Protein AF-0000000084539617 (afdb_homodimer)

Secondary structure (DSSP, 8-state):
-------------TT---PPPPHHHHHHHHHHHHHHHHHTT-TT--HHHHHHHHHIIIIIIHHHHHHTT-HHHHHHHHHHHHHHHHHHHHHHHHTT---HHHHHHHHHHHHHHHHHHHHHHHHHSHHHHHHHHHHHHHHHHHHHHHHHHHHHTTPPPP--SS-HHHHHHHHHHHHHHT-HHHHHHHHHHHHHHHHHHHHHHHH-GGG-/-------------TT---PPPPHHHHHHHHHHHHHHHHHTT-TT--HHHHHHHHHIIIIIIHHHHHHTT-HHHHHHHHHHHHHHHHHHHHHHHHTT---HHHHHHHHHHHHHHHHHHHHHHHHHSHHHHHHHHHHHHHHHHHHHHHHHHHHHTTPPPP--SS-HHHHHHHHHHHHHHT-HHHHHHHHHHHHHHHHHHHHHHHH-GGG-

Structure (mmCIF, N/CA/C/O backbone):
data_AF-0000000084539617-model_v1
#
loop_
_entity.id
_entity.type
_entity.pdbx_description
1 polymer 'CDP-alcohol phosphatidyltransferase'
#
loop_
_atom_site.group_PDB
_atom_site.id
_atom_site.type_symbol
_atom_site.label_atom_id
_atom_site.label_alt_id
_atom_site.label_comp_id
_atom_site.label_asym_id
_atom_site.label_entity_id
_atom_site.label_seq_id
_atom_site.pdbx_PDB_ins_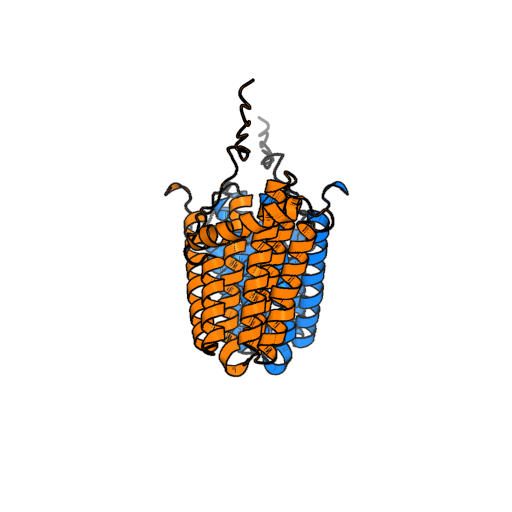code
_atom_site.Cartn_x
_atom_site.Cartn_y
_atom_site.Cartn_z
_atom_site.occupancy
_atom_site.B_iso_or_equiv
_atom_site.auth_seq_id
_atom_site.auth_comp_id
_atom_site.auth_asym_id
_atom_site.auth_atom_id
_atom_site.pdbx_PDB_model_num
ATOM 1 N N . MET A 1 1 ? 50.531 25.5 11.945 1 29.95 1 MET A N 1
ATOM 2 C CA . MET A 1 1 ? 49.219 25.906 11.438 1 29.95 1 MET A CA 1
ATOM 3 C C . MET A 1 1 ? 48.25 24.719 11.359 1 29.95 1 MET A C 1
ATOM 5 O O . MET A 1 1 ? 48.469 23.812 10.555 1 29.95 1 MET A O 1
ATOM 9 N N . SER A 1 2 ? 47.656 24.219 12.516 1 31.28 2 SER A N 1
ATOM 10 C CA . SER A 1 2 ? 46.875 23.047 12.906 1 31.28 2 SER A CA 1
ATOM 11 C C . SER A 1 2 ? 45.562 23 12.156 1 31.28 2 SER A C 1
ATOM 13 O O . SER A 1 2 ? 44.781 23.969 12.164 1 31.28 2 SER A O 1
ATOM 15 N N . ASP A 1 3 ? 45.438 22.344 10.953 1 31.17 3 ASP A N 1
ATOM 16 C CA . ASP A 1 3 ? 44.312 22.078 10.047 1 31.17 3 ASP A CA 1
ATOM 17 C C . ASP A 1 3 ? 43.094 21.578 10.82 1 31.17 3 ASP A C 1
ATOM 19 O O . ASP A 1 3 ? 43.062 20.453 11.305 1 31.17 3 ASP A O 1
ATOM 23 N N . THR A 1 4 ? 42.375 22.375 11.672 1 32.59 4 THR A N 1
ATOM 24 C CA . THR A 1 4 ? 41.062 22.156 12.281 1 32.59 4 THR A CA 1
ATOM 25 C C . THR A 1 4 ? 40.062 21.688 11.242 1 32.59 4 THR A C 1
ATOM 27 O O . THR A 1 4 ? 39.656 22.469 10.367 1 32.59 4 THR A O 1
ATOM 30 N N . VAL A 1 5 ? 40.219 20.531 10.672 1 31.05 5 VAL A N 1
ATOM 31 C CA . VAL A 1 5 ? 39.188 19.828 9.898 1 31.05 5 VAL A CA 1
ATOM 32 C C . VAL A 1 5 ? 37.844 20 10.555 1 31.05 5 VAL A C 1
ATOM 34 O O . VAL A 1 5 ? 37.625 19.625 11.711 1 31.05 5 VAL A O 1
ATOM 37 N N . TYR A 1 6 ? 37 21.047 10.266 1 30.28 6 TYR A N 1
ATOM 38 C CA . TYR A 1 6 ? 35.594 21.266 10.586 1 30.28 6 TYR A CA 1
ATOM 39 C C . TYR A 1 6 ? 34.812 19.984 10.383 1 30.28 6 TYR A C 1
ATOM 41 O O . TYR A 1 6 ? 34.75 19.453 9.273 1 30.28 6 TYR A O 1
ATOM 49 N N . GLU A 1 7 ? 34.781 19.016 11.266 1 29.34 7 GLU A N 1
ATOM 50 C CA . GLU A 1 7 ? 33.781 17.984 11.453 1 29.34 7 GLU A CA 1
ATOM 51 C C . GLU A 1 7 ? 32.375 18.562 11.336 1 29.34 7 GLU A C 1
ATOM 53 O O . GLU A 1 7 ? 31.844 19.109 12.305 1 29.34 7 GLU A O 1
ATOM 58 N N . LYS A 1 8 ? 32.062 19.469 10.438 1 31.84 8 LYS A N 1
ATOM 59 C CA . LYS A 1 8 ? 30.672 19.812 10.242 1 31.84 8 LYS A CA 1
ATOM 60 C C . LYS A 1 8 ? 29.781 18.578 10.312 1 31.84 8 LYS A C 1
ATOM 62 O O . LYS A 1 8 ? 29.828 17.719 9.43 1 31.84 8 LYS A O 1
ATOM 67 N N . THR A 1 9 ? 29.531 17.969 11.461 1 33.03 9 THR A N 1
ATOM 68 C CA . THR A 1 9 ? 28.391 17.094 11.719 1 33.03 9 THR A CA 1
ATOM 69 C C . THR A 1 9 ? 27.141 17.625 10.984 1 33.03 9 THR A C 1
ATOM 71 O O . THR A 1 9 ? 26.734 18.766 11.195 1 33.03 9 THR A O 1
ATOM 74 N N . SER A 1 10 ? 27 17.453 9.758 1 35.22 10 SER A N 1
ATOM 75 C CA . SER A 1 10 ? 25.75 17.719 9.055 1 35.22 10 SER A CA 1
ATOM 76 C C . SER A 1 10 ? 24.547 17.5 9.961 1 35.22 10 SER A C 1
ATOM 78 O O . SER A 1 10 ? 24.203 16.359 10.289 1 35.22 10 SER A O 1
ATOM 80 N N . GLU A 1 11 ? 24.328 18.312 10.992 1 33.31 11 GLU A N 1
ATOM 81 C CA . GLU A 1 11 ? 23.141 18.359 11.844 1 33.31 11 GLU A CA 1
ATOM 82 C C . GLU A 1 11 ? 21.859 18.188 11.016 1 33.31 11 GLU A C 1
ATOM 84 O O . GLU A 1 11 ? 21.641 18.922 10.055 1 33.31 11 GLU A O 1
ATOM 89 N N . LEU A 1 12 ? 21.422 17.031 10.75 1 37.78 12 LEU A N 1
ATOM 90 C CA . LEU A 1 12 ? 20.047 16.859 10.266 1 37.78 12 LEU A CA 1
ATOM 91 C C . LEU A 1 12 ? 19.109 17.859 10.914 1 37.78 12 LEU A C 1
ATOM 93 O O . LEU A 1 12 ? 19.344 18.312 12.039 1 37.78 12 LEU A O 1
ATOM 97 N N . PRO A 1 13 ? 18.359 18.562 10.203 1 37.19 13 PRO A N 1
ATOM 98 C CA . PRO A 1 13 ? 17.453 19.453 10.922 1 37.19 13 PRO A CA 1
ATOM 99 C C . PRO A 1 13 ? 16.844 18.812 12.156 1 37.19 13 PRO A C 1
ATOM 101 O O . PRO A 1 13 ? 16.672 17.578 12.195 1 37.19 13 PRO A O 1
ATOM 104 N N . GLU A 1 14 ? 16.984 19.328 13.445 1 37.5 14 GLU A N 1
ATOM 105 C CA . GLU A 1 14 ? 16.531 18.922 14.773 1 37.5 14 GLU A CA 1
ATOM 106 C C . GLU A 1 14 ? 15.211 18.172 14.703 1 37.5 14 GLU A C 1
ATOM 108 O O . GLU A 1 14 ? 15 17.203 15.438 1 37.5 14 GLU A O 1
ATOM 113 N N . ASN A 1 15 ? 14.227 18.594 13.969 1 37.09 15 ASN A N 1
ATOM 114 C CA . ASN A 1 15 ? 12.859 18.094 14.047 1 37.09 15 ASN A CA 1
ATOM 115 C C . ASN A 1 15 ? 12.641 16.906 13.117 1 37.09 15 ASN A C 1
ATOM 117 O O . ASN A 1 15 ? 11.508 16.578 12.758 1 37.09 15 ASN A O 1
ATOM 121 N N . SER A 1 16 ? 13.703 16.453 12.516 1 42.91 16 SER A N 1
ATOM 122 C CA . SER A 1 16 ? 13.438 15.328 11.617 1 42.91 16 SER A CA 1
ATOM 123 C C . SER A 1 16 ? 13.188 14.047 12.406 1 42.91 16 SER A C 1
ATOM 125 O O . SER A 1 16 ? 13.984 13.672 13.266 1 42.91 16 SER A O 1
ATOM 127 N N . ILE A 1 17 ? 11.977 13.727 12.547 1 44.53 17 ILE A N 1
ATOM 128 C CA . ILE A 1 17 ? 11.609 12.469 13.195 1 44.53 17 ILE A CA 1
ATOM 129 C C . ILE A 1 17 ? 12.43 11.328 12.602 1 44.53 17 ILE A C 1
ATOM 131 O O . ILE A 1 17 ? 12.297 11.008 11.414 1 44.53 17 ILE A O 1
ATOM 135 N N . VAL A 1 18 ? 13.641 11.047 13.172 1 44.25 18 VAL A N 1
ATOM 136 C CA . VAL A 1 18 ? 14.484 9.953 12.703 1 44.25 18 VAL A CA 1
ATOM 137 C C . VAL A 1 18 ? 13.914 8.617 13.172 1 44.25 18 VAL A C 1
ATOM 139 O O . VAL A 1 18 ? 13.68 8.422 14.367 1 44.25 18 VAL A O 1
ATOM 142 N N . SER A 1 19 ? 13.375 7.844 12.336 1 51.12 19 SER A N 1
ATOM 143 C CA . SER A 1 19 ? 12.953 6.492 12.688 1 51.12 19 SER A CA 1
ATOM 144 C C . SER A 1 19 ? 14.148 5.617 13.047 1 51.12 19 SER A C 1
ATOM 146 O O . SER A 1 19 ? 15.195 5.684 12.398 1 51.12 19 SER A O 1
ATOM 148 N N . PRO A 1 20 ? 14.18 4.922 14.195 1 50.09 20 PRO A N 1
ATOM 149 C CA . PRO A 1 20 ? 15.289 4.07 14.633 1 50.09 20 PRO A CA 1
ATOM 150 C C . PRO A 1 20 ? 15.617 2.971 13.625 1 50.09 20 PRO A C 1
ATOM 152 O O . PRO A 1 20 ? 14.711 2.395 13.016 1 50.09 20 PRO A O 1
ATOM 155 N N . GLN A 1 21 ? 16.859 2.844 13.297 1 60.09 21 GLN A N 1
ATOM 156 C CA . GLN A 1 21 ? 17.359 1.816 12.391 1 60.09 21 GLN A CA 1
ATOM 157 C C . GLN A 1 21 ? 17.594 0.5 13.125 1 60.09 21 GLN A C 1
ATOM 159 O O . GLN A 1 21 ? 18.031 0.496 14.273 1 60.09 21 GLN A O 1
ATOM 164 N N . SER A 1 22 ? 17.141 -0.636 12.586 1 65.25 22 SER A N 1
ATOM 165 C CA . SER A 1 22 ? 17.438 -1.966 13.109 1 65.25 22 SER A CA 1
ATOM 166 C C . SER A 1 22 ? 18.938 -2.256 13.07 1 65.25 22 SER A C 1
ATOM 168 O O . SER A 1 22 ? 19.688 -1.602 12.336 1 65.25 22 SER A O 1
ATOM 170 N N . PRO A 1 23 ? 19.375 -3.193 13.977 1 65.44 23 PRO A N 1
ATOM 171 C CA . PRO A 1 23 ? 20.781 -3.594 13.938 1 65.44 23 PRO A CA 1
ATOM 172 C C . PRO A 1 23 ? 21.219 -4.062 12.547 1 65.44 23 PRO A C 1
ATOM 174 O O . PRO A 1 23 ? 22.359 -3.795 12.141 1 65.44 23 PRO A O 1
ATOM 177 N N . LEU A 1 24 ? 20.328 -4.68 11.875 1 68.12 24 LEU A N 1
ATOM 178 C CA . LEU A 1 24 ? 20.656 -5.156 10.531 1 68.12 24 LEU A CA 1
ATOM 179 C C . LEU A 1 24 ? 20.859 -3.986 9.578 1 68.12 24 LEU A C 1
ATOM 181 O O . LEU A 1 24 ? 21.75 -4.031 8.719 1 68.12 24 LEU A O 1
ATOM 185 N N . ASP A 1 25 ? 20.125 -3.006 9.742 1 67.62 25 ASP A N 1
ATOM 186 C CA . ASP A 1 25 ? 20.297 -1.81 8.922 1 67.62 25 ASP A CA 1
ATOM 187 C C . ASP A 1 25 ? 21.672 -1.183 9.125 1 67.62 25 ASP A C 1
ATOM 189 O O . ASP A 1 25 ? 22.297 -0.727 8.172 1 67.62 25 ASP A O 1
ATOM 193 N N . LYS A 1 26 ? 22.125 -1.2 10.336 1 68.31 26 LYS A N 1
ATOM 194 C CA . LYS A 1 26 ? 23.406 -0.609 10.688 1 68.31 26 LYS A CA 1
ATOM 195 C C . LYS A 1 26 ? 24.562 -1.382 10.055 1 68.31 26 LYS A C 1
ATOM 197 O O 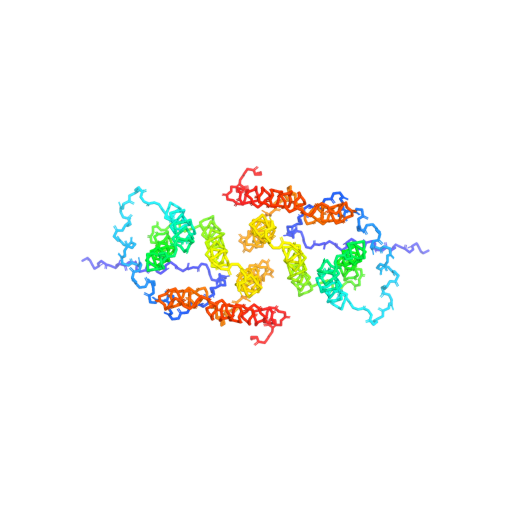. LYS A 1 26 ? 25.547 -0.787 9.617 1 68.31 26 LYS A O 1
ATOM 202 N N . ILE A 1 27 ? 24.375 -2.764 10.086 1 67.81 27 ILE A N 1
ATOM 203 C CA . ILE A 1 27 ? 25.406 -3.607 9.492 1 67.81 27 ILE A CA 1
ATOM 204 C C . ILE A 1 27 ? 25.5 -3.338 7.988 1 67.81 27 ILE A C 1
ATOM 206 O O . ILE A 1 27 ? 26.594 -3.195 7.438 1 67.81 27 ILE A O 1
ATOM 210 N N . LEU A 1 28 ? 24.406 -3.244 7.375 1 69.81 28 LEU A N 1
ATOM 211 C CA . LEU A 1 28 ? 24.359 -2.979 5.941 1 69.81 28 LEU A CA 1
ATOM 212 C C . LEU A 1 28 ? 24.953 -1.612 5.621 1 69.81 28 LEU A C 1
ATOM 214 O O . LEU A 1 28 ? 25.719 -1.471 4.652 1 69.81 28 LEU A O 1
ATOM 218 N N . GLN A 1 29 ? 24.688 -0.791 6.469 1 70.88 29 GLN A N 1
ATOM 219 C CA . GLN A 1 29 ? 25.141 0.578 6.254 1 70.88 29 GLN A CA 1
ATOM 220 C C . GLN A 1 29 ? 26.656 0.675 6.371 1 70.88 29 GLN A C 1
ATOM 222 O O . GLN A 1 29 ? 27.297 1.465 5.668 1 70.88 29 GLN A O 1
ATOM 227 N N . PHE A 1 30 ? 27.141 -0.07 7.219 1 68.88 30 PHE A N 1
ATOM 228 C CA . PHE A 1 30 ? 28.578 -0.091 7.391 1 68.88 30 PHE A CA 1
ATOM 229 C C . PHE A 1 30 ? 29.281 -0.411 6.074 1 68.88 30 PHE A C 1
ATOM 231 O O . PHE A 1 30 ? 30.234 0.272 5.688 1 68.88 30 PHE A O 1
ATOM 238 N N . PHE A 1 31 ? 28.797 -1.374 5.371 1 71.25 31 PHE A N 1
ATOM 239 C CA . PHE A 1 31 ? 29.422 -1.784 4.121 1 71.25 31 PHE A CA 1
ATOM 240 C C . PHE A 1 31 ? 29.109 -0.781 3.012 1 71.25 31 PHE A C 1
ATOM 242 O O . PHE A 1 31 ? 30 -0.454 2.209 1 71.25 31 PHE A O 1
ATOM 249 N N . THR A 1 32 ? 28 -0.27 3.016 1 76.12 32 THR A N 1
ATOM 250 C CA . THR A 1 32 ? 27.594 0.605 1.922 1 76.12 32 THR A CA 1
ATOM 251 C C . THR A 1 32 ? 28.266 1.967 2.037 1 76.12 32 THR A C 1
ATOM 253 O O . THR A 1 32 ? 28.547 2.615 1.025 1 76.12 32 THR A O 1
ATOM 256 N N . LEU A 1 33 ? 28.625 2.285 3.152 1 75.06 33 LEU A N 1
ATOM 257 C CA . LEU A 1 33 ? 29.328 3.547 3.35 1 75.06 33 LEU A CA 1
ATOM 258 C C . LEU A 1 33 ? 30.719 3.498 2.732 1 75.06 33 LEU A C 1
ATOM 260 O O . LEU A 1 33 ? 31.188 4.488 2.164 1 75.06 33 LEU A O 1
ATOM 264 N N . LYS A 1 34 ? 31.281 2.396 2.834 1 74.81 34 LYS A N 1
ATOM 265 C CA . LYS A 1 34 ? 32.594 2.236 2.236 1 74.81 34 LYS A CA 1
ATOM 266 C C . LYS A 1 34 ? 32.531 2.328 0.715 1 74.81 34 LYS A C 1
ATOM 268 O O . LYS A 1 34 ? 33.375 2.979 0.088 1 74.81 34 LYS A O 1
ATOM 273 N N . ILE A 1 35 ? 31.562 1.776 0.191 1 79.12 35 ILE A N 1
ATOM 274 C CA . ILE A 1 35 ? 31.391 1.797 -1.256 1 79.12 35 ILE A CA 1
ATOM 275 C C . ILE A 1 35 ? 31 3.203 -1.707 1 79.12 35 ILE A C 1
ATOM 277 O O . ILE A 1 35 ? 31.469 3.686 -2.738 1 79.12 35 ILE A O 1
ATOM 281 N N . ALA A 1 36 ? 30.203 3.805 -0.983 1 78.81 36 ALA A N 1
ATOM 282 C CA . ALA A 1 36 ? 29.781 5.164 -1.291 1 78.81 36 ALA A CA 1
ATOM 283 C C . ALA A 1 36 ? 30.969 6.113 -1.361 1 78.81 36 ALA A C 1
ATOM 285 O O . ALA A 1 36 ? 31.031 6.98 -2.236 1 78.81 36 ALA A O 1
ATOM 286 N N . LYS A 1 37 ? 31.891 5.941 -0.546 1 78.38 37 LYS A N 1
ATOM 287 C CA . LYS A 1 37 ? 33.062 6.793 -0.506 1 78.38 37 LYS A CA 1
ATOM 288 C C . LYS A 1 37 ? 33.906 6.637 -1.774 1 78.38 37 LYS A C 1
ATOM 290 O O . LYS A 1 37 ? 34.469 7.609 -2.271 1 78.38 37 LYS A O 1
ATOM 295 N N . VAL A 1 38 ? 33.844 5.434 -2.193 1 77.62 38 VAL A N 1
ATOM 296 C CA . VAL A 1 38 ? 34.594 5.168 -3.414 1 77.62 38 VAL A CA 1
ATOM 297 C C . VAL A 1 38 ? 33.844 5.766 -4.613 1 77.62 38 VAL A C 1
ATOM 299 O O . VAL A 1 38 ? 34.469 6.297 -5.531 1 77.62 38 VAL A O 1
ATOM 302 N N . LEU A 1 39 ? 32.594 5.797 -4.523 1 81.88 39 LEU A N 1
ATOM 303 C CA . LEU A 1 39 ? 31.766 6.215 -5.656 1 81.88 39 LEU A CA 1
ATOM 304 C C . LEU A 1 39 ? 31.516 7.719 -5.617 1 81.88 39 LEU A C 1
ATOM 306 O O . LEU A 1 39 ? 30.953 8.281 -6.559 1 81.88 39 LEU A O 1
ATOM 310 N N . ILE A 1 40 ? 31.969 8.258 -4.668 1 78.06 40 ILE A N 1
ATOM 311 C CA . ILE A 1 40 ? 31.688 9.672 -4.449 1 78.06 40 ILE A CA 1
ATOM 312 C C . ILE A 1 40 ? 32.25 10.5 -5.594 1 78.06 40 ILE A C 1
ATOM 314 O O . ILE A 1 40 ? 31.672 11.508 -5.992 1 78.06 40 ILE A O 1
ATOM 318 N N . ASN A 1 41 ? 33.25 9.969 -6.156 1 82.12 41 ASN A N 1
ATOM 319 C CA . ASN A 1 41 ? 33.938 10.758 -7.176 1 82.12 41 ASN A CA 1
ATOM 320 C C . ASN A 1 41 ? 33.562 10.312 -8.586 1 82.12 41 ASN A C 1
ATOM 322 O O . ASN A 1 41 ? 34 10.883 -9.57 1 82.12 41 ASN A O 1
ATOM 326 N N . VAL A 1 42 ? 32.781 9.32 -8.656 1 84.88 42 VAL A N 1
ATOM 327 C CA . VAL A 1 42 ? 32.312 8.859 -9.961 1 84.88 42 VAL A CA 1
ATOM 328 C C . VAL A 1 42 ? 31.031 9.586 -10.336 1 84.88 42 VAL A C 1
ATOM 330 O O . VAL A 1 42 ? 29.953 9.258 -9.828 1 84.88 42 VAL A O 1
ATOM 333 N N . SER A 1 43 ? 31.109 10.492 -11.305 1 80.88 43 SER A N 1
ATOM 334 C CA . SER A 1 43 ? 30.047 11.453 -11.555 1 80.88 43 SER A CA 1
ATOM 335 C C . SER A 1 43 ? 28.891 10.812 -12.32 1 80.88 43 SER A C 1
ATOM 337 O O . SER A 1 43 ? 27.75 11.273 -12.242 1 80.88 43 SER A O 1
ATOM 339 N N . TRP A 1 44 ? 29.188 9.781 -12.969 1 86.81 44 TRP A N 1
ATOM 340 C CA . TRP A 1 44 ? 28.125 9.234 -13.82 1 86.81 44 TRP A CA 1
ATOM 341 C C . TRP A 1 44 ? 27.172 8.375 -13.008 1 86.81 44 TRP A C 1
ATOM 343 O O . TRP A 1 44 ? 26.078 8.047 -13.484 1 86.81 44 TRP A O 1
ATOM 353 N N . ILE A 1 45 ? 27.609 8.055 -11.898 1 90.56 45 ILE A N 1
ATOM 354 C CA . ILE A 1 45 ? 26.734 7.289 -11.008 1 90.56 45 ILE A CA 1
ATOM 355 C C . ILE A 1 45 ? 25.969 8.242 -10.086 1 90.56 45 ILE A C 1
ATOM 357 O O . ILE A 1 45 ? 26.578 8.938 -9.273 1 90.56 45 ILE A O 1
ATOM 361 N N . THR A 1 46 ? 24.672 8.266 -10.305 1 92.69 46 THR A N 1
ATOM 362 C CA . THR A 1 46 ? 23.844 9.141 -9.477 1 92.69 46 THR A CA 1
ATOM 363 C C . THR A 1 46 ? 22.984 8.328 -8.508 1 92.69 46 THR A C 1
ATOM 365 O O . THR A 1 46 ? 22.641 7.184 -8.797 1 92.69 46 THR A O 1
ATOM 368 N N . PRO A 1 47 ? 22.688 8.953 -7.406 1 93.88 47 PRO A N 1
ATOM 369 C CA . PRO A 1 47 ? 21.828 8.258 -6.449 1 93.88 47 PRO A CA 1
ATOM 370 C C . PRO A 1 47 ? 20.5 7.809 -7.062 1 93.88 47 PRO A C 1
ATOM 372 O O . PRO A 1 47 ? 20.062 6.672 -6.848 1 93.88 47 PRO A O 1
ATOM 375 N N . ASN A 1 48 ? 19.859 8.633 -7.824 1 95.12 48 ASN A N 1
ATOM 376 C CA . ASN A 1 48 ? 18.594 8.273 -8.469 1 95.12 48 ASN A CA 1
ATOM 377 C C . ASN A 1 48 ? 18.781 7.105 -9.438 1 95.12 48 ASN A C 1
ATOM 379 O O . ASN A 1 48 ? 17.906 6.238 -9.539 1 95.12 48 ASN A O 1
ATOM 383 N N . GLY A 1 49 ? 19.844 7.195 -10.125 1 95.75 49 GLY A N 1
ATOM 384 C CA . GLY A 1 49 ? 20.156 6.078 -11.008 1 95.75 49 GLY A CA 1
ATOM 385 C C . GLY A 1 49 ? 20.297 4.762 -10.266 1 95.75 49 GLY A C 1
ATOM 386 O O . GLY A 1 49 ? 19.844 3.723 -10.742 1 95.75 49 GLY A O 1
ATOM 387 N N . ILE A 1 50 ? 20.922 4.828 -9.172 1 95.81 50 ILE A N 1
ATOM 388 C CA . ILE A 1 50 ? 21.109 3.645 -8.344 1 95.81 50 ILE A CA 1
ATOM 389 C C . ILE A 1 50 ? 19.766 3.127 -7.863 1 95.81 50 ILE A C 1
ATOM 391 O O . ILE A 1 50 ? 19.516 1.919 -7.875 1 95.81 50 ILE A O 1
ATOM 395 N N . THR A 1 51 ? 18.922 3.986 -7.465 1 96.88 51 THR A N 1
ATOM 396 C CA . THR A 1 51 ? 17.578 3.615 -6.988 1 96.88 51 THR A CA 1
ATOM 397 C C . THR A 1 51 ? 16.797 2.904 -8.086 1 96.88 51 THR A C 1
ATOM 399 O O . THR A 1 51 ? 16.203 1.854 -7.844 1 96.88 51 THR A O 1
ATOM 402 N N . TRP A 1 52 ? 16.844 3.457 -9.281 1 97.5 52 TRP A N 1
ATOM 403 C CA . TRP A 1 52 ? 16.172 2.826 -10.414 1 97.5 52 TRP A CA 1
ATOM 404 C C . TRP A 1 52 ? 16.75 1.447 -10.695 1 97.5 52 TRP A C 1
ATOM 406 O O . TRP A 1 52 ? 16.016 0.507 -11.008 1 97.5 52 TRP A O 1
ATOM 416 N N . THR A 1 53 ? 18 1.383 -10.68 1 97.5 53 THR A N 1
ATOM 417 C CA . THR A 1 53 ? 18.672 0.11 -10.914 1 97.5 53 THR A CA 1
ATOM 418 C C . THR A 1 53 ? 18.266 -0.917 -9.859 1 97.5 53 THR A C 1
ATOM 420 O O . THR A 1 53 ? 18.078 -2.094 -10.172 1 97.5 53 THR A O 1
ATOM 423 N N . SER A 1 54 ? 18.141 -0.448 -8.641 1 97.25 54 SER A N 1
ATOM 424 C CA . SER A 1 54 ? 17.719 -1.326 -7.559 1 97.25 54 SER A CA 1
ATOM 425 C C . SER A 1 54 ? 16.328 -1.909 -7.836 1 97.25 54 SER A C 1
ATOM 427 O O . SER A 1 54 ? 16.078 -3.088 -7.57 1 97.25 54 SER A O 1
ATOM 429 N N . LEU A 1 55 ? 15.414 -1.153 -8.344 1 98 55 LEU A N 1
ATOM 430 C CA . LEU A 1 55 ? 14.078 -1.624 -8.695 1 98 55 LEU A CA 1
ATOM 431 C C . LEU A 1 55 ? 14.156 -2.691 -9.781 1 98 55 LEU A C 1
ATOM 433 O O . LEU A 1 55 ? 13.484 -3.725 -9.695 1 98 55 LEU A O 1
ATOM 437 N N . LEU A 1 56 ? 14.945 -2.396 -10.789 1 98.31 56 LEU A N 1
ATOM 438 C CA . LEU A 1 56 ? 15.062 -3.316 -11.914 1 98.31 56 LEU A CA 1
ATOM 439 C C . LEU A 1 56 ? 15.625 -4.66 -11.453 1 98.31 56 LEU A C 1
ATOM 441 O O . LEU A 1 56 ? 15.125 -5.715 -11.859 1 98.31 56 LEU A O 1
ATOM 445 N N . ILE A 1 57 ? 16.594 -4.598 -10.633 1 98.31 57 ILE A N 1
ATOM 446 C CA . ILE A 1 57 ? 17.25 -5.816 -10.18 1 98.31 57 ILE A CA 1
ATOM 447 C C . ILE A 1 57 ? 16.406 -6.496 -9.109 1 98.31 57 ILE A C 1
ATOM 449 O O . ILE A 1 57 ? 16.109 -7.691 -9.211 1 98.31 57 ILE A O 1
ATOM 453 N N . GLY A 1 58 ? 16.016 -5.789 -8.133 1 97.56 58 GLY A N 1
ATOM 454 C CA . GLY A 1 58 ? 15.297 -6.344 -6.992 1 97.56 58 GLY A CA 1
ATOM 455 C C . GLY A 1 58 ? 13.875 -6.742 -7.32 1 97.56 58 GLY A C 1
ATOM 456 O O . GLY A 1 58 ? 13.375 -7.758 -6.828 1 97.56 58 GLY A O 1
ATOM 457 N N . GLY A 1 59 ? 13.18 -5.938 -8.07 1 97.31 59 GLY A N 1
ATOM 458 C CA . GLY A 1 59 ? 11.805 -6.227 -8.461 1 97.31 59 GLY A CA 1
ATOM 459 C C . GLY A 1 59 ? 11.711 -7.008 -9.758 1 97.31 59 GLY A C 1
ATOM 460 O O . GLY A 1 59 ? 11.148 -8.109 -9.789 1 97.31 59 GLY A O 1
ATOM 461 N N . GLY A 1 60 ? 12.305 -6.5 -10.781 1 97.88 60 GLY A N 1
ATOM 462 C CA . GLY A 1 60 ? 12.211 -7.102 -12.109 1 97.88 60 GLY A CA 1
ATOM 463 C C . GLY A 1 60 ? 12.969 -8.406 -12.219 1 97.88 60 GLY A C 1
ATOM 464 O O . GLY A 1 60 ? 12.367 -9.469 -12.414 1 97.88 60 GLY A O 1
ATOM 465 N N . LEU A 1 61 ? 14.258 -8.359 -12.07 1 98.56 61 LEU A N 1
ATOM 466 C CA . LEU A 1 61 ? 15.109 -9.523 -12.266 1 98.56 61 LEU A CA 1
ATOM 467 C C . LEU A 1 61 ? 14.836 -10.578 -11.203 1 98.56 61 LEU A C 1
ATOM 469 O O . LEU A 1 61 ? 14.656 -11.758 -11.523 1 98.56 61 LEU A O 1
ATOM 473 N N . ALA A 1 62 ? 14.828 -10.172 -9.969 1 98.56 62 ALA A N 1
ATOM 474 C CA . ALA A 1 62 ? 14.57 -11.133 -8.898 1 98.56 62 ALA A CA 1
ATOM 475 C C . ALA A 1 62 ? 13.219 -11.805 -9.078 1 98.56 62 ALA A C 1
ATOM 477 O O . ALA A 1 62 ? 13.094 -13.023 -8.922 1 98.56 62 ALA A O 1
ATOM 478 N N . GLY A 1 63 ? 12.18 -11.055 -9.391 1 98.5 63 GLY A N 1
ATOM 479 C CA . GLY A 1 63 ? 10.875 -11.625 -9.648 1 98.5 63 GLY A CA 1
ATOM 480 C C . GLY A 1 63 ? 10.883 -12.648 -10.773 1 98.5 63 GLY A C 1
ATOM 481 O O . GLY A 1 63 ? 10.281 -13.719 -10.648 1 98.5 63 GLY A O 1
ATOM 482 N N . PHE A 1 64 ? 11.578 -12.32 -11.836 1 98.31 64 PHE A N 1
ATOM 483 C CA . PHE A 1 64 ? 11.688 -13.211 -12.984 1 98.31 64 PHE A CA 1
ATOM 484 C C . PHE A 1 64 ? 12.383 -14.508 -12.602 1 98.31 64 PHE A C 1
ATOM 486 O O . PHE A 1 64 ? 11.938 -15.594 -12.977 1 98.31 64 PHE A O 1
ATOM 493 N N . LEU A 1 65 ? 13.422 -14.359 -11.883 1 98.62 65 LEU A N 1
ATOM 494 C CA . LEU A 1 65 ? 14.195 -15.523 -11.477 1 98.62 65 LEU A CA 1
ATOM 495 C C . LEU A 1 65 ? 13.391 -16.422 -10.547 1 98.62 65 LEU A C 1
ATOM 497 O O . LEU A 1 65 ? 13.492 -17.656 -10.617 1 98.62 65 LEU A O 1
ATOM 501 N N . ILE A 1 66 ? 12.578 -15.867 -9.703 1 98.5 66 ILE A N 1
ATOM 502 C CA . ILE A 1 66 ? 11.711 -16.641 -8.812 1 98.5 66 ILE A CA 1
ATOM 503 C C . ILE A 1 66 ? 10.719 -17.453 -9.641 1 98.5 66 ILE A C 1
ATOM 505 O O . ILE A 1 66 ? 10.5 -18.641 -9.383 1 98.5 66 ILE A O 1
ATOM 509 N N . LEU A 1 67 ? 10.164 -16.844 -10.664 1 97.81 67 LEU A N 1
ATOM 510 C CA . LEU A 1 67 ? 9.172 -17.5 -11.508 1 97.81 67 LEU A CA 1
ATOM 511 C C . LEU A 1 67 ? 9.797 -18.656 -12.281 1 97.81 67 LEU A C 1
ATOM 513 O O . LEU A 1 67 ? 9.109 -19.625 -12.625 1 97.81 67 LEU A O 1
ATOM 517 N N . LYS A 1 68 ? 11.102 -18.531 -12.508 1 97.81 68 LYS A N 1
ATOM 518 C CA . LYS A 1 68 ? 11.812 -19.578 -13.227 1 97.81 68 LYS A CA 1
ATOM 519 C C . LYS A 1 68 ? 12.414 -20.609 -12.266 1 97.81 68 LYS A C 1
ATOM 521 O O . LYS A 1 68 ? 13.117 -21.531 -12.688 1 97.81 68 LYS A O 1
ATOM 526 N N . HIS A 1 69 ? 12.266 -20.438 -11.047 1 97.44 69 HIS A N 1
ATOM 527 C CA . HIS A 1 69 ? 12.688 -21.328 -9.977 1 97.44 69 HIS A CA 1
ATOM 528 C C . HIS A 1 69 ? 14.203 -21.312 -9.805 1 97.44 69 HIS A C 1
ATOM 530 O O . HIS A 1 69 ? 14.797 -22.312 -9.398 1 97.44 69 HIS A O 1
ATOM 536 N N . TYR A 1 70 ? 14.828 -20.219 -10.227 1 98.12 70 TYR A N 1
ATOM 537 C CA . TYR A 1 70 ? 16.234 -19.969 -9.938 1 98.12 70 TYR A CA 1
ATOM 538 C C . TYR A 1 70 ? 16.406 -19.219 -8.625 1 98.12 70 TYR A C 1
ATOM 540 O O . TYR A 1 70 ? 16.891 -18.078 -8.617 1 98.12 70 TYR A O 1
ATOM 548 N N . TYR A 1 71 ? 16.156 -19.922 -7.574 1 98.19 71 TYR A N 1
ATOM 549 C CA . TYR A 1 71 ? 16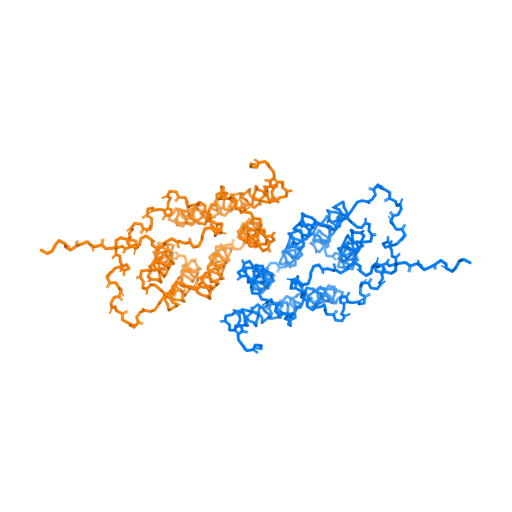.016 -19.297 -6.27 1 98.19 71 TYR A CA 1
ATOM 550 C C . TYR A 1 71 ? 17.344 -18.703 -5.809 1 98.19 71 TYR A C 1
ATOM 552 O O . TYR A 1 71 ? 17.391 -17.609 -5.246 1 98.19 71 TYR A O 1
ATOM 560 N N . LEU A 1 72 ? 18.422 -19.422 -6 1 98.06 72 LEU A N 1
ATOM 561 C CA . LEU A 1 72 ? 19.719 -18.922 -5.574 1 98.06 72 LEU A CA 1
ATOM 562 C C . LEU A 1 72 ? 20.062 -17.594 -6.262 1 98.06 72 LEU A C 1
ATOM 564 O O . LEU A 1 72 ? 20.5 -16.656 -5.609 1 98.06 72 LEU A O 1
ATOM 568 N N . TRP A 1 73 ? 19.859 -17.547 -7.531 1 98.5 73 TRP A N 1
ATOM 569 C CA . TRP A 1 73 ? 20.141 -16.328 -8.289 1 98.5 73 TRP A CA 1
ATOM 570 C C . TRP A 1 73 ? 19.188 -15.211 -7.898 1 98.5 73 TRP A C 1
ATOM 572 O O . TRP A 1 73 ? 19.547 -14.031 -7.934 1 98.5 73 TRP A O 1
ATOM 582 N N . ALA A 1 74 ? 17.938 -15.562 -7.578 1 98.75 74 ALA A N 1
ATOM 583 C CA . ALA A 1 74 ? 17 -14.57 -7.059 1 98.75 74 ALA A CA 1
ATOM 584 C C . ALA A 1 74 ? 17.516 -13.945 -5.77 1 98.75 74 ALA A C 1
ATOM 586 O O . ALA A 1 74 ? 17.422 -12.727 -5.578 1 98.75 74 ALA A O 1
ATOM 587 N N . VAL A 1 75 ? 18.062 -14.773 -4.938 1 98.5 75 VAL A N 1
ATOM 588 C CA . VAL A 1 75 ? 18.641 -14.297 -3.686 1 98.5 75 VAL A CA 1
ATOM 589 C C . VAL A 1 75 ? 19.781 -13.32 -3.979 1 98.5 75 VAL A C 1
ATOM 591 O O . VAL A 1 75 ? 19.859 -12.258 -3.359 1 98.5 75 VAL A O 1
ATOM 594 N N . VAL A 1 76 ? 20.609 -13.672 -4.879 1 98.25 76 VAL A N 1
ATOM 595 C CA . VAL A 1 76 ? 21.734 -12.805 -5.258 1 98.25 76 VAL A CA 1
ATOM 596 C C . VAL A 1 76 ? 21.188 -11.453 -5.738 1 98.25 76 VAL A C 1
ATOM 598 O O . VAL A 1 76 ? 21.688 -10.398 -5.332 1 98.25 76 VAL A O 1
ATOM 601 N N . ALA A 1 77 ? 20.203 -11.5 -6.582 1 98.56 77 ALA A N 1
ATOM 602 C CA . ALA A 1 77 ? 19.609 -10.281 -7.098 1 98.56 77 ALA A CA 1
ATOM 603 C C . ALA A 1 77 ? 19.016 -9.445 -5.965 1 98.56 77 ALA A C 1
ATOM 605 O O . ALA A 1 77 ? 19.172 -8.219 -5.945 1 98.56 77 ALA A O 1
ATOM 606 N N . ILE A 1 78 ? 18.344 -10.086 -5.059 1 98.38 78 ILE A N 1
ATOM 607 C CA . ILE A 1 78 ? 17.703 -9.398 -3.938 1 98.38 78 ILE A CA 1
ATOM 608 C C . ILE A 1 78 ? 18.781 -8.75 -3.062 1 98.38 78 ILE A C 1
ATOM 610 O O . ILE A 1 78 ? 18.625 -7.602 -2.635 1 98.38 78 ILE A O 1
ATOM 614 N N . VAL A 1 79 ? 19.828 -9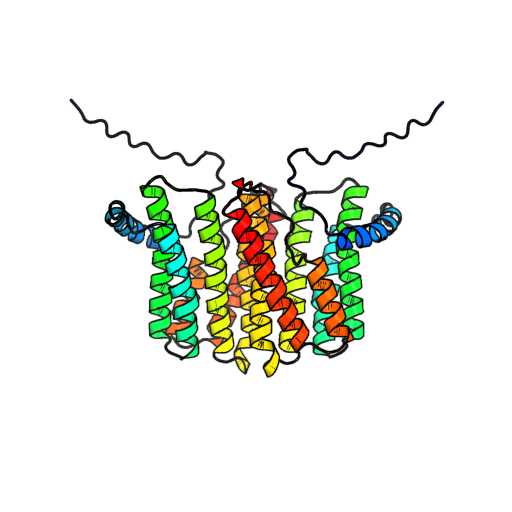.43 -2.77 1 95.94 79 VAL A N 1
ATOM 615 C CA . VAL A 1 79 ? 20.922 -8.906 -1.952 1 95.94 79 VAL A CA 1
ATOM 616 C C . VAL A 1 79 ? 21.547 -7.695 -2.643 1 95.94 79 VAL A C 1
ATOM 618 O O . VAL A 1 79 ? 21.781 -6.66 -2.012 1 95.94 79 VAL A O 1
ATOM 621 N N . ILE A 1 80 ? 21.781 -7.809 -3.916 1 96.06 80 ILE A N 1
ATOM 622 C CA . ILE A 1 80 ? 22.359 -6.711 -4.68 1 96.06 80 ILE A CA 1
ATOM 623 C C . ILE A 1 80 ? 21.422 -5.504 -4.641 1 96.06 80 ILE A C 1
ATOM 625 O O . ILE A 1 80 ? 21.859 -4.375 -4.422 1 96.06 80 ILE A O 1
ATOM 629 N N . SER A 1 81 ? 20.156 -5.738 -4.844 1 96.94 81 SER A N 1
ATOM 630 C CA . SER A 1 81 ? 19.172 -4.672 -4.801 1 96.94 81 SER A CA 1
ATOM 631 C C . SER A 1 81 ? 19.156 -3.979 -3.441 1 96.94 81 SER A C 1
ATOM 633 O O . SER A 1 81 ? 19.078 -2.75 -3.367 1 96.94 81 SER A O 1
ATOM 635 N N . GLY A 1 82 ? 19.203 -4.773 -2.391 1 93.94 82 GLY A N 1
ATOM 636 C CA . GLY A 1 82 ? 19.266 -4.207 -1.052 1 93.94 82 GLY A CA 1
ATOM 637 C C . GLY A 1 82 ? 20.484 -3.357 -0.816 1 93.94 82 GLY A C 1
ATOM 638 O O . GLY A 1 82 ? 20.422 -2.311 -0.168 1 93.94 82 GLY A O 1
ATOM 639 N N . LEU A 1 83 ? 21.578 -3.766 -1.286 1 91.56 83 LEU A N 1
ATOM 640 C CA . LEU A 1 83 ? 22.812 -3.008 -1.169 1 91.56 83 LEU A CA 1
ATOM 641 C C . LEU A 1 83 ? 22.719 -1.697 -1.943 1 91.56 83 LEU A C 1
ATOM 643 O O . LEU A 1 83 ? 23.172 -0.656 -1.463 1 91.56 83 LEU A O 1
ATOM 647 N N . LEU A 1 84 ? 22.156 -1.785 -3.109 1 93.19 84 LEU A N 1
ATOM 648 C CA . LEU A 1 84 ? 21.984 -0.591 -3.93 1 93.19 84 LEU A CA 1
ATOM 649 C C . LEU A 1 84 ? 21.062 0.416 -3.244 1 93.19 84 LEU A C 1
ATOM 651 O O . LEU A 1 84 ? 21.297 1.624 -3.314 1 93.19 84 LEU A O 1
ATOM 655 N N . ASP A 1 85 ? 20.062 -0.134 -2.621 1 91.94 85 ASP A N 1
ATOM 656 C CA . ASP A 1 85 ? 19.125 0.712 -1.899 1 91.94 85 ASP A CA 1
ATOM 657 C C . ASP A 1 85 ? 19.812 1.486 -0.783 1 91.94 85 ASP A C 1
ATOM 659 O O . ASP A 1 85 ? 19.547 2.674 -0.583 1 91.94 85 ASP A O 1
ATOM 663 N N . CYS A 1 86 ? 20.688 0.88 -0.086 1 89.25 86 CYS A N 1
ATOM 664 C CA . CYS A 1 86 ? 21.453 1.537 0.966 1 89.25 86 CYS A CA 1
ATOM 665 C C . CYS A 1 86 ? 22.484 2.486 0.374 1 89.25 86 CYS A C 1
ATOM 667 O O . CYS A 1 86 ? 22.719 3.574 0.907 1 89.25 86 CYS A O 1
ATOM 669 N N . LEU A 1 87 ? 23 2.115 -0.67 1 90.12 87 LEU A N 1
ATOM 670 C CA . LEU A 1 87 ? 24.062 2.871 -1.318 1 90.12 87 LEU A CA 1
ATOM 671 C C . LEU A 1 87 ? 23.547 4.203 -1.846 1 90.12 87 LEU A C 1
ATOM 673 O O . LEU A 1 87 ? 24.234 5.219 -1.771 1 90.12 87 LEU A O 1
ATOM 677 N N . ASP A 1 88 ? 22.359 4.16 -2.426 1 92.62 88 ASP A N 1
ATOM 678 C CA . ASP A 1 88 ? 21.828 5.398 -2.992 1 92.62 88 ASP A CA 1
ATOM 679 C C . ASP A 1 88 ? 21.672 6.465 -1.915 1 92.62 88 ASP A C 1
ATOM 681 O O . ASP A 1 88 ? 22.031 7.625 -2.119 1 92.62 88 ASP A O 1
ATOM 685 N N . GLY A 1 89 ? 21.203 6.047 -0.78 1 89.88 89 GLY A N 1
ATOM 686 C CA . GLY A 1 89 ? 21.078 6.98 0.331 1 89.88 89 GLY A CA 1
ATOM 687 C C . GLY A 1 89 ? 22.406 7.469 0.855 1 89.88 89 GLY A C 1
ATOM 688 O O . GLY A 1 89 ? 22.594 8.672 1.062 1 89.88 89 GLY A O 1
ATOM 689 N N . ASP A 1 90 ? 23.312 6.598 1.037 1 88.81 90 ASP A N 1
ATOM 690 C CA . ASP A 1 90 ? 24.625 6.941 1.56 1 88.81 90 ASP A CA 1
ATOM 691 C C . ASP A 1 90 ? 25.375 7.855 0.593 1 88.81 90 ASP A C 1
ATOM 693 O O . ASP A 1 90 ? 26.047 8.797 1.017 1 88.81 90 ASP A O 1
ATOM 697 N N . LEU A 1 91 ? 25.25 7.559 -0.625 1 90.06 91 LEU A N 1
ATOM 698 C CA . LEU A 1 91 ? 25.906 8.375 -1.639 1 90.06 91 LEU A CA 1
ATOM 699 C C . LEU A 1 91 ? 25.328 9.781 -1.668 1 90.06 91 LEU A C 1
ATOM 701 O O . LEU A 1 91 ? 26.078 10.766 -1.745 1 90.06 91 LEU A O 1
ATOM 705 N N . ALA A 1 92 ? 24.031 9.938 -1.608 1 91.69 92 ALA A N 1
ATOM 706 C CA . ALA A 1 92 ? 23.375 11.242 -1.604 1 91.69 92 ALA A CA 1
ATOM 707 C C . ALA A 1 92 ? 23.812 12.07 -0.4 1 91.69 92 ALA A C 1
ATOM 709 O O . ALA A 1 92 ? 24.078 13.266 -0.529 1 91.69 92 ALA A O 1
ATOM 710 N N . ARG A 1 93 ? 23.906 11.422 0.679 1 89.81 93 ARG A N 1
ATOM 711 C CA . ARG A 1 93 ? 24.312 12.109 1.902 1 89.81 93 ARG A CA 1
ATOM 712 C C . ARG A 1 93 ? 25.781 12.508 1.851 1 89.81 93 ARG A C 1
ATOM 714 O O . ARG A 1 93 ? 26.141 13.625 2.232 1 89.81 93 ARG A O 1
ATOM 721 N N . SER A 1 94 ? 26.562 11.688 1.425 1 87.88 94 SER A N 1
ATOM 722 C CA . SER A 1 94 ? 28 11.945 1.359 1 87.88 94 SER A CA 1
ATOM 723 C C . SER A 1 94 ? 28.312 13.078 0.381 1 87.88 94 SER A C 1
ATOM 725 O O . SER A 1 94 ? 29.25 13.844 0.589 1 87.88 94 SER A O 1
ATOM 727 N N . ARG A 1 95 ? 27.547 13.117 -0.678 1 91.25 95 ARG A N 1
ATOM 728 C CA . ARG A 1 95 ? 27.75 14.156 -1.678 1 91.25 95 ARG A CA 1
ATOM 729 C C . ARG A 1 95 ? 27.031 15.445 -1.286 1 91.25 95 ARG A C 1
ATOM 731 O O . ARG A 1 95 ? 27.141 16.453 -1.979 1 91.25 95 ARG A O 1
ATOM 738 N N . GLY A 1 96 ? 26.25 15.359 -0.259 1 90.25 96 GLY A N 1
ATOM 739 C CA . GLY A 1 96 ? 25.516 16.531 0.209 1 90.25 96 GLY A CA 1
ATOM 740 C C . GLY A 1 96 ? 24.344 16.891 -0.671 1 90.25 96 GLY A C 1
ATOM 741 O O . GLY A 1 96 ? 23.969 18.062 -0.763 1 90.25 96 GLY A O 1
ATOM 742 N N . ILE A 1 97 ? 23.891 15.992 -1.382 1 91.94 97 ILE A N 1
ATOM 743 C CA . ILE A 1 97 ? 22.812 16.312 -2.32 1 91.94 97 ILE A CA 1
ATOM 744 C C . ILE A 1 97 ? 21.531 15.609 -1.9 1 91.94 97 ILE A C 1
ATOM 746 O O . ILE A 1 97 ? 20.625 15.406 -2.719 1 91.94 97 ILE A O 1
ATOM 750 N N . ALA A 1 98 ? 21.453 15.156 -0.659 1 92.19 98 ALA A N 1
ATOM 751 C CA . ALA A 1 98 ? 20.234 14.547 -0.139 1 92.19 98 ALA A CA 1
ATOM 752 C C . ALA A 1 98 ? 19.047 15.5 -0.247 1 92.19 98 ALA A C 1
ATOM 754 O O . ALA A 1 98 ? 19.172 16.703 0.007 1 92.19 98 ALA A O 1
ATOM 755 N N . SER A 1 99 ? 17.922 14.969 -0.734 1 93 99 SER A N 1
ATOM 756 C CA . SER A 1 99 ? 16.766 15.805 -0.974 1 93 99 SER A CA 1
ATOM 757 C C . SER A 1 99 ? 15.469 15.055 -0.676 1 93 99 SER A C 1
ATOM 759 O O . SER A 1 99 ? 15.461 13.828 -0.592 1 93 99 SER A O 1
ATOM 761 N N . ASP A 1 100 ? 14.438 15.773 -0.532 1 92.56 100 ASP A N 1
ATOM 762 C CA . ASP A 1 100 ? 13.109 15.188 -0.338 1 92.56 100 ASP A CA 1
ATOM 763 C C . ASP A 1 100 ? 12.664 14.414 -1.575 1 92.56 100 ASP A C 1
ATOM 765 O O . ASP A 1 100 ? 11.977 13.398 -1.462 1 92.56 100 ASP A O 1
ATOM 769 N N . THR A 1 101 ? 13.078 14.914 -2.713 1 93.81 101 THR A N 1
ATOM 770 C CA . THR A 1 101 ? 12.734 14.227 -3.955 1 93.81 101 THR A CA 1
ATOM 771 C C . THR A 1 101 ? 13.383 12.852 -4.012 1 93.81 101 THR A C 1
ATOM 773 O O . THR A 1 101 ? 12.742 11.867 -4.398 1 93.81 101 THR A O 1
ATOM 776 N N . GLY A 1 102 ? 14.625 12.828 -3.66 1 94.62 102 GLY A N 1
ATOM 777 C CA . GLY A 1 102 ? 15.305 11.547 -3.594 1 94.62 102 GLY A CA 1
ATOM 778 C C . GLY A 1 102 ? 14.695 10.594 -2.58 1 94.62 102 GLY A C 1
ATOM 779 O O . GLY A 1 102 ? 14.594 9.398 -2.834 1 94.62 102 GLY A O 1
ATOM 780 N N . ASN A 1 103 ? 14.359 11.102 -1.461 1 94.62 103 ASN A N 1
ATOM 781 C CA . ASN A 1 103 ? 13.703 10.312 -0.422 1 94.62 103 ASN A CA 1
ATOM 782 C C . ASN A 1 103 ? 12.383 9.727 -0.912 1 94.62 103 ASN A C 1
ATOM 784 O O . ASN A 1 103 ? 12.102 8.547 -0.682 1 94.62 103 ASN A O 1
ATOM 788 N N . LEU A 1 104 ? 11.633 10.531 -1.562 1 95.44 104 LEU A N 1
ATOM 789 C CA . LEU A 1 104 ? 10.367 10.086 -2.123 1 95.44 104 LEU A CA 1
ATOM 790 C C . LEU A 1 104 ? 10.586 8.992 -3.158 1 95.44 104 LEU A C 1
ATOM 792 O O . LEU A 1 104 ? 9.898 7.961 -3.131 1 95.44 104 LEU A O 1
ATOM 796 N N . LEU A 1 105 ? 11.484 9.219 -4.09 1 96.5 105 LEU A N 1
ATOM 797 C CA . LEU A 1 105 ? 11.812 8.234 -5.121 1 96.5 105 LEU A CA 1
ATOM 798 C C . LEU A 1 105 ? 12.195 6.898 -4.5 1 96.5 105 LEU A C 1
ATOM 800 O O . LEU A 1 105 ? 11.664 5.855 -4.875 1 96.5 105 LEU A O 1
ATOM 804 N N . ASP A 1 106 ? 13.078 7.027 -3.58 1 96.44 106 ASP A N 1
ATOM 805 C CA . ASP A 1 106 ? 13.578 5.84 -2.9 1 96.44 106 ASP A CA 1
ATOM 806 C C . ASP A 1 106 ? 12.445 5.09 -2.197 1 96.44 106 ASP A C 1
ATOM 808 O O . ASP A 1 106 ? 12.281 3.883 -2.389 1 96.44 106 ASP A O 1
ATOM 812 N N . SER A 1 107 ? 11.641 5.746 -1.455 1 96.69 107 SER A N 1
ATOM 813 C CA . SER A 1 107 ? 10.562 5.148 -0.67 1 96.69 107 SER A CA 1
ATOM 814 C C . SER A 1 107 ? 9.531 4.477 -1.568 1 96.69 107 SER A C 1
ATOM 816 O O . SER A 1 107 ? 9.062 3.373 -1.273 1 96.69 107 SER A O 1
ATOM 818 N N . VAL A 1 108 ? 9.18 5.102 -2.625 1 97.5 108 VAL A N 1
ATOM 819 C CA . VAL A 1 108 ? 8.156 4.582 -3.531 1 97.5 108 VAL A CA 1
ATOM 820 C C . VAL A 1 108 ? 8.688 3.35 -4.258 1 97.5 108 VAL A C 1
ATOM 822 O O . VAL A 1 108 ? 8.008 2.324 -4.332 1 97.5 108 VAL A O 1
ATOM 825 N N . LEU A 1 109 ? 9.867 3.434 -4.801 1 97.81 109 LEU A N 1
ATOM 826 C CA . LEU A 1 109 ? 10.414 2.32 -5.57 1 97.81 109 LEU A CA 1
ATOM 827 C C . LEU A 1 109 ? 10.664 1.112 -4.672 1 97.81 109 LEU A C 1
ATOM 829 O O . LEU A 1 109 ? 10.531 -0.032 -5.113 1 97.81 109 LEU A O 1
ATOM 833 N N . ASP A 1 110 ? 10.961 1.406 -3.398 1 97.12 110 ASP A N 1
ATOM 834 C CA . ASP A 1 110 ? 11.07 0.314 -2.436 1 97.12 110 ASP A CA 1
ATOM 835 C C . ASP A 1 110 ? 9.766 -0.472 -2.346 1 97.12 110 ASP A C 1
ATOM 837 O O . ASP A 1 110 ? 9.781 -1.7 -2.236 1 97.12 110 ASP A O 1
ATOM 841 N N . ARG A 1 111 ? 8.656 0.235 -2.367 1 97.81 111 ARG A N 1
ATOM 842 C CA . ARG A 1 111 ? 7.363 -0.432 -2.283 1 97.81 111 ARG A CA 1
ATOM 843 C C . ARG A 1 111 ? 7.102 -1.274 -3.527 1 97.81 111 ARG A C 1
ATOM 845 O O . ARG A 1 111 ? 6.516 -2.355 -3.439 1 97.81 111 ARG A O 1
ATOM 852 N N . TYR A 1 112 ? 7.48 -0.798 -4.625 1 98.38 112 TYR A N 1
ATOM 853 C CA . TYR A 1 112 ? 7.336 -1.579 -5.852 1 98.38 112 TYR A CA 1
ATOM 854 C C . TYR A 1 112 ? 8.164 -2.859 -5.777 1 98.38 112 TYR A C 1
ATOM 856 O O . TYR A 1 112 ? 7.691 -3.932 -6.164 1 98.38 112 TYR A O 1
ATOM 864 N N . VAL A 1 113 ? 9.383 -2.738 -5.348 1 98.31 113 VAL A N 1
ATOM 865 C CA . VAL A 1 113 ? 10.258 -3.904 -5.23 1 98.31 113 VAL A CA 1
ATOM 866 C C . VAL A 1 113 ? 9.609 -4.941 -4.316 1 98.31 113 VAL A C 1
ATOM 868 O O . VAL A 1 113 ? 9.492 -6.113 -4.684 1 98.31 113 VAL A O 1
ATOM 871 N N . ASP A 1 114 ? 9.18 -4.484 -3.168 1 98.12 114 ASP A N 1
ATOM 872 C CA . ASP A 1 114 ? 8.57 -5.387 -2.195 1 98.12 114 ASP A CA 1
ATOM 873 C C . ASP A 1 114 ? 7.344 -6.086 -2.783 1 98.12 114 ASP A C 1
ATOM 875 O O . ASP A 1 114 ? 7.18 -7.297 -2.629 1 98.12 114 ASP A O 1
ATOM 879 N N . PHE A 1 115 ? 6.543 -5.348 -3.395 1 98.69 115 PHE A N 1
ATOM 880 C CA . PHE A 1 115 ? 5.309 -5.883 -3.961 1 98.69 115 PHE A CA 1
ATOM 881 C C . PHE A 1 115 ? 5.613 -6.906 -5.051 1 98.69 115 PHE A C 1
ATOM 883 O O . PHE A 1 115 ? 4.996 -7.973 -5.098 1 98.69 115 PHE A O 1
ATOM 890 N N . LEU A 1 116 ? 6.555 -6.613 -5.906 1 98.56 116 LEU A N 1
ATOM 891 C CA . LEU A 1 116 ? 6.883 -7.484 -7.031 1 98.56 116 LEU A CA 1
ATOM 892 C C . LEU A 1 116 ? 7.48 -8.797 -6.543 1 98.56 116 LEU A C 1
ATOM 894 O O . LEU A 1 116 ? 7.18 -9.859 -7.09 1 98.56 116 LEU A O 1
ATOM 898 N N . ILE A 1 117 ? 8.281 -8.695 -5.535 1 98.69 117 ILE A N 1
ATOM 899 C CA . ILE A 1 117 ? 8.891 -9.906 -5 1 98.69 117 ILE A CA 1
ATOM 900 C C . ILE A 1 117 ? 7.812 -10.82 -4.43 1 98.69 117 ILE A C 1
ATOM 902 O O . ILE A 1 117 ? 7.77 -12.016 -4.746 1 98.69 117 ILE A O 1
ATOM 906 N N . ILE A 1 118 ? 6.934 -10.312 -3.654 1 98.75 118 ILE A N 1
ATOM 907 C CA . ILE A 1 118 ? 5.898 -11.125 -3.031 1 98.75 118 ILE A CA 1
ATOM 908 C C . ILE A 1 118 ? 4.93 -11.633 -4.098 1 98.75 118 ILE A C 1
ATOM 910 O O . ILE A 1 118 ? 4.469 -12.773 -4.031 1 98.75 118 ILE A O 1
ATOM 914 N N . SER A 1 119 ? 4.625 -10.797 -5.07 1 98.81 119 SER A N 1
ATOM 915 C CA . SER A 1 119 ? 3.793 -11.25 -6.184 1 98.81 119 SER A CA 1
ATOM 916 C C . SER A 1 119 ? 4.43 -12.43 -6.906 1 98.81 119 SER A C 1
ATOM 918 O O . SER A 1 119 ? 3.738 -13.383 -7.277 1 98.81 119 SER A O 1
ATOM 920 N N . ALA A 1 120 ? 5.754 -12.375 -7.133 1 98.75 120 ALA A N 1
ATOM 921 C CA . ALA A 1 120 ? 6.461 -13.477 -7.781 1 98.75 120 ALA A CA 1
ATOM 922 C C . ALA A 1 120 ? 6.371 -14.75 -6.949 1 98.75 120 ALA A C 1
ATOM 924 O O . ALA A 1 120 ? 6.219 -15.844 -7.496 1 98.75 120 ALA A O 1
ATOM 925 N N . LEU A 1 121 ? 6.449 -14.562 -5.66 1 98.69 121 LEU A N 1
ATOM 926 C CA . LEU A 1 121 ? 6.344 -15.719 -4.773 1 98.69 121 LEU A CA 1
ATOM 927 C C . LEU A 1 121 ? 4.953 -16.328 -4.852 1 98.69 121 LEU A C 1
ATOM 929 O O . LEU A 1 121 ? 4.809 -17.562 -4.812 1 98.69 121 LEU A O 1
ATOM 933 N N . ILE A 1 122 ? 3.934 -15.516 -4.945 1 98.62 122 ILE A N 1
ATOM 934 C CA . ILE A 1 122 ? 2.564 -15.992 -5.102 1 98.62 122 ILE A CA 1
ATOM 935 C C . ILE A 1 122 ? 2.438 -16.781 -6.402 1 98.62 122 ILE A C 1
ATOM 937 O O . ILE A 1 122 ? 1.869 -17.875 -6.422 1 98.62 122 ILE A O 1
ATOM 941 N N . LEU A 1 123 ? 3.023 -16.266 -7.453 1 98.19 123 LEU A N 1
ATOM 942 C CA . LEU A 1 123 ? 2.871 -16.812 -8.797 1 98.19 123 LEU A CA 1
ATOM 943 C C . LEU A 1 123 ? 3.693 -18.078 -8.961 1 98.19 123 LEU A C 1
ATOM 945 O O . LEU A 1 123 ? 3.471 -18.859 -9.898 1 98.19 123 LEU A O 1
ATOM 949 N N . ASP A 1 124 ? 4.656 -18.281 -8.117 1 96.88 124 ASP A N 1
ATOM 950 C CA . ASP A 1 124 ? 5.484 -19.469 -8.148 1 96.88 124 ASP A CA 1
ATOM 951 C C . ASP A 1 124 ? 4.637 -20.734 -8 1 96.88 124 ASP A C 1
ATOM 953 O O . ASP A 1 124 ? 4.883 -21.734 -8.672 1 96.88 124 ASP A O 1
ATOM 957 N N . ASN A 1 125 ? 3.699 -20.766 -7.18 1 96.44 125 ASN A N 1
ATOM 958 C CA . ASN A 1 125 ? 2.697 -21.812 -6.969 1 96.44 125 ASN A CA 1
ATOM 959 C C . ASN A 1 125 ? 1.374 -21.219 -6.484 1 96.44 125 ASN A C 1
ATOM 961 O O . ASN A 1 125 ? 1.038 -21.328 -5.305 1 96.44 125 ASN A O 1
ATOM 965 N N . PRO A 1 126 ? 0.633 -20.719 -7.441 1 96.69 126 PRO A N 1
ATOM 966 C CA . PRO A 1 126 ? -0.579 -19.969 -7.078 1 96.69 126 PRO A CA 1
ATOM 967 C C . PRO A 1 126 ? -1.563 -20.812 -6.273 1 96.69 126 PRO A C 1
ATOM 969 O O . PRO A 1 126 ? -2.254 -20.297 -5.395 1 96.69 126 PRO A O 1
ATOM 972 N N . ARG A 1 127 ? -1.637 -22.062 -6.527 1 95.31 127 ARG A N 1
ATOM 973 C CA . ARG A 1 127 ? -2.59 -22.938 -5.852 1 95.31 127 ARG A CA 1
ATOM 974 C C . ARG A 1 127 ? -2.387 -22.906 -4.34 1 95.31 127 ARG A C 1
ATOM 976 O O . ARG A 1 127 ? -3.344 -22.734 -3.584 1 95.31 127 ARG A O 1
ATOM 983 N N . ASP A 1 128 ? -1.157 -23.016 -3.889 1 96.94 128 ASP A N 1
ATOM 984 C CA . ASP A 1 128 ? -0.861 -23.094 -2.463 1 96.94 128 ASP A CA 1
ATOM 985 C C . ASP A 1 128 ? -0.586 -21.703 -1.877 1 96.94 128 ASP A C 1
ATOM 987 O O . ASP A 1 128 ? -0.877 -21.453 -0.707 1 96.94 128 ASP A O 1
ATOM 991 N N . ASN A 1 129 ? -0.08 -20.797 -2.688 1 98.31 129 ASN A N 1
ATOM 992 C CA . ASN A 1 129 ? 0.54 -19.578 -2.162 1 98.31 129 ASN A CA 1
ATOM 993 C C . ASN A 1 129 ? -0.422 -18.406 -2.201 1 98.31 129 ASN A C 1
ATOM 995 O O . ASN A 1 129 ? -0.183 -17.375 -1.555 1 98.31 129 ASN A O 1
ATOM 999 N N . LEU A 1 130 ? -1.479 -18.516 -2.92 1 98.5 130 LEU A N 1
ATOM 1000 C CA . LEU A 1 130 ? -2.293 -17.359 -3.264 1 98.5 130 LEU A CA 1
ATOM 1001 C C . LEU A 1 130 ? -2.84 -16.688 -2.008 1 98.5 130 LEU A C 1
ATOM 1003 O O . LEU A 1 130 ? -2.588 -15.5 -1.771 1 98.5 130 LEU A O 1
ATOM 1007 N N . VAL A 1 131 ? -3.521 -17.391 -1.157 1 98.5 131 VAL A N 1
ATOM 1008 C CA . VAL A 1 131 ? -4.207 -16.797 -0.013 1 98.5 131 VAL A CA 1
ATOM 1009 C C . VAL A 1 131 ? -3.182 -16.234 0.975 1 98.5 131 VAL A C 1
ATOM 1011 O O . VAL A 1 131 ? -3.27 -15.078 1.384 1 98.5 131 VAL A O 1
ATOM 1014 N N . VAL A 1 132 ? -2.211 -17.078 1.344 1 98.62 132 VAL A N 1
ATOM 1015 C CA . VAL A 1 132 ? -1.204 -16.656 2.309 1 98.62 132 VAL A CA 1
ATOM 1016 C C . VAL A 1 132 ? -0.373 -15.516 1.718 1 98.62 132 VAL A C 1
ATOM 1018 O O . VAL A 1 132 ? 0.046 -14.602 2.436 1 98.62 132 VAL A O 1
ATOM 1021 N N . GLY A 1 133 ? -0.109 -15.547 0.434 1 98.81 133 GLY A N 1
ATOM 1022 C CA . GLY A 1 133 ? 0.597 -14.477 -0.253 1 98.81 133 GLY A CA 1
ATOM 1023 C C . GLY A 1 133 ? -0.155 -13.156 -0.234 1 98.81 133 GLY A C 1
ATOM 1024 O O . GLY A 1 133 ? 0.448 -12.094 -0.059 1 98.81 133 GLY A O 1
ATOM 1025 N N . LEU A 1 134 ? -1.484 -13.219 -0.429 1 98.81 134 LEU A N 1
ATOM 1026 C CA . LEU A 1 134 ? -2.301 -12.008 -0.36 1 98.81 134 LEU A CA 1
ATOM 1027 C C . LEU A 1 134 ? -2.271 -11.414 1.043 1 98.81 134 LEU A C 1
ATOM 1029 O O . LEU A 1 134 ? -2.209 -10.195 1.201 1 98.81 134 LEU A O 1
ATOM 1033 N N . ILE A 1 135 ? -2.316 -12.258 2.031 1 98.75 135 ILE A N 1
ATOM 1034 C CA . ILE A 1 135 ? -2.236 -11.781 3.408 1 98.75 135 ILE A CA 1
ATOM 1035 C C . ILE A 1 135 ? -0.87 -11.148 3.656 1 98.75 135 ILE A C 1
ATOM 1037 O O . ILE A 1 135 ? -0.768 -10.125 4.336 1 98.75 135 ILE A O 1
ATOM 1041 N N . ALA A 1 136 ? 0.168 -11.75 3.154 1 98.75 136 ALA A N 1
ATOM 1042 C CA . ALA A 1 136 ? 1.51 -11.18 3.266 1 98.75 136 ALA A CA 1
ATOM 1043 C C . ALA A 1 136 ? 1.592 -9.828 2.576 1 98.75 136 ALA A C 1
ATOM 1045 O O . ALA A 1 136 ? 2.197 -8.891 3.104 1 98.75 136 ALA A O 1
ATOM 1046 N N . LEU A 1 137 ? 1.013 -9.719 1.401 1 98.69 137 LEU A N 1
ATOM 1047 C CA . LEU A 1 137 ? 0.996 -8.453 0.67 1 98.69 137 LEU A CA 1
ATOM 1048 C C . LEU A 1 137 ? 0.255 -7.383 1.459 1 98.69 137 LEU A C 1
ATOM 1050 O O . LEU A 1 137 ? 0.683 -6.227 1.494 1 98.69 137 LEU A O 1
ATOM 1054 N N . LEU A 1 138 ? -0.808 -7.777 2.061 1 98.56 138 LEU A N 1
ATOM 1055 C CA . LEU A 1 138 ? -1.577 -6.844 2.875 1 98.56 138 LEU A CA 1
ATOM 1056 C C . LEU A 1 138 ? -0.713 -6.246 3.982 1 98.56 138 LEU A C 1
ATOM 1058 O O . LEU A 1 138 ? -0.607 -5.027 4.102 1 98.56 138 LEU A O 1
ATOM 1062 N N . GLY A 1 139 ? -0.106 -7.09 4.723 1 97.75 139 GLY A N 1
ATOM 1063 C CA . GLY A 1 139 ? 0.751 -6.613 5.797 1 97.75 139 GLY A CA 1
ATOM 1064 C C . GLY A 1 139 ? 1.917 -5.777 5.301 1 97.75 139 GLY A C 1
ATOM 1065 O O . GLY A 1 139 ? 2.221 -4.727 5.871 1 97.75 139 GLY A O 1
ATOM 1066 N N . THR A 1 140 ? 2.547 -6.227 4.277 1 97.19 140 THR A N 1
ATOM 1067 C CA . THR A 1 140 ? 3.756 -5.594 3.764 1 97.19 140 THR A CA 1
ATOM 1068 C C . THR A 1 140 ? 3.443 -4.211 3.199 1 97.19 140 THR A C 1
ATOM 1070 O O . THR A 1 140 ? 4.277 -3.305 3.268 1 97.19 140 THR A O 1
ATOM 1073 N N . THR A 1 141 ? 2.242 -4 2.686 1 97.69 141 THR A N 1
ATOM 1074 C CA . THR A 1 141 ? 1.874 -2.707 2.123 1 97.69 141 THR A CA 1
ATOM 1075 C C . THR A 1 141 ? 1.347 -1.775 3.209 1 97.69 141 THR A C 1
ATOM 1077 O O . THR A 1 141 ? 1.492 -0.555 3.111 1 97.69 141 THR A O 1
ATOM 1080 N N . MET A 1 142 ? 0.812 -2.369 4.254 1 97.62 142 MET A N 1
ATOM 1081 C CA . MET A 1 142 ? 0.182 -1.55 5.285 1 97.62 142 MET A CA 1
ATOM 1082 C C . MET A 1 142 ? 1.229 -0.938 6.207 1 97.62 142 MET A C 1
ATOM 1084 O O . MET A 1 142 ? 1.05 0.175 6.707 1 97.62 142 MET A O 1
ATOM 1088 N N . VAL A 1 143 ? 2.295 -1.588 6.414 1 95.88 143 VAL A N 1
ATOM 1089 C CA . VAL A 1 143 ? 3.322 -1.107 7.336 1 95.88 143 VAL A CA 1
ATOM 1090 C C . VAL A 1 143 ? 3.848 0.246 6.859 1 95.88 143 VAL A C 1
ATOM 1092 O O . VAL A 1 143 ? 3.775 1.237 7.59 1 95.88 143 VAL A O 1
ATOM 1095 N N . PRO A 1 144 ? 4.348 0.337 5.645 1 95.81 144 PRO A N 1
ATOM 1096 C CA . PRO A 1 144 ? 4.844 1.641 5.195 1 95.81 144 PRO A CA 1
ATOM 1097 C C . PRO A 1 144 ? 3.729 2.672 5.039 1 95.81 144 PRO A C 1
ATOM 1099 O O . PRO A 1 144 ? 3.957 3.869 5.23 1 95.81 144 PRO A O 1
ATOM 1102 N N . TYR A 1 145 ? 2.529 2.252 4.691 1 97.25 145 TYR A N 1
ATOM 1103 C CA . TYR A 1 145 ? 1.438 3.209 4.555 1 97.25 145 TYR A CA 1
ATOM 1104 C C . TYR A 1 145 ? 1.126 3.875 5.891 1 97.25 145 TYR A C 1
ATOM 1106 O O . TYR A 1 145 ? 0.989 5.098 5.961 1 97.25 145 TYR A O 1
ATOM 1114 N N . ILE A 1 146 ? 1.009 3.07 6.918 1 96.38 146 ILE A N 1
ATOM 1115 C CA . ILE A 1 146 ? 0.695 3.59 8.242 1 96.38 146 ILE A CA 1
ATOM 1116 C C . ILE A 1 146 ? 1.798 4.543 8.695 1 96.38 146 ILE A C 1
ATOM 1118 O O . ILE A 1 146 ? 1.518 5.605 9.258 1 96.38 146 ILE A O 1
ATOM 1122 N N . ARG A 1 147 ? 2.996 4.199 8.398 1 94.38 147 ARG A N 1
ATOM 1123 C CA . ARG A 1 147 ? 4.109 5.082 8.734 1 94.38 147 ARG A CA 1
ATOM 1124 C C . ARG A 1 147 ? 3.988 6.414 8 1 94.38 147 ARG A C 1
ATOM 1126 O O . ARG A 1 147 ? 4.047 7.477 8.617 1 94.38 147 ARG A O 1
ATOM 1133 N N . ALA A 1 148 ? 3.793 6.34 6.73 1 95.12 148 ALA A N 1
ATOM 1134 C CA . ALA A 1 148 ? 3.727 7.547 5.914 1 95.12 148 ALA A CA 1
ATOM 1135 C C . ALA A 1 148 ? 2.545 8.422 6.324 1 95.12 148 ALA A C 1
ATOM 1137 O O . ALA A 1 148 ? 2.68 9.641 6.449 1 95.12 148 ALA A O 1
ATOM 1138 N N . LYS A 1 149 ? 1.464 7.781 6.555 1 95.5 149 LYS A N 1
ATOM 1139 C CA . LYS A 1 149 ? 0.27 8.539 6.926 1 95.5 149 LYS A CA 1
ATOM 1140 C C . LYS A 1 149 ? 0.428 9.172 8.305 1 95.5 149 LYS A C 1
ATOM 1142 O O . LYS A 1 149 ? 0.045 10.328 8.508 1 95.5 149 LYS A O 1
ATOM 1147 N N . SER A 1 150 ? 0.976 8.438 9.242 1 94.25 150 SER A N 1
ATOM 1148 C CA . SER A 1 150 ? 1.226 8.984 10.57 1 94.25 150 SER A CA 1
ATOM 1149 C C . SER A 1 150 ? 2.18 10.172 10.508 1 94.25 150 SER A C 1
ATOM 1151 O O . SER A 1 150 ? 1.944 11.203 11.148 1 94.25 150 SER A O 1
ATOM 1153 N N . GLU A 1 151 ? 3.16 10.055 9.727 1 92.38 151 GLU A N 1
ATOM 1154 C CA . GLU A 1 151 ? 4.141 11.125 9.578 1 92.38 151 GLU A CA 1
ATOM 1155 C C . GLU A 1 151 ? 3.525 12.352 8.914 1 92.38 151 GLU A C 1
ATOM 1157 O O . GLU A 1 151 ? 3.896 13.484 9.219 1 92.38 151 GLU A O 1
ATOM 1162 N N . SER A 1 152 ? 2.619 12.117 8.023 1 92.25 152 SER A N 1
ATOM 1163 C CA . SER A 1 152 ? 1.95 13.227 7.355 1 92.25 152 SER A CA 1
ATOM 1164 C C . SER A 1 152 ? 1.094 14.023 8.328 1 92.25 152 SER A C 1
ATOM 1166 O O . SER A 1 152 ? 0.778 15.188 8.07 1 92.25 152 SER A O 1
ATOM 1168 N N . LEU A 1 153 ? 0.772 13.391 9.43 1 91.75 153 LEU A N 1
ATOM 1169 C CA . LEU A 1 153 ? -0.042 14.039 10.453 1 91.75 153 LEU A CA 1
ATOM 1170 C C . LEU A 1 153 ? 0.829 14.562 11.586 1 91.75 153 LEU A C 1
ATOM 1172 O O . LEU A 1 153 ? 0.315 14.977 12.633 1 91.75 153 LEU A O 1
ATOM 1176 N N . GLY A 1 154 ? 2.137 14.445 11.359 1 87.44 154 GLY A N 1
ATOM 1177 C CA . GLY A 1 154 ? 3.072 14.984 12.336 1 87.44 154 GLY A CA 1
ATOM 1178 C C . GLY A 1 154 ? 3.35 14.039 13.484 1 87.44 154 GLY A C 1
ATOM 1179 O O . GLY A 1 154 ? 3.863 14.453 14.531 1 87.44 154 GLY A O 1
ATOM 1180 N N . ARG A 1 155 ? 2.961 12.883 13.32 1 84.94 155 ARG A N 1
ATOM 1181 C CA . ARG A 1 155 ? 3.186 11.891 14.367 1 84.94 155 ARG A CA 1
ATOM 1182 C C . ARG A 1 155 ? 4.43 11.062 14.078 1 84.94 155 ARG A C 1
ATOM 1184 O O . ARG A 1 155 ? 4.758 10.805 12.922 1 84.94 155 ARG A O 1
ATOM 1191 N N . SER A 1 156 ? 5.102 10.734 15.219 1 75.12 156 SER A N 1
ATOM 1192 C CA . SER A 1 156 ? 6.281 9.891 15.07 1 75.12 156 SER A CA 1
ATOM 1193 C C . SER A 1 156 ? 5.895 8.422 14.906 1 75.12 156 SER A C 1
ATOM 1195 O O . SER A 1 156 ? 4.859 7.988 15.414 1 75.12 156 SER A O 1
ATOM 1197 N N . SER A 1 157 ? 6.605 7.855 14.008 1 68.56 157 SER A N 1
ATOM 1198 C CA . SER A 1 157 ? 6.375 6.426 13.844 1 68.56 157 SER A CA 1
ATOM 1199 C C . SER A 1 157 ? 7.48 5.605 14.5 1 68.56 157 SER A C 1
ATOM 1201 O O . SER A 1 157 ? 8.656 5.98 14.445 1 68.56 157 SER A O 1
ATOM 1203 N N . ILE A 1 158 ? 7.102 4.648 15.453 1 63.34 158 ILE A N 1
ATOM 1204 C CA . ILE A 1 158 ? 8.078 3.797 16.125 1 63.34 158 ILE A CA 1
ATOM 1205 C C . ILE A 1 158 ? 8.516 2.674 15.188 1 63.34 158 ILE A C 1
ATOM 1207 O O . ILE A 1 158 ? 7.738 2.219 14.352 1 63.34 158 ILE A O 1
ATOM 1211 N N . ALA A 1 159 ? 9.906 2.512 15.188 1 61.91 159 ALA A N 1
ATOM 1212 C CA . ALA A 1 159 ? 10.445 1.349 14.484 1 61.91 159 ALA A CA 1
ATOM 1213 C C . ALA A 1 159 ? 9.82 0.057 15.008 1 61.91 159 ALA A C 1
ATOM 1215 O O . ALA A 1 159 ? 9.742 -0.159 16.219 1 61.91 159 ALA A O 1
ATOM 1216 N N . SER A 1 160 ? 8.906 -0.571 14.219 1 63.44 160 SER A N 1
ATOM 1217 C CA . SER A 1 160 ? 8.133 -1.741 14.617 1 63.44 160 SER A CA 1
ATOM 1218 C C . SER A 1 160 ? 8.922 -3.027 14.406 1 63.44 160 SER A C 1
ATOM 1220 O O . SER A 1 160 ? 9.977 -3.016 13.766 1 63.44 160 SER A O 1
ATOM 1222 N N . ILE A 1 161 ? 8.57 -3.975 15.086 1 70.38 161 ILE A N 1
ATOM 1223 C CA . ILE A 1 161 ? 8.859 -5.375 14.805 1 70.38 161 ILE A CA 1
ATOM 1224 C C . ILE A 1 161 ? 8.523 -5.691 13.352 1 70.38 161 ILE A C 1
ATOM 1226 O O . ILE A 1 161 ? 7.516 -5.215 12.82 1 70.38 161 ILE A O 1
ATOM 1230 N N . GLY A 1 162 ? 9.57 -6.145 12.5 1 74.69 162 GLY A N 1
ATOM 1231 C CA . GLY A 1 162 ? 9.266 -6.523 11.133 1 74.69 162 GLY A CA 1
ATOM 1232 C C . GLY A 1 162 ? 9.719 -5.496 10.109 1 74.69 162 GLY A C 1
ATOM 1233 O O . GLY A 1 162 ? 8.953 -5.125 9.219 1 74.69 162 GLY A O 1
ATOM 1234 N N . SER A 1 163 ? 10.758 -4.922 10.492 1 83.19 163 SER A N 1
ATOM 1235 C CA . SER A 1 163 ? 11.359 -3.959 9.57 1 83.19 163 SER A CA 1
ATOM 1236 C C . SER A 1 163 ? 11.539 -4.559 8.188 1 83.19 163 SER A C 1
ATOM 1238 O O . SER A 1 163 ? 11.391 -5.77 8 1 83.19 163 SER A O 1
ATOM 1240 N N . ARG A 1 164 ? 11.672 -3.701 7.246 1 88.5 164 ARG A N 1
ATOM 1241 C CA . ARG A 1 164 ? 11.891 -4.172 5.883 1 88.5 164 ARG A CA 1
ATOM 1242 C C . ARG A 1 164 ? 13.102 -5.098 5.805 1 88.5 164 ARG A C 1
ATOM 1244 O O . ARG A 1 164 ? 13.094 -6.07 5.051 1 88.5 164 ARG A O 1
ATOM 1251 N N . ALA A 1 165 ? 14.086 -4.77 6.605 1 87.25 165 ALA A N 1
ATOM 1252 C CA . ALA A 1 165 ? 15.281 -5.602 6.645 1 87.25 165 ALA A CA 1
ATOM 1253 C C . ALA A 1 165 ? 14.953 -7.016 7.121 1 87.25 165 ALA A C 1
ATOM 1255 O O . ALA A 1 165 ? 15.43 -7.996 6.547 1 87.25 165 ALA A O 1
ATOM 1256 N 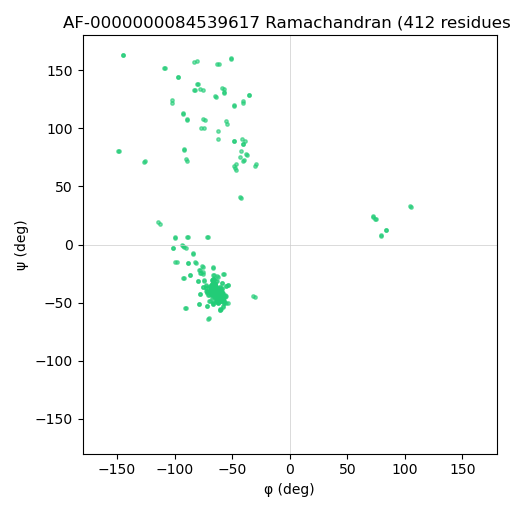N . VAL A 1 166 ? 14.148 -7.09 8.141 1 89.5 166 VAL A N 1
ATOM 1257 C CA . VAL A 1 166 ? 13.758 -8.383 8.688 1 89.5 166 VAL A CA 1
ATOM 1258 C C . VAL A 1 166 ? 12.984 -9.18 7.633 1 89.5 166 VAL A C 1
ATOM 1260 O O . VAL A 1 166 ? 13.242 -10.367 7.43 1 89.5 166 VAL A O 1
ATOM 1263 N N . ARG A 1 167 ? 12.094 -8.578 6.977 1 95 167 ARG A N 1
ATOM 1264 C CA . ARG A 1 167 ? 11.312 -9.242 5.938 1 95 167 ARG A CA 1
ATOM 1265 C C . ARG A 1 167 ? 12.203 -9.695 4.789 1 95 167 ARG A C 1
ATOM 1267 O O . ARG A 1 167 ? 12 -10.773 4.227 1 95 167 ARG A O 1
ATOM 1274 N N . THR A 1 168 ? 13.188 -8.867 4.461 1 95.19 168 THR A N 1
ATOM 1275 C CA . THR A 1 168 ? 14.109 -9.227 3.389 1 95.19 168 THR A CA 1
ATOM 1276 C C . THR A 1 168 ? 14.938 -10.453 3.771 1 95.19 168 THR A C 1
ATOM 1278 O O . THR A 1 168 ? 15.133 -11.352 2.953 1 95.19 168 THR A O 1
ATOM 1281 N N . VAL A 1 169 ? 15.383 -10.516 4.953 1 94.25 169 VAL A N 1
ATOM 1282 C CA . VAL A 1 169 ? 16.141 -11.664 5.43 1 94.25 169 VAL A CA 1
ATOM 1283 C C . VAL A 1 169 ? 15.266 -12.922 5.375 1 94.25 169 VAL A C 1
ATOM 1285 O O . VAL A 1 169 ? 15.727 -13.984 4.957 1 94.25 169 VAL A O 1
ATOM 1288 N N . LEU A 1 170 ? 14.039 -12.789 5.785 1 96.5 170 LEU A N 1
ATOM 1289 C CA . LEU A 1 170 ? 13.109 -13.914 5.719 1 96.5 170 LEU A CA 1
ATOM 1290 C C . LEU A 1 170 ? 12.953 -14.406 4.281 1 96.5 170 LEU A C 1
ATOM 1292 O O . LEU A 1 170 ? 12.93 -15.609 4.035 1 96.5 170 LEU A O 1
ATOM 1296 N N . ILE A 1 171 ? 12.828 -13.484 3.395 1 98.38 171 ILE A N 1
ATOM 1297 C CA . ILE A 1 171 ? 12.68 -13.836 1.985 1 98.38 171 ILE A CA 1
ATOM 1298 C C . ILE A 1 171 ? 13.922 -14.594 1.511 1 98.38 171 ILE A C 1
ATOM 1300 O O . ILE A 1 171 ? 13.812 -15.617 0.836 1 98.38 171 ILE A O 1
ATOM 1304 N N . ILE A 1 172 ? 15.094 -14.117 1.858 1 97.62 172 ILE A N 1
ATOM 1305 C CA . ILE A 1 172 ? 16.344 -14.742 1.47 1 97.62 172 ILE A CA 1
ATOM 1306 C C . ILE A 1 172 ? 16.406 -16.172 2.014 1 97.62 172 ILE A C 1
ATOM 1308 O O . ILE A 1 172 ? 16.688 -17.109 1.27 1 97.62 172 ILE A O 1
ATOM 1312 N N . VAL A 1 173 ? 16.094 -16.328 3.291 1 97.56 173 VAL A N 1
ATOM 1313 C CA . VAL A 1 173 ? 16.156 -17.641 3.93 1 97.56 173 VAL A CA 1
ATOM 1314 C C . VAL A 1 173 ? 15.141 -18.562 3.279 1 97.56 173 VAL A C 1
ATOM 1316 O O . VAL A 1 173 ? 15.445 -19.734 2.99 1 97.56 173 VAL A O 1
ATOM 1319 N N . GLY A 1 174 ? 13.961 -18.109 3.082 1 98 174 GLY A N 1
ATOM 1320 C CA . GLY A 1 174 ? 12.93 -18.922 2.453 1 98 174 GLY A CA 1
ATOM 1321 C C . GLY A 1 174 ? 13.297 -19.375 1.055 1 98 174 GLY A C 1
ATOM 1322 O O . GLY A 1 174 ? 13.047 -20.531 0.686 1 98 174 GLY A O 1
ATOM 1323 N N . LEU A 1 175 ? 13.867 -18.484 0.294 1 98.12 175 LEU A N 1
ATOM 1324 C CA . LEU A 1 175 ? 14.266 -18.828 -1.069 1 98.12 175 LEU A CA 1
ATOM 1325 C C . LEU A 1 175 ? 15.422 -19.812 -1.07 1 98.12 175 LEU A C 1
ATOM 1327 O O . LEU A 1 175 ? 15.438 -20.75 -1.869 1 98.12 175 LEU A O 1
ATOM 1331 N N . LEU A 1 176 ? 16.391 -19.641 -0.194 1 97.75 176 LEU A N 1
ATOM 1332 C CA . LEU A 1 176 ? 17.547 -20.531 -0.127 1 97.75 176 LEU A CA 1
ATOM 1333 C C . LEU A 1 176 ? 17.141 -21.938 0.272 1 97.75 176 LEU A C 1
ATOM 1335 O O . LEU A 1 176 ? 17.719 -22.922 -0.206 1 97.75 176 LEU A O 1
ATOM 1339 N N . THR A 1 177 ? 16.141 -22.047 1.11 1 97.38 177 THR A N 1
ATOM 1340 C CA . THR A 1 177 ? 15.695 -23.344 1.589 1 97.38 177 THR A CA 1
ATOM 1341 C C . THR A 1 177 ? 14.648 -23.938 0.648 1 97.38 177 THR A C 1
ATOM 1343 O O . THR A 1 177 ? 14.328 -25.125 0.735 1 97.38 177 THR A O 1
ATOM 1346 N N . GLY A 1 178 ? 14.133 -23.125 -0.153 1 96.25 178 GLY A N 1
ATOM 1347 C CA . GLY A 1 178 ? 13.109 -23.578 -1.085 1 96.25 178 GLY A CA 1
ATOM 1348 C C . GLY A 1 178 ? 11.734 -23.719 -0.448 1 96.25 178 GLY A C 1
ATOM 1349 O O . GLY A 1 178 ? 10.812 -24.266 -1.057 1 96.25 178 GLY A O 1
ATOM 1350 N N . GLN A 1 179 ? 11.617 -23.266 0.801 1 96.44 179 GLN A N 1
ATOM 1351 C CA . GLN A 1 179 ? 10.359 -23.344 1.53 1 96.44 179 GLN A CA 1
ATOM 1352 C C . GLN A 1 179 ? 9.531 -22.078 1.351 1 96.44 179 GLN A C 1
ATOM 1354 O O . GLN A 1 179 ? 9.398 -21.281 2.281 1 96.44 179 GLN A O 1
ATOM 1359 N N . ILE A 1 180 ? 8.852 -22.031 0.262 1 97.5 180 ILE A N 1
ATOM 1360 C CA . ILE A 1 180 ? 8.18 -20.797 -0.138 1 97.5 180 ILE A CA 1
ATOM 1361 C C . ILE A 1 180 ? 6.898 -20.625 0.676 1 97.5 180 ILE A C 1
ATOM 1363 O O . ILE A 1 180 ? 6.613 -19.531 1.158 1 97.5 180 ILE A O 1
ATOM 1367 N N . PHE A 1 181 ? 6.137 -21.734 0.848 1 97.81 181 PHE A N 1
ATOM 1368 C CA . PHE A 1 181 ? 4.867 -21.625 1.559 1 97.81 181 PHE A CA 1
ATOM 1369 C C . PHE A 1 181 ? 5.09 -21.188 3.004 1 97.81 181 PHE A C 1
ATOM 1371 O O . PHE A 1 181 ? 4.512 -20.203 3.459 1 97.81 181 PHE A O 1
ATOM 1378 N N . PRO A 1 182 ? 5.977 -21.797 3.787 1 98.12 182 PRO A N 1
ATOM 1379 C CA . PRO A 1 182 ? 6.281 -21.328 5.141 1 98.12 182 PRO A CA 1
ATOM 1380 C C . PRO A 1 182 ? 6.828 -19.906 5.156 1 98.12 182 PRO A C 1
ATOM 1382 O O . PRO A 1 182 ? 6.562 -19.141 6.094 1 98.12 182 PRO A O 1
ATOM 1385 N N . LEU A 1 183 ? 7.594 -19.578 4.195 1 98.31 183 LEU A N 1
ATOM 1386 C CA . LEU A 1 183 ? 8.102 -18.219 4.062 1 98.31 183 LEU A CA 1
ATOM 1387 C C . LEU A 1 183 ? 6.949 -17.219 3.988 1 98.31 183 LEU A C 1
ATOM 1389 O O . LEU A 1 183 ? 6.957 -16.203 4.688 1 98.31 183 LEU A O 1
ATOM 1393 N N . LEU A 1 184 ? 6.004 -17.547 3.121 1 98.69 184 LEU A N 1
ATOM 1394 C CA . LEU A 1 184 ? 4.879 -16.625 2.943 1 98.69 184 LEU A CA 1
ATOM 1395 C C . LEU A 1 184 ? 4.043 -16.531 4.215 1 98.69 184 LEU A C 1
ATOM 1397 O O . LEU A 1 184 ? 3.518 -15.477 4.547 1 98.69 184 LEU A O 1
ATOM 1401 N N . ILE A 1 185 ? 3.91 -17.609 4.961 1 98.62 185 ILE A N 1
ATOM 1402 C CA . ILE A 1 185 ? 3.221 -17.594 6.246 1 98.62 185 ILE A CA 1
ATOM 1403 C C . ILE A 1 185 ? 3.961 -16.672 7.211 1 98.62 185 ILE A C 1
ATOM 1405 O O . ILE A 1 185 ? 3.346 -15.828 7.875 1 98.62 185 ILE A O 1
ATOM 1409 N N . ALA A 1 186 ? 5.238 -16.859 7.273 1 98.19 186 ALA A N 1
ATOM 1410 C CA . ALA A 1 186 ? 6.055 -16.031 8.156 1 98.19 186 ALA A CA 1
ATOM 1411 C C . ALA A 1 186 ? 5.934 -14.555 7.793 1 98.19 186 ALA A C 1
ATOM 1413 O O . ALA A 1 186 ? 5.777 -13.703 8.672 1 98.19 186 ALA A O 1
ATOM 1414 N N . LEU A 1 187 ? 5.996 -14.273 6.508 1 98.12 187 LEU A N 1
ATOM 1415 C CA . LEU A 1 187 ? 5.859 -12.906 6.031 1 98.12 187 LEU A CA 1
ATOM 1416 C C . LEU A 1 187 ? 4.484 -12.344 6.379 1 98.12 187 LEU A C 1
ATOM 1418 O O . LEU A 1 187 ? 4.363 -11.18 6.785 1 98.12 187 LEU A O 1
ATOM 1422 N N . ALA A 1 188 ? 3.467 -13.141 6.176 1 98.44 188 ALA A N 1
ATOM 1423 C CA . ALA A 1 188 ? 2.1 -12.727 6.48 1 98.44 188 ALA A CA 1
ATOM 1424 C C . ALA A 1 188 ? 1.948 -12.375 7.957 1 98.44 188 ALA A C 1
ATOM 1426 O O . ALA A 1 188 ? 1.382 -11.328 8.297 1 98.44 188 ALA A O 1
ATOM 1427 N N . VAL A 1 189 ? 2.484 -13.148 8.773 1 97.75 189 VAL A N 1
ATOM 1428 C CA . VAL A 1 189 ? 2.346 -1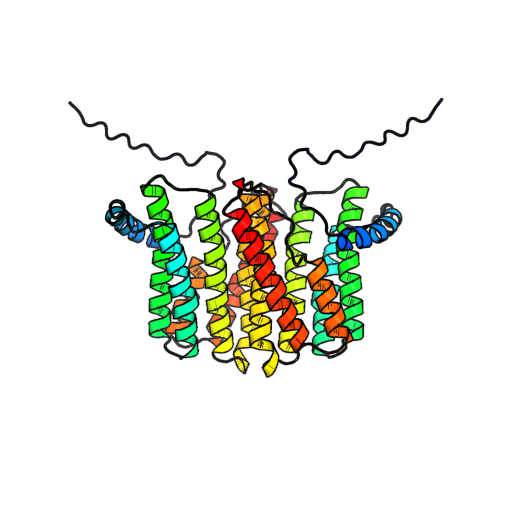2.953 10.211 1 97.75 189 VAL A CA 1
ATOM 1429 C C . VAL A 1 189 ? 3.16 -11.742 10.648 1 97.75 189 VAL A C 1
ATOM 1431 O O . VAL A 1 189 ? 2.623 -10.812 11.266 1 97.75 189 VAL A O 1
ATOM 1434 N N . ILE A 1 190 ? 4.375 -11.688 10.32 1 96.5 190 ILE A N 1
ATOM 1435 C CA . ILE A 1 190 ? 5.277 -10.656 10.828 1 96.5 190 ILE A CA 1
ATOM 1436 C C . ILE A 1 190 ? 4.84 -9.289 10.305 1 96.5 190 ILE A C 1
ATOM 1438 O O . ILE A 1 190 ? 4.855 -8.305 11.047 1 96.5 190 ILE A O 1
ATOM 1442 N N . SER A 1 191 ? 4.508 -9.211 9.047 1 96.62 191 SER A N 1
ATOM 1443 C CA . SER A 1 191 ? 4.152 -7.922 8.461 1 96.62 191 SER A CA 1
ATOM 1444 C C . SER A 1 191 ? 2.82 -7.414 9 1 96.62 191 SER A C 1
ATOM 1446 O O . SER A 1 191 ? 2.66 -6.219 9.242 1 96.62 191 SER A O 1
ATOM 1448 N N . ASN A 1 192 ? 1.844 -8.312 9.188 1 97.31 192 ASN A N 1
ATOM 1449 C CA . ASN A 1 192 ? 0.561 -7.867 9.719 1 97.31 192 ASN A CA 1
ATOM 1450 C C . ASN A 1 192 ? 0.658 -7.523 11.203 1 97.31 192 ASN A C 1
ATOM 1452 O O . ASN A 1 192 ? 0.01 -6.586 11.672 1 97.31 192 ASN A O 1
ATOM 1456 N N . VAL A 1 193 ? 1.409 -8.242 11.93 1 95.81 193 VAL A N 1
ATOM 1457 C CA . VAL A 1 193 ? 1.646 -7.898 13.328 1 95.81 193 VAL A CA 1
ATOM 1458 C C . VAL A 1 193 ? 2.336 -6.543 13.422 1 95.81 193 VAL A C 1
ATOM 1460 O O . VAL A 1 193 ? 1.961 -5.703 14.25 1 95.81 193 VAL A O 1
ATOM 1463 N N . ALA A 1 194 ? 3.311 -6.34 12.586 1 93.94 194 ALA A N 1
ATOM 1464 C CA . ALA A 1 194 ? 4.004 -5.059 12.547 1 93.94 194 ALA A CA 1
ATOM 1465 C C . ALA A 1 194 ? 3.043 -3.922 12.203 1 93.94 194 ALA A C 1
ATOM 1467 O O . ALA A 1 194 ? 3.1 -2.85 12.805 1 93.94 194 ALA A O 1
ATOM 1468 N N . ALA A 1 195 ? 2.186 -4.141 11.234 1 95.44 195 ALA A N 1
ATOM 1469 C CA . ALA A 1 195 ? 1.219 -3.127 10.82 1 95.44 195 ALA A CA 1
ATOM 1470 C C . ALA A 1 195 ? 0.263 -2.783 11.953 1 95.44 195 ALA A C 1
ATOM 1472 O O . ALA A 1 195 ? 0.01 -1.607 12.227 1 95.44 195 ALA A O 1
ATOM 1473 N N . ILE A 1 196 ? -0.2 -3.773 12.664 1 94.62 196 ILE A N 1
ATOM 1474 C CA . ILE A 1 196 ? -1.135 -3.572 13.766 1 94.62 196 ILE A CA 1
ATOM 1475 C C . ILE A 1 196 ? -0.433 -2.852 14.914 1 94.62 196 ILE A C 1
ATOM 1477 O O . ILE A 1 196 ? -1 -1.943 15.523 1 94.62 196 ILE A O 1
ATOM 1481 N N . HIS A 1 197 ? 0.76 -3.277 15.172 1 92.56 197 HIS A N 1
ATOM 1482 C CA . HIS A 1 197 ? 1.532 -2.646 16.234 1 92.56 197 HIS A CA 1
ATOM 1483 C C . HIS A 1 197 ? 1.767 -1.168 15.945 1 92.56 197 HIS A C 1
ATOM 1485 O O . HIS A 1 197 ? 1.565 -0.32 16.812 1 92.56 197 HIS A O 1
ATOM 1491 N N . ARG A 1 198 ? 2.145 -0.875 14.773 1 91.62 198 ARG A N 1
ATOM 1492 C CA . ARG A 1 198 ? 2.389 0.505 14.367 1 91.62 198 ARG A CA 1
ATOM 1493 C C . ARG A 1 198 ? 1.102 1.323 14.406 1 91.62 198 ARG A C 1
ATOM 1495 O O . ARG A 1 198 ? 1.112 2.486 14.82 1 91.62 198 ARG A O 1
ATOM 1502 N N . PHE A 1 199 ? 0.116 0.706 13.977 1 93.56 199 PHE A N 1
ATOM 1503 C CA . PHE A 1 199 ? -1.183 1.367 13.945 1 93.56 199 PHE A CA 1
ATOM 1504 C C . PHE A 1 199 ? -1.66 1.692 15.352 1 93.56 199 PHE A C 1
ATOM 1506 O O . PHE A 1 199 ? -2.107 2.809 15.617 1 93.56 199 PHE A O 1
ATOM 1513 N N . ALA A 1 200 ? -1.506 0.777 16.234 1 91.69 200 ALA A N 1
ATOM 1514 C CA . ALA A 1 200 ? -1.909 0.967 17.625 1 91.69 200 ALA A CA 1
ATOM 1515 C C . ALA A 1 200 ? -1.11 2.09 18.281 1 91.69 200 ALA A C 1
ATOM 1517 O O . ALA A 1 200 ? -1.668 2.912 19.016 1 91.69 200 ALA A O 1
ATOM 1518 N N . HIS A 1 201 ? 0.083 2.135 17.984 1 88.44 201 HIS A N 1
ATOM 1519 C CA . HIS A 1 201 ? 0.935 3.184 18.531 1 88.44 201 HIS A CA 1
ATOM 1520 C C . HIS A 1 201 ? 0.562 4.551 17.969 1 88.44 201 HIS A C 1
ATOM 1522 O O . HIS A 1 201 ? 0.57 5.551 18.688 1 88.44 201 HIS A O 1
ATOM 1528 N N . ALA A 1 202 ? 0.265 4.574 16.703 1 89.06 202 ALA A N 1
ATOM 1529 C CA . ALA A 1 202 ? -0.071 5.836 16.031 1 89.06 202 ALA A CA 1
ATOM 1530 C C . ALA A 1 202 ? -1.399 6.387 16.547 1 89.06 202 ALA A C 1
ATOM 1532 O O . ALA A 1 202 ? -1.607 7.602 16.578 1 89.06 202 ALA A O 1
ATOM 1533 N N . LEU A 1 203 ? -2.303 5.508 16.953 1 90.81 203 LEU A N 1
ATOM 1534 C CA . LEU A 1 203 ? -3.607 5.926 17.453 1 90.81 203 LEU A CA 1
ATOM 1535 C C . LEU A 1 203 ? -3.498 6.441 18.891 1 90.81 203 LEU A C 1
ATOM 1537 O O . LEU A 1 203 ? -4.371 7.172 19.359 1 90.81 203 LEU A O 1
ATOM 1541 N N . ASN A 1 204 ? -2.473 5.992 19.594 1 84.88 204 ASN A N 1
ATOM 1542 C CA . ASN A 1 204 ? -2.26 6.422 20.984 1 84.88 204 ASN A CA 1
ATOM 1543 C C . ASN A 1 204 ? -0.854 6.977 21.188 1 84.88 204 ASN A C 1
ATOM 1545 O O . ASN A 1 204 ? -0.025 6.355 21.844 1 84.88 204 ASN A O 1
ATOM 1549 N N . PRO A 1 205 ? -0.582 8.211 20.609 1 68.19 205 PRO A N 1
ATOM 1550 C CA . PRO A 1 205 ? 0.79 8.719 20.688 1 68.19 205 PRO A CA 1
ATOM 1551 C C . PRO A 1 205 ? 1.245 8.984 22.125 1 68.19 205 PRO A C 1
ATOM 1553 O O . PRO A 1 205 ? 2.445 9.125 22.375 1 68.19 205 PRO A O 1
ATOM 1556 N N . GLY A 1 206 ? 0.447 9.359 23.078 1 61.69 206 GLY A N 1
ATOM 1557 C CA . GLY A 1 206 ? 0.812 9.68 24.438 1 61.69 206 GLY A CA 1
ATOM 1558 C C . GLY A 1 206 ? 1.525 8.547 25.156 1 61.69 206 GLY A C 1
ATOM 1559 O O . GLY A 1 206 ? 2.068 8.734 26.25 1 61.69 206 GLY A O 1
ATOM 1560 N N . ASN A 1 207 ? 1.397 7.418 24.859 1 46.59 207 ASN A N 1
ATOM 1561 C CA . ASN A 1 207 ? 2.143 6.438 25.641 1 46.59 207 ASN A CA 1
ATOM 1562 C C . ASN A 1 207 ? 3.639 6.508 25.344 1 46.59 207 ASN A C 1
ATOM 1564 O O . ASN A 1 207 ? 4.391 5.602 25.719 1 46.59 207 ASN A O 1
ATOM 1568 N N . GLU A 1 208 ? 4.074 7.395 24.625 1 40.38 208 GLU A N 1
ATOM 1569 C CA . GLU A 1 208 ? 5.5 7.66 24.781 1 40.38 208 GLU A CA 1
ATOM 1570 C C . GLU A 1 208 ? 5.758 8.672 25.891 1 40.38 208 GLU A C 1
ATOM 1572 O O . GLU A 1 208 ? 4.91 9.523 26.172 1 40.38 208 GLU A O 1
ATOM 1577 N N . MET B 1 1 ? -34.594 41.719 18.766 1 30.11 1 MET B N 1
ATOM 1578 C CA . MET B 1 1 ? -33.375 41.031 19.188 1 30.11 1 MET B CA 1
ATOM 1579 C C . MET B 1 1 ? -32.906 40.031 18.109 1 30.11 1 MET B C 1
ATOM 1581 O O . MET B 1 1 ? -33.594 39 17.875 1 30.11 1 MET B O 1
ATOM 1585 N N . SER B 1 2 ? -32.312 40.438 16.922 1 32.44 2 SER B N 1
ATOM 1586 C CA . SER B 1 2 ? -31.938 39.812 15.648 1 32.44 2 SER B CA 1
ATOM 1587 C C . SER B 1 2 ? -30.906 38.719 15.852 1 32.44 2 SER B C 1
ATOM 1589 O O . SER B 1 2 ? -29.891 38.906 16.516 1 32.44 2 SER B O 1
ATOM 1591 N N . ASP B 1 3 ? -31.25 37.375 15.922 1 31.17 3 ASP B N 1
ATOM 1592 C CA . ASP B 1 3 ? -30.547 36.094 16.031 1 31.17 3 ASP B CA 1
ATOM 1593 C C . ASP B 1 3 ? -29.391 36.031 15.031 1 31.17 3 ASP B C 1
ATOM 1595 O O . ASP B 1 3 ? -29.625 35.812 13.844 1 31.17 3 ASP B O 1
ATOM 1599 N N . THR B 1 4 ? -28.312 36.844 15.055 1 33.12 4 THR B N 1
ATOM 1600 C CA . THR B 1 4 ? -27.047 36.688 14.336 1 33.12 4 THR B CA 1
ATOM 1601 C C . THR B 1 4 ? -26.5 35.281 14.492 1 33.12 4 THR B C 1
ATOM 1603 O O . THR B 1 4 ? -26.031 34.906 15.57 1 33.12 4 THR B O 1
ATOM 1606 N N . VAL B 1 5 ? -27.109 34.281 13.961 1 33.16 5 VAL B N 1
ATOM 1607 C CA . VAL B 1 5 ? -26.594 32.938 13.766 1 33.16 5 VAL B CA 1
ATOM 1608 C C . VAL B 1 5 ? -25.141 33 13.281 1 33.16 5 VAL B C 1
ATOM 1610 O O . VAL B 1 5 ? -24.859 33.562 12.234 1 33.16 5 VAL B O 1
ATOM 1613 N N . TYR B 1 6 ? -24.094 33 14.141 1 32.06 6 TYR B N 1
ATOM 1614 C CA . TYR B 1 6 ? -22.672 32.812 13.922 1 32.06 6 TYR B CA 1
ATOM 1615 C C . TYR B 1 6 ? -22.406 31.672 12.953 1 32.06 6 TYR B C 1
ATOM 1617 O O . TYR B 1 6 ? -22.734 30.531 13.242 1 32.06 6 TYR B O 1
ATOM 1625 N N . GLU B 1 7 ? -22.594 31.812 11.656 1 30.91 7 GLU B N 1
ATOM 1626 C CA . GLU B 1 7 ? -21.969 30.984 10.617 1 30.91 7 GLU B CA 1
ATOM 1627 C C . GLU B 1 7 ? -20.5 30.75 10.906 1 30.91 7 GLU B C 1
ATOM 1629 O O . GLU B 1 7 ? -19.641 31.562 10.555 1 30.91 7 GLU B O 1
ATOM 1634 N N . LYS B 1 8 ? -20.031 30.5 12.078 1 33.59 8 LYS B N 1
ATOM 1635 C CA . LYS B 1 8 ? -18.641 30.062 12.273 1 33.59 8 LYS B CA 1
ATOM 1636 C C . LYS B 1 8 ? -18.234 29.062 11.203 1 33.59 8 LYS B C 1
ATOM 1638 O O . LYS B 1 8 ? -18.734 27.938 11.18 1 33.59 8 LYS B O 1
ATOM 1643 N N . THR B 1 9 ? -18.031 29.422 9.938 1 34.94 9 THR B N 1
ATOM 1644 C CA . THR B 1 9 ? -17.234 28.656 8.984 1 34.94 9 THR B CA 1
ATOM 1645 C C . THR B 1 9 ? -16.016 28.047 9.664 1 34.94 9 THR B C 1
ATOM 1647 O O . THR B 1 9 ? -15.203 28.75 10.258 1 34.94 9 THR B O 1
ATOM 1650 N N . SER B 1 10 ? -16.094 27 10.391 1 35.78 10 SER B N 1
ATOM 1651 C CA . SER B 1 10 ? -14.953 26.234 10.883 1 35.78 10 SER B CA 1
ATOM 1652 C C . SER B 1 10 ? -13.773 26.328 9.922 1 35.78 10 SER B C 1
ATOM 1654 O O . SER B 1 10 ? -13.812 25.766 8.828 1 35.78 10 SER B O 1
ATOM 1656 N N . GLU B 1 11 ? -13.102 27.469 9.773 1 33.94 11 GLU B N 1
ATOM 1657 C CA . GLU B 1 11 ? -11.859 27.672 9.047 1 33.94 11 GLU B CA 1
ATOM 1658 C C . GLU B 1 11 ? -10.883 26.516 9.289 1 33.94 11 GLU B C 1
ATOM 1660 O O . GLU B 1 11 ? -10.57 26.203 10.438 1 33.94 11 GLU B O 1
ATOM 1665 N N . LEU B 1 12 ? -10.922 25.453 8.578 1 39.34 12 LEU B N 1
ATOM 1666 C CA . LEU B 1 12 ? -9.812 24.516 8.586 1 39.34 12 LEU B CA 1
ATOM 1667 C C . LEU B 1 12 ? -8.477 25.234 8.719 1 39.34 12 LEU B C 1
ATOM 1669 O O . LEU B 1 12 ? -8.344 26.375 8.289 1 39.34 12 LEU B O 1
ATOM 1673 N N . PRO B 1 13 ? -7.656 24.875 9.609 1 37.84 13 PRO B N 1
ATOM 1674 C CA . PRO B 1 13 ? -6.371 25.578 9.641 1 37.84 13 PRO B CA 1
ATOM 1675 C C . PRO B 1 13 ? -5.805 25.828 8.242 1 37.84 13 PRO B C 1
ATOM 1677 O O . PRO B 1 13 ? -6.074 25.062 7.316 1 37.84 13 PRO B O 1
ATOM 1680 N N . GLU B 1 14 ? -5.484 27.109 7.77 1 37.78 14 GLU B N 1
ATOM 1681 C CA . GLU B 1 14 ? -4.965 27.641 6.52 1 37.78 14 GLU B CA 1
ATOM 1682 C C . GLU B 1 14 ? -4.035 26.656 5.832 1 37.78 14 GLU B C 1
ATOM 1684 O O . GLU B 1 14 ? -4.055 26.516 4.605 1 37.78 14 GLU B O 1
ATOM 1689 N N . ASN B 1 15 ? -3.121 26 6.477 1 38.06 15 ASN B N 1
ATOM 1690 C CA . ASN B 1 15 ? -2.039 25.234 5.855 1 38.06 15 ASN B CA 1
ATOM 1691 C C . ASN B 1 15 ? -2.451 23.797 5.574 1 38.06 15 ASN B C 1
ATOM 1693 O O . ASN B 1 15 ? -1.599 22.938 5.379 1 38.06 15 ASN B O 1
ATOM 1697 N N . SER B 1 16 ? -3.703 23.531 5.797 1 42.53 16 SER B N 1
ATOM 1698 C CA . SER B 1 16 ? -4.051 22.125 5.547 1 42.53 16 SER B CA 1
ATOM 1699 C C . SER B 1 16 ? -4.184 21.859 4.055 1 42.53 16 SER B C 1
ATOM 1701 O O . SER B 1 16 ? -4.898 22.562 3.346 1 42.53 16 SER B O 1
ATOM 1703 N N . ILE B 1 17 ? -3.178 21.312 3.52 1 44.84 17 ILE B N 1
ATOM 1704 C CA . ILE B 1 17 ? -3.223 20.922 2.115 1 44.84 17 ILE B CA 1
ATOM 1705 C C . ILE B 1 17 ? -4.504 20.141 1.842 1 44.84 17 ILE B C 1
ATOM 1707 O O . ILE B 1 17 ? -4.707 19.047 2.389 1 44.84 17 ILE B O 1
ATOM 1711 N N . VAL B 1 18 ? -5.652 20.844 1.463 1 45.78 18 VAL B N 1
ATOM 1712 C CA . VAL B 1 18 ? -6.922 20.203 1.15 1 45.78 18 VAL B CA 1
ATOM 1713 C C . VAL B 1 18 ? -6.832 19.516 -0.215 1 45.78 18 VAL B C 1
ATOM 1715 O O . VAL B 1 18 ? -6.449 20.156 -1.204 1 45.78 18 VAL B O 1
ATOM 1718 N N . SER B 1 19 ? -6.777 18.266 -0.289 1 51.56 19 SER B N 1
ATOM 1719 C CA . SER B 1 19 ? -6.852 17.562 -1.56 1 51.56 19 SER B CA 1
ATOM 1720 C C . SER B 1 19 ? -8.203 17.766 -2.234 1 51.56 19 SER B C 1
ATOM 1722 O O . SER B 1 19 ? -9.242 17.75 -1.573 1 51.56 19 SER B O 1
ATOM 1724 N N . PRO B 1 20 ? -8.266 18.203 -3.5 1 49.97 20 PRO B N 1
ATOM 1725 C CA . PRO B 1 20 ? -9.523 18.453 -4.219 1 49.97 20 PRO B CA 1
ATOM 1726 C C . PRO B 1 20 ? -10.414 17.219 -4.266 1 49.97 20 PRO B C 1
ATOM 1728 O O . PRO B 1 20 ? -9.922 16.094 -4.398 1 49.97 20 PRO B O 1
ATOM 1731 N N . GLN B 1 21 ? -11.656 17.375 -3.926 1 60.81 21 GLN B N 1
ATOM 1732 C CA . GLN B 1 21 ? -12.664 16.328 -3.959 1 60.81 21 GLN B CA 1
ATOM 1733 C C . GLN B 1 21 ? -13.242 16.156 -5.363 1 60.81 21 GLN B C 1
ATOM 1735 O O . GLN B 1 21 ? -13.445 17.156 -6.074 1 60.81 21 GLN B O 1
ATOM 1740 N N . SER B 1 22 ? -13.367 14.938 -5.879 1 65.56 22 SER B N 1
ATOM 1741 C CA . SER B 1 22 ? -14.047 14.641 -7.137 1 65.56 22 SER B CA 1
ATOM 1742 C C . SER B 1 22 ? -15.523 15.008 -7.059 1 65.56 22 SER B C 1
ATOM 1744 O O . SER B 1 22 ? -16.078 15.148 -5.969 1 65.56 22 SER B O 1
ATOM 1746 N N . PRO B 1 23 ? -16.125 15.273 -8.258 1 66 23 PRO B N 1
ATOM 1747 C CA . PRO B 1 23 ? -17.562 15.547 -8.281 1 66 23 PRO B CA 1
ATOM 1748 C C . PRO B 1 23 ? -18.375 14.453 -7.594 1 66 23 PRO B C 1
ATOM 1750 O O . PRO B 1 23 ? -19.375 14.742 -6.93 1 66 23 PRO B O 1
ATOM 1753 N N . LEU B 1 24 ? -17.922 13.25 -7.734 1 68.25 24 LEU B N 1
ATOM 1754 C CA . LEU B 1 24 ? -18.625 12.141 -7.105 1 68.25 24 LEU B CA 1
ATOM 1755 C C . LEU B 1 24 ? -18.531 12.219 -5.586 1 68.25 24 LEU B C 1
ATOM 1757 O O . LEU B 1 24 ? -19.5 11.914 -4.883 1 68.25 24 LEU B O 1
ATOM 1761 N N . ASP B 1 25 ? -17.469 12.656 -5.125 1 67.5 25 ASP B N 1
ATOM 1762 C CA . ASP B 1 25 ? -17.297 12.836 -3.684 1 67.5 25 ASP B CA 1
ATOM 1763 C C . ASP B 1 25 ? -18.281 13.867 -3.139 1 67.5 25 ASP B C 1
ATOM 1765 O O . ASP B 1 25 ? -18.844 13.695 -2.055 1 67.5 25 ASP B O 1
ATOM 1769 N N . LYS B 1 26 ? -18.484 14.883 -3.902 1 68.56 26 LYS B N 1
ATOM 1770 C CA . LYS B 1 26 ? -19.375 15.969 -3.5 1 68.56 26 LYS B CA 1
ATOM 1771 C C . LYS B 1 26 ? -20.828 15.492 -3.422 1 68.56 26 LYS B C 1
ATOM 1773 O O . LYS B 1 26 ? -21.578 15.906 -2.531 1 68.56 26 LYS B O 1
ATOM 1778 N N . ILE B 1 27 ? -21.188 14.641 -4.453 1 68.31 27 ILE B N 1
ATOM 1779 C CA . ILE B 1 27 ? -22.531 14.109 -4.477 1 68.31 27 ILE B CA 1
ATOM 1780 C C . ILE B 1 27 ? -22.766 13.227 -3.25 1 68.31 27 ILE B C 1
ATOM 1782 O O . ILE B 1 27 ? -23.797 13.328 -2.59 1 68.31 27 ILE B O 1
ATOM 1786 N N . LEU B 1 28 ? -21.844 12.438 -2.949 1 69.69 28 LEU B N 1
ATOM 1787 C CA . LEU B 1 28 ? -21.938 11.547 -1.796 1 69.69 28 LEU B CA 1
ATOM 1788 C C . LEU B 1 28 ? -22.016 12.344 -0.5 1 69.69 28 LEU B C 1
ATOM 1790 O O . LEU B 1 28 ? -22.812 12.023 0.384 1 69.69 28 LEU B O 1
ATOM 1794 N N . GLN B 1 29 ? -21.312 13.336 -0.533 1 70.69 29 GLN B N 1
ATOM 1795 C CA . GLN B 1 29 ? -21.25 14.164 0.669 1 70.69 29 GLN B CA 1
ATOM 1796 C C . GLN B 1 29 ? -22.578 14.875 0.918 1 70.69 29 GLN B C 1
ATOM 1798 O O . GLN B 1 29 ? -22.984 15.07 2.068 1 70.69 29 GLN B O 1
ATOM 1803 N N . PHE B 1 30 ? -23.141 15.219 -0.115 1 68.94 30 PHE B N 1
ATOM 1804 C CA . PHE B 1 30 ? -24.438 15.875 -0.002 1 68.94 30 PHE B CA 1
ATOM 1805 C C . PHE B 1 30 ? -25.422 15.008 0.776 1 68.94 30 PHE B C 1
ATOM 1807 O O . PHE B 1 30 ? -26.094 15.492 1.686 1 68.94 30 PHE B O 1
ATOM 1814 N N . PHE B 1 31 ? -25.453 13.758 0.479 1 71.25 31 PHE B N 1
ATOM 1815 C CA . PHE B 1 31 ? -26.391 12.859 1.137 1 71.25 31 PHE B CA 1
ATOM 1816 C C . PHE B 1 31 ? -25.938 12.539 2.555 1 71.25 31 PHE B C 1
ATOM 1818 O O . PHE B 1 31 ? -26.75 12.484 3.479 1 71.25 31 PHE B O 1
ATOM 1825 N N . THR B 1 32 ? -24.734 12.43 2.73 1 76.12 32 THR B N 1
ATOM 1826 C CA . THR B 1 32 ? -24.219 12 4.027 1 76.12 32 THR B CA 1
ATOM 1827 C C . THR B 1 32 ? -24.312 13.141 5.043 1 76.12 32 THR B C 1
ATOM 1829 O O . THR B 1 32 ? -24.5 12.898 6.238 1 76.12 32 THR B O 1
ATOM 1832 N N . LEU B 1 33 ? -24.312 14.258 4.586 1 74.75 33 LEU B N 1
ATOM 1833 C CA . LEU B 1 33 ? -24.438 15.406 5.48 1 74.75 33 LEU B CA 1
ATOM 1834 C C . LEU B 1 33 ? -25.828 15.453 6.098 1 74.75 33 LEU B C 1
ATOM 1836 O O . LEU B 1 33 ? -25.984 15.805 7.27 1 74.75 33 LEU B O 1
ATOM 1840 N N . LYS B 1 34 ? -26.75 15.117 5.336 1 75.44 34 LYS B N 1
ATOM 1841 C CA . LYS B 1 34 ? -28.125 15.094 5.848 1 75.44 34 LYS B CA 1
ATOM 1842 C C . LYS B 1 34 ? -28.297 14.031 6.926 1 75.44 34 LYS B C 1
ATOM 1844 O O . LYS B 1 34 ? -28.922 14.281 7.957 1 75.44 34 LYS B O 1
ATOM 1849 N N . ILE B 1 35 ? -27.688 12.953 6.723 1 79 35 ILE B N 1
ATOM 1850 C CA . ILE B 1 35 ? -27.766 11.859 7.684 1 79 35 ILE B CA 1
ATOM 1851 C C . ILE B 1 35 ? -26.953 12.219 8.93 1 79 35 ILE B C 1
ATOM 1853 O O . ILE B 1 35 ? -27.391 11.938 10.055 1 79 35 ILE B O 1
ATOM 1857 N N . ALA B 1 36 ? -25.891 12.789 8.727 1 78.62 36 ALA B N 1
ATOM 1858 C CA . ALA B 1 36 ? -25.047 13.203 9.836 1 78.62 36 ALA B CA 1
ATOM 1859 C C . ALA B 1 36 ? -25.781 14.164 10.773 1 78.62 36 ALA B C 1
ATOM 1861 O O . ALA B 1 36 ? -25.656 14.07 11.992 1 78.62 36 ALA B O 1
ATOM 1862 N N . LYS B 1 37 ? -26.531 14.992 10.266 1 77.88 37 LYS B N 1
ATOM 1863 C CA . LYS B 1 37 ? -27.281 15.977 11.047 1 77.88 37 LYS B CA 1
ATOM 1864 C C . LYS B 1 37 ? -28.312 15.289 11.938 1 77.88 37 LYS B C 1
ATOM 1866 O O . LYS B 1 37 ? -28.562 15.727 13.07 1 77.88 37 LYS B O 1
ATOM 1871 N N . VAL B 1 38 ? -28.781 14.242 11.344 1 77.75 38 VAL B N 1
ATOM 1872 C CA . VAL B 1 38 ? -29.766 13.5 12.109 1 77.75 38 VAL B CA 1
ATOM 1873 C C . VAL B 1 38 ? -29.078 12.711 13.227 1 77.75 38 VAL B C 1
ATOM 1875 O O . VAL B 1 38 ? -29.609 12.602 14.328 1 77.75 38 VAL B O 1
ATOM 1878 N N . LEU B 1 39 ? -27.906 12.328 12.969 1 81.69 39 LEU B N 1
ATOM 1879 C CA . LEU B 1 39 ? -27.203 11.445 13.891 1 81.69 39 LEU B CA 1
ATOM 1880 C C . LEU B 1 39 ? -26.391 12.266 14.898 1 81.69 39 LEU B C 1
ATOM 1882 O O . LEU B 1 39 ? -25.844 11.711 15.859 1 81.69 39 LEU B O 1
ATOM 1886 N N . ILE B 1 40 ? -26.438 13.438 14.727 1 78.06 40 ILE B N 1
ATOM 1887 C CA . ILE B 1 40 ? -25.609 14.312 15.539 1 78.06 40 ILE B CA 1
ATOM 1888 C C . ILE B 1 40 ? -26.016 14.195 17 1 78.06 40 ILE B C 1
ATOM 1890 O O . ILE B 1 40 ? -25.172 14.273 17.906 1 78.06 40 ILE B O 1
ATOM 1894 N N . ASN B 1 41 ? -27.219 13.859 17.156 1 82.06 41 ASN B N 1
ATOM 1895 C CA . ASN B 1 41 ? -27.719 13.852 18.531 1 82.06 41 ASN B CA 1
ATOM 1896 C C . ASN B 1 41 ? -27.781 12.438 19.094 1 82.06 41 ASN B C 1
ATOM 1898 O O . ASN B 1 41 ? -28.156 12.242 20.25 1 82.06 41 ASN B O 1
ATOM 1902 N N . VAL B 1 42 ? -27.469 11.508 18.312 1 84.81 42 VAL B N 1
ATOM 1903 C CA . VAL B 1 42 ? -27.438 10.125 18.781 1 84.81 42 VAL B CA 1
ATOM 1904 C C . VAL B 1 42 ? -26.047 9.797 19.328 1 84.81 42 VAL B C 1
ATOM 1906 O O . VAL B 1 42 ? -25.109 9.555 18.578 1 84.81 42 VAL B O 1
ATOM 1909 N N . SER B 1 43 ? -25.938 9.688 20.656 1 81 43 SER B N 1
ATOM 1910 C CA . SER B 1 43 ? -24.656 9.664 21.328 1 81 43 SER B CA 1
ATOM 1911 C C . SER B 1 43 ? -23.984 8.305 21.203 1 81 43 SER B C 1
ATOM 1913 O O . SER B 1 43 ? -22.75 8.195 21.281 1 81 43 SER B O 1
ATOM 1915 N N . TRP B 1 44 ? -24.75 7.352 20.953 1 86.81 44 TRP B N 1
ATOM 1916 C CA . TRP B 1 44 ? -24.156 6.02 20.953 1 86.81 44 TRP B CA 1
ATOM 1917 C C . TRP B 1 44 ? -23.453 5.727 19.625 1 86.81 44 TRP B C 1
ATOM 1919 O O . TRP B 1 44 ? -22.672 4.781 19.531 1 86.81 44 TRP B O 1
ATOM 1929 N N . ILE B 1 45 ? -23.781 6.5 18.719 1 90.44 45 ILE B N 1
ATOM 1930 C CA . ILE B 1 45 ? -23.141 6.359 17.422 1 90.44 45 ILE B CA 1
ATOM 1931 C C . ILE B 1 45 ? -21.922 7.281 17.344 1 90.44 45 ILE B C 1
ATOM 1933 O O . ILE B 1 45 ? -22.062 8.508 17.406 1 90.44 45 ILE B O 1
ATOM 1937 N N . THR B 1 46 ? -20.75 6.656 17.297 1 92.75 46 THR B N 1
ATOM 1938 C CA . THR B 1 46 ? -19.531 7.449 17.219 1 92.75 46 THR B CA 1
ATOM 1939 C C . THR B 1 46 ? -18.891 7.336 15.836 1 92.75 46 THR B C 1
ATOM 1941 O O . THR B 1 46 ? -19.062 6.324 15.148 1 92.75 46 THR B O 1
ATOM 1944 N N . PRO B 1 47 ? -18.188 8.383 15.484 1 93.88 47 PRO B N 1
ATOM 1945 C CA . PRO B 1 47 ? -17.516 8.328 14.195 1 93.88 47 PRO B CA 1
ATOM 1946 C C . PRO B 1 47 ? -16.578 7.121 14.062 1 93.88 47 PRO B C 1
ATOM 1948 O O . PRO B 1 47 ? -16.578 6.445 13.031 1 93.88 47 PRO B O 1
ATOM 1951 N N . ASN B 1 48 ? -15.812 6.809 15.062 1 95.19 48 ASN B N 1
ATOM 1952 C CA . ASN B 1 48 ? -14.914 5.66 15.031 1 95.19 48 ASN B CA 1
ATOM 1953 C C . ASN B 1 48 ? -15.688 4.352 14.875 1 95.19 48 ASN B C 1
ATOM 1955 O O . ASN B 1 48 ? -15.242 3.441 14.18 1 95.19 48 ASN B O 1
ATOM 1959 N N . GLY B 1 49 ? -16.75 4.32 15.594 1 95.81 49 GLY B N 1
ATOM 1960 C CA . GLY B 1 49 ? -17.594 3.154 15.438 1 95.81 49 GLY B CA 1
ATOM 1961 C C . GLY B 1 49 ? -18.109 2.967 14.016 1 95.81 49 GLY B C 1
ATOM 1962 O O . GLY B 1 49 ? -18.156 1.843 13.516 1 95.81 49 GLY B O 1
ATOM 1963 N N . ILE B 1 50 ? -18.453 4.02 13.43 1 95.81 50 ILE B N 1
ATOM 1964 C CA . ILE B 1 50 ? -18.938 3.994 12.055 1 95.81 50 ILE B CA 1
ATOM 1965 C C . ILE B 1 50 ? -17.812 3.521 11.133 1 95.81 50 ILE B C 1
ATOM 1967 O O . ILE B 1 50 ? -18.047 2.713 10.227 1 95.81 50 ILE B O 1
ATOM 1971 N N . THR B 1 51 ? -16.641 3.998 11.328 1 96.94 51 THR B N 1
ATOM 1972 C CA . THR B 1 51 ? -15.492 3.621 10.516 1 96.94 51 THR B CA 1
ATOM 1973 C C . THR B 1 51 ? -15.227 2.121 10.617 1 96.94 51 THR B C 1
ATOM 1975 O O . THR B 1 51 ? -15.039 1.451 9.602 1 96.94 51 THR B O 1
ATOM 1978 N N . TRP B 1 52 ? -15.281 1.602 11.828 1 97.56 52 TRP B N 1
ATOM 1979 C CA . TRP B 1 52 ? -15.094 0.169 12.023 1 97.56 52 TRP B CA 1
ATOM 1980 C C . TRP B 1 52 ? -16.188 -0.627 11.328 1 97.56 52 TRP B C 1
ATOM 1982 O O . TRP B 1 52 ? -15.922 -1.675 10.734 1 97.56 52 TRP B O 1
ATOM 1992 N N . THR B 1 53 ? -17.344 -0.178 11.492 1 97.5 53 THR B N 1
ATOM 1993 C CA . THR B 1 53 ? -18.469 -0.838 10.852 1 97.5 53 THR B CA 1
ATOM 1994 C C . THR B 1 53 ? -18.312 -0.839 9.328 1 97.5 53 THR B C 1
ATOM 1996 O O . THR B 1 53 ? -18.625 -1.828 8.672 1 97.5 53 THR B O 1
ATOM 1999 N N . SER B 1 54 ? -17.812 0.253 8.828 1 97.31 54 SER B N 1
ATOM 2000 C CA . SER B 1 54 ? -17.578 0.352 7.391 1 97.31 54 SER B CA 1
ATOM 2001 C C . SER B 1 54 ? -16.594 -0.71 6.922 1 97.31 54 SER B C 1
ATOM 2003 O O . SER B 1 54 ? -16.766 -1.306 5.855 1 97.31 54 SER B O 1
ATOM 2005 N N . LEU B 1 55 ? -15.555 -0.979 7.641 1 98 55 LEU B N 1
ATOM 2006 C CA . LEU B 1 55 ? -14.578 -2.016 7.316 1 98 55 LEU B CA 1
ATOM 2007 C C . LEU B 1 55 ? -15.234 -3.393 7.301 1 98 55 LEU B C 1
ATOM 2009 O O . LEU B 1 55 ? -15 -4.184 6.387 1 98 55 LEU B O 1
ATOM 2013 N N . LEU B 1 56 ? -16.016 -3.629 8.328 1 98.31 56 LEU B N 1
ATOM 2014 C CA . LEU B 1 56 ? -16.672 -4.93 8.453 1 98.31 56 LEU B CA 1
ATOM 2015 C C . LEU B 1 56 ? -17.609 -5.18 7.281 1 98.31 56 LEU B C 1
ATOM 2017 O O . LEU B 1 56 ? -17.609 -6.273 6.715 1 98.31 56 LEU B O 1
ATOM 2021 N N . ILE B 1 57 ? -18.328 -4.188 6.93 1 98.31 57 ILE B N 1
ATOM 2022 C CA . ILE B 1 57 ? -19.312 -4.332 5.863 1 98.31 57 ILE B CA 1
ATOM 2023 C C . ILE B 1 57 ? -18.609 -4.289 4.508 1 98.31 57 ILE B C 1
ATOM 2025 O O . ILE B 1 57 ? -18.797 -5.176 3.672 1 98.31 57 ILE B O 1
ATOM 2029 N N . GLY B 1 58 ? -17.828 -3.318 4.289 1 97.56 58 GLY B N 1
ATOM 2030 C CA . GLY B 1 58 ? -17.188 -3.098 3 1 97.56 58 GLY B CA 1
ATOM 2031 C C . GLY B 1 58 ? -16.094 -4.102 2.693 1 97.56 58 GLY B C 1
ATOM 2032 O O . GLY B 1 58 ? -15.93 -4.512 1.544 1 97.56 58 GLY B O 1
ATOM 2033 N N . GLY B 1 59 ? -15.297 -4.441 3.66 1 97.31 59 GLY B N 1
ATOM 2034 C CA . GLY B 1 59 ? -14.227 -5.406 3.484 1 97.31 59 GLY B CA 1
ATOM 2035 C C . GLY B 1 59 ? -14.648 -6.832 3.789 1 97.31 59 GLY B C 1
ATOM 2036 O O . GLY B 1 59 ? -14.578 -7.707 2.922 1 97.31 59 GLY B O 1
ATOM 2037 N N . GLY B 1 60 ? -15.164 -7.043 4.953 1 97.88 60 GLY B N 1
ATOM 2038 C CA . GLY B 1 60 ? -15.531 -8.375 5.402 1 97.88 60 GLY B CA 1
ATOM 2039 C C . GLY B 1 60 ? -16.734 -8.945 4.672 1 97.88 60 GLY B C 1
ATOM 2040 O O . GLY B 1 60 ? -16.625 -9.938 3.953 1 97.88 60 GLY B O 1
ATOM 2041 N N . LEU B 1 61 ? -17.859 -8.305 4.828 1 98.56 61 LEU B N 1
ATOM 2042 C CA . LEU B 1 61 ? -19.094 -8.812 4.266 1 98.56 61 LEU B CA 1
ATOM 2043 C C . LEU B 1 61 ? -19.062 -8.781 2.744 1 98.56 61 LEU B C 1
ATOM 2045 O O . LEU B 1 61 ? -19.406 -9.773 2.088 1 98.56 61 LEU B O 1
ATOM 2049 N N . ALA B 1 62 ? -18.703 -7.66 2.191 1 98.56 62 ALA B N 1
ATOM 2050 C CA . ALA B 1 62 ? -18.641 -7.555 0.736 1 98.56 62 ALA B CA 1
ATOM 2051 C C . ALA B 1 62 ? -17.688 -8.602 0.148 1 98.56 62 ALA B C 1
ATOM 2053 O O . ALA B 1 62 ? -18.016 -9.242 -0.851 1 98.56 62 ALA B O 1
ATOM 2054 N N . GLY B 1 63 ? -16.516 -8.766 0.726 1 98.5 63 GLY B N 1
ATOM 2055 C CA . GLY B 1 63 ? -15.594 -9.781 0.268 1 98.5 63 GLY B CA 1
ATOM 2056 C C . GLY B 1 63 ? -16.172 -11.18 0.302 1 98.5 63 GLY B C 1
ATOM 2057 O O . GLY B 1 63 ? -16.016 -11.953 -0.648 1 98.5 63 GLY B O 1
ATOM 2058 N N . PHE B 1 64 ? -16.859 -11.492 1.377 1 98.38 64 PHE B N 1
ATOM 2059 C CA . PHE B 1 64 ? -17.5 -12.797 1.537 1 98.38 64 PHE B CA 1
ATOM 2060 C C . PHE B 1 64 ? -18.562 -13.016 0.467 1 98.38 64 PHE B C 1
ATOM 2062 O O . PHE B 1 64 ? -18.641 -14.094 -0.128 1 98.38 64 PHE B O 1
ATOM 2069 N N . LEU B 1 65 ? -19.328 -12.031 0.264 1 98.62 65 LEU B N 1
ATOM 2070 C CA . LEU B 1 65 ? -20.406 -12.125 -0.713 1 98.62 65 LEU B CA 1
ATOM 2071 C C . LEU B 1 65 ? -19.859 -12.297 -2.123 1 98.62 65 LEU B C 1
ATOM 2073 O O . LEU B 1 65 ? -20.422 -13.023 -2.934 1 98.62 65 LEU B O 1
ATOM 2077 N N . ILE B 1 66 ? -18.766 -11.664 -2.443 1 98.56 66 ILE B N 1
ATOM 2078 C CA . ILE B 1 66 ? -18.109 -11.812 -3.74 1 98.56 66 ILE B CA 1
ATOM 2079 C C . ILE B 1 66 ? -17.656 -13.258 -3.928 1 98.56 66 ILE B C 1
ATOM 2081 O O . ILE B 1 66 ? -17.859 -13.844 -4.992 1 98.56 66 ILE B O 1
ATOM 2085 N N . LEU B 1 67 ? -17.094 -13.836 -2.9 1 97.81 67 LEU B N 1
ATOM 2086 C CA . LEU B 1 67 ? -16.594 -15.203 -2.963 1 97.81 67 LEU B CA 1
ATOM 2087 C C . LEU B 1 67 ? -17.734 -16.203 -3.162 1 97.81 67 LEU B C 1
ATOM 2089 O O . LEU B 1 67 ? -17.531 -17.281 -3.729 1 97.81 67 LEU B O 1
ATOM 2093 N N . LYS B 1 68 ? -18.906 -15.789 -2.701 1 97.81 68 LYS B N 1
ATOM 2094 C CA . LYS B 1 68 ? -20.078 -16.656 -2.842 1 97.81 68 LYS B CA 1
ATOM 2095 C C . LYS B 1 68 ? -20.844 -16.328 -4.121 1 97.81 68 LYS B C 1
ATOM 2097 O O . LYS B 1 68 ? -21.906 -16.906 -4.379 1 97.81 68 LYS B O 1
ATOM 2102 N N . HIS B 1 69 ? -20.438 -15.422 -4.855 1 97.44 69 HIS B N 1
ATOM 2103 C CA . HIS B 1 69 ? -20.969 -15.031 -6.148 1 97.44 69 HIS B CA 1
ATOM 2104 C C . HIS B 1 69 ? -22.312 -14.32 -5.992 1 97.44 69 HIS B C 1
ATOM 2106 O O . HIS B 1 69 ? -23.172 -14.383 -6.883 1 97.44 69 HIS B O 1
ATOM 2112 N N . TYR B 1 70 ? -22.547 -13.734 -4.812 1 98.12 70 TYR B N 1
ATOM 2113 C CA . TYR B 1 70 ? -23.688 -12.844 -4.598 1 98.12 70 TYR B CA 1
ATOM 2114 C C . TYR B 1 70 ? -23.312 -11.398 -4.91 1 98.12 70 TYR B C 1
ATOM 2116 O O . TYR B 1 70 ? -23.328 -10.539 -4.023 1 98.12 70 TYR B O 1
ATOM 2124 N N . TYR B 1 71 ? -23.188 -11.164 -6.18 1 98.19 71 TYR B N 1
ATOM 2125 C CA . TYR B 1 71 ? -22.594 -9.906 -6.629 1 98.19 71 TYR B CA 1
ATOM 2126 C C . TYR B 1 71 ? -23.516 -8.734 -6.301 1 98.19 71 TYR B C 1
ATOM 2128 O O . TYR B 1 71 ? -23.031 -7.668 -5.887 1 98.19 71 TYR B O 1
ATOM 2136 N N . LEU B 1 72 ? -24.781 -8.875 -6.488 1 98 72 LEU B N 1
ATOM 2137 C CA . LEU B 1 72 ? -25.703 -7.785 -6.199 1 98 72 LEU B CA 1
ATOM 2138 C C . LEU B 1 72 ? -25.625 -7.379 -4.734 1 98 72 LEU B C 1
ATOM 2140 O O . LEU B 1 72 ? -25.562 -6.188 -4.418 1 98 72 LEU B O 1
ATOM 2144 N N . TRP B 1 73 ? -25.641 -8.336 -3.871 1 98.5 73 TRP B N 1
ATOM 2145 C CA . TRP B 1 73 ? -25.578 -8.055 -2.441 1 98.5 73 TRP B CA 1
ATOM 2146 C C . TRP B 1 73 ? -24.203 -7.48 -2.064 1 98.5 73 TRP B C 1
ATOM 2148 O O . TRP B 1 73 ? -24.109 -6.68 -1.133 1 98.5 73 TRP B O 1
ATOM 2158 N N . ALA B 1 74 ? -23.156 -7.938 -2.744 1 98.75 74 ALA B N 1
ATOM 2159 C CA . ALA B 1 74 ? -21.844 -7.336 -2.545 1 98.75 74 ALA B CA 1
ATOM 2160 C C . ALA B 1 74 ? -21.859 -5.852 -2.883 1 98.75 74 ALA B C 1
ATOM 2162 O O . ALA B 1 74 ? -21.281 -5.035 -2.16 1 98.75 74 ALA B O 1
ATOM 2163 N N . VAL B 1 75 ? -22.516 -5.527 -3.941 1 98.5 75 VAL B N 1
ATOM 2164 C CA . VAL B 1 75 ? -22.641 -4.133 -4.352 1 98.5 75 VAL B CA 1
ATOM 2165 C C . VAL B 1 75 ? -23.375 -3.338 -3.264 1 98.5 75 VAL B C 1
ATOM 2167 O O . VAL B 1 75 ? -22.938 -2.236 -2.904 1 98.5 75 VAL B O 1
ATOM 2170 N N . VAL B 1 76 ? -24.422 -3.881 -2.764 1 98.19 76 VAL B N 1
ATOM 2171 C CA . VAL B 1 76 ? -25.172 -3.223 -1.699 1 98.19 76 VAL B CA 1
ATOM 2172 C C . VAL B 1 76 ? -24.266 -2.98 -0.499 1 98.19 76 VAL B C 1
ATOM 2174 O O . VAL B 1 76 ? -24.25 -1.883 0.064 1 98.19 76 VAL B O 1
ATOM 2177 N N . ALA B 1 77 ? -23.531 -3.973 -0.137 1 98.56 77 ALA B N 1
ATOM 2178 C CA . ALA B 1 77 ? -22.609 -3.854 0.987 1 98.56 77 ALA B CA 1
ATOM 2179 C C . ALA B 1 77 ? -21.562 -2.777 0.721 1 98.56 77 ALA B C 1
ATOM 2181 O O . ALA B 1 77 ? -21.234 -1.982 1.608 1 98.56 77 ALA B O 1
ATOM 2182 N N . ILE B 1 78 ? -21.031 -2.77 -0.472 1 98.38 78 ILE B N 1
ATOM 2183 C CA . ILE B 1 78 ? -20.016 -1.802 -0.848 1 98.38 78 ILE B CA 1
ATOM 2184 C C . ILE B 1 78 ? -20.578 -0.389 -0.792 1 98.38 78 ILE B C 1
ATOM 2186 O O . ILE B 1 78 ? -19.938 0.532 -0.289 1 98.38 78 ILE B O 1
ATOM 2190 N N . VAL B 1 79 ? -21.75 -0.175 -1.286 1 96 79 VAL B N 1
ATOM 2191 C CA . VAL B 1 79 ? -22.406 1.129 -1.281 1 96 79 VAL B CA 1
ATOM 2192 C C . VAL B 1 79 ? -22.641 1.584 0.157 1 96 79 VAL B C 1
ATOM 2194 O O . VAL B 1 79 ? -22.344 2.73 0.508 1 96 79 VAL B O 1
ATOM 2197 N N . ILE B 1 80 ? -23.109 0.689 0.975 1 96.06 80 ILE B N 1
ATOM 2198 C CA . ILE B 1 80 ? -23.359 1.008 2.379 1 96.06 80 ILE B CA 1
ATOM 2199 C C . ILE B 1 80 ? -22.031 1.391 3.053 1 96.06 80 ILE B C 1
ATOM 2201 O O . ILE B 1 80 ? -21.969 2.379 3.787 1 96.06 80 ILE B O 1
ATOM 2205 N N . SER B 1 81 ? -21.016 0.624 2.807 1 96.94 81 SER B N 1
ATOM 2206 C CA . SER B 1 81 ? -19.703 0.907 3.373 1 96.94 81 SER B CA 1
ATOM 2207 C C . SER B 1 81 ? -19.203 2.285 2.947 1 96.94 81 SER B C 1
ATOM 2209 O O . SER B 1 81 ? -18.656 3.031 3.762 1 96.94 81 SER B O 1
ATOM 2211 N N . GLY B 1 82 ? -19.344 2.59 1.673 1 94 82 GLY B N 1
ATOM 2212 C CA . GLY B 1 82 ? -18.969 3.9 1.179 1 94 82 GLY B CA 1
ATOM 2213 C C . GLY B 1 82 ? -19.719 5.035 1.841 1 94 82 GLY B C 1
ATOM 2214 O O . GLY B 1 82 ? -19.141 6.086 2.137 1 94 82 GLY B O 1
ATOM 2215 N N . LEU B 1 83 ? -20.938 4.863 2.049 1 91.56 83 LEU B N 1
ATOM 2216 C CA . LEU B 1 83 ? -21.75 5.863 2.725 1 91.56 83 LEU B CA 1
ATOM 2217 C C . LEU B 1 83 ? -21.312 6.047 4.172 1 91.56 83 LEU B C 1
ATOM 2219 O O . LEU B 1 83 ? -21.234 7.172 4.668 1 91.56 83 LEU B O 1
ATOM 2223 N N . LEU B 1 84 ? -21.031 4.945 4.805 1 93.19 84 LEU B N 1
ATOM 2224 C CA . LEU B 1 84 ? -20.562 4.996 6.188 1 93.19 84 LEU B CA 1
ATOM 2225 C C . LEU B 1 84 ? -19.234 5.727 6.285 1 93.19 84 LEU B C 1
ATOM 2227 O O . LEU B 1 84 ? -19 6.477 7.238 1 93.19 84 LEU B O 1
ATOM 2231 N N . ASP B 1 85 ? -18.422 5.465 5.293 1 91.94 85 ASP B N 1
ATOM 2232 C CA . ASP B 1 85 ? -17.109 6.117 5.246 1 91.94 85 ASP B CA 1
ATOM 2233 C C . ASP B 1 85 ? -17.266 7.633 5.164 1 91.94 85 ASP B C 1
ATOM 2235 O O . ASP B 1 85 ? -16.531 8.367 5.832 1 91.94 85 ASP B O 1
ATOM 2239 N N . CYS B 1 86 ? -18.156 8.109 4.418 1 89.38 86 CYS B N 1
ATOM 2240 C CA . CYS B 1 86 ? -18.422 9.539 4.305 1 89.38 86 CYS B CA 1
ATOM 2241 C C . CYS B 1 86 ? -19.109 10.07 5.559 1 89.38 86 CYS B C 1
ATOM 2243 O O . CYS B 1 86 ? -18.812 11.172 6.02 1 89.38 86 CYS B O 1
ATOM 2245 N N . LEU B 1 87 ? -19.891 9.289 6.086 1 90.25 87 LEU B N 1
ATOM 2246 C CA . LEU B 1 87 ? -20.688 9.68 7.246 1 90.25 87 LEU B CA 1
ATOM 2247 C C . LEU B 1 87 ? -19.797 9.883 8.469 1 90.25 87 LEU B C 1
ATOM 2249 O O . LEU B 1 87 ? -20.031 10.797 9.266 1 90.25 87 LEU B O 1
ATOM 2253 N N . ASP B 1 88 ? -18.859 9 8.633 1 92.75 88 ASP B N 1
ATOM 2254 C CA . ASP B 1 88 ? -18 9.117 9.812 1 92.75 88 ASP B CA 1
ATOM 2255 C C . ASP B 1 88 ? -17.266 10.453 9.82 1 92.75 88 ASP B C 1
ATOM 2257 O O . ASP B 1 88 ? -17.203 11.133 10.852 1 92.75 88 ASP B O 1
ATOM 2261 N N . GLY B 1 89 ? -16.812 10.852 8.664 1 89.88 89 GLY B N 1
ATOM 2262 C CA . GLY B 1 89 ? -16.141 12.141 8.562 1 89.88 89 GLY B CA 1
ATOM 2263 C C . GLY B 1 89 ? -17.094 13.312 8.789 1 89.88 89 GLY B C 1
ATOM 2264 O O . GLY B 1 89 ? -16.766 14.234 9.539 1 89.88 89 GLY B O 1
ATOM 2265 N N . ASP B 1 90 ? -18.203 13.273 8.188 1 88.94 90 ASP B N 1
ATOM 2266 C CA . ASP B 1 90 ? -19.188 14.344 8.312 1 88.94 90 ASP B CA 1
ATOM 2267 C C . ASP B 1 90 ? -19.688 14.469 9.75 1 88.94 90 ASP B C 1
ATOM 2269 O O . ASP B 1 90 ? -19.875 15.586 10.25 1 88.94 90 ASP B O 1
ATOM 2273 N N . LEU B 1 91 ? -19.891 13.367 10.336 1 90.06 91 LEU B N 1
ATOM 2274 C CA . LEU B 1 91 ? -20.359 13.367 11.719 1 90.06 91 LEU B CA 1
ATOM 2275 C C . LEU B 1 91 ? -19.297 13.953 12.648 1 90.06 91 LEU B C 1
ATOM 2277 O O . LEU B 1 91 ? -19.625 14.758 13.531 1 90.06 91 LEU B O 1
ATOM 2281 N N . ALA B 1 92 ? -18.062 13.602 12.5 1 91.88 92 ALA B N 1
ATOM 2282 C CA . ALA B 1 92 ? -16.969 14.117 13.32 1 91.88 92 ALA B CA 1
ATOM 2283 C C . ALA B 1 92 ? -16.844 15.633 13.172 1 91.88 92 ALA B C 1
ATOM 2285 O O . ALA B 1 92 ? -16.672 16.344 14.164 1 91.88 92 ALA B O 1
ATOM 2286 N N . ARG B 1 93 ? -17 16.062 11.992 1 89.94 93 ARG B N 1
ATOM 2287 C CA . ARG B 1 93 ? -16.891 17.5 11.719 1 89.94 93 ARG B CA 1
ATOM 2288 C C . ARG B 1 93 ? -18.094 18.25 12.297 1 89.94 93 ARG B C 1
ATOM 2290 O O . ARG B 1 93 ? -17.938 19.312 12.898 1 89.94 93 ARG B O 1
ATOM 2297 N N . SER B 1 94 ? -19.188 17.75 12.133 1 88 94 SER B N 1
ATOM 2298 C CA . SER B 1 94 ? -20.406 18.406 12.609 1 88 94 SER B CA 1
ATOM 2299 C C . SER B 1 94 ? -20.438 18.469 14.133 1 88 94 SER B C 1
ATOM 2301 O O . SER B 1 94 ? -20.969 19.422 14.703 1 88 94 SER B O 1
ATOM 2303 N N . ARG B 1 95 ? -19.906 17.453 14.742 1 91.19 95 ARG B N 1
ATOM 2304 C CA . ARG B 1 95 ? -19.859 17.422 16.203 1 91.19 95 ARG B CA 1
ATOM 2305 C C . ARG B 1 95 ? -18.656 18.188 16.734 1 91.19 95 ARG B C 1
ATOM 2307 O O . ARG B 1 95 ? -18.484 18.312 17.953 1 91.19 95 ARG B O 1
ATOM 2314 N N . GLY B 1 96 ? -17.812 18.594 15.844 1 90.25 96 GLY B N 1
ATOM 2315 C CA . GLY B 1 96 ? -16.625 19.344 16.25 1 90.25 96 GLY B CA 1
ATOM 2316 C C . GLY B 1 96 ? -15.562 18.469 16.906 1 90.25 96 GLY B C 1
ATOM 2317 O O . GLY B 1 96 ? -14.797 18.953 17.734 1 90.25 96 GLY B O 1
ATOM 2318 N N . ILE B 1 97 ? -15.602 17.266 16.656 1 92 97 ILE B N 1
ATOM 2319 C CA . ILE B 1 97 ? -14.664 16.375 17.344 1 92 97 ILE B CA 1
ATOM 2320 C C . ILE B 1 97 ? -13.695 15.766 16.328 1 92 97 ILE B C 1
ATOM 2322 O O . ILE B 1 97 ? -13.094 14.719 16.578 1 92 97 ILE B O 1
ATOM 2326 N N . ALA B 1 98 ? -13.57 16.375 15.156 1 92.19 98 ALA B N 1
ATOM 2327 C CA . ALA B 1 98 ? -12.602 15.922 14.156 1 92.19 98 ALA B CA 1
ATOM 2328 C C . ALA B 1 98 ? -11.18 15.953 14.711 1 92.19 98 ALA B C 1
ATOM 2330 O O . ALA B 1 98 ? -10.805 16.891 15.422 1 92.19 98 ALA B O 1
ATOM 2331 N N . SER B 1 99 ? -10.461 14.875 14.461 1 92.94 99 SER B N 1
ATOM 2332 C CA . SER B 1 99 ? -9.125 14.758 15.023 1 92.94 99 SER B CA 1
ATOM 2333 C C . SER B 1 99 ? -8.18 14.039 14.062 1 92.94 99 SER B C 1
ATOM 2335 O O . SER B 1 99 ? -8.625 13.375 13.125 1 92.94 99 SER B O 1
ATOM 2337 N N . ASP B 1 100 ? -6.938 14.18 14.297 1 92.5 100 ASP B N 1
ATOM 2338 C CA . ASP B 1 100 ? -5.922 13.477 13.523 1 92.5 100 ASP B CA 1
ATOM 2339 C C . ASP B 1 100 ? -6.02 11.969 13.727 1 92.5 100 ASP B C 1
ATOM 2341 O O . ASP B 1 100 ? -5.758 11.195 12.805 1 92.5 100 ASP B O 1
ATOM 2345 N N . THR B 1 101 ? -6.402 11.602 14.938 1 93.75 101 THR B N 1
ATOM 2346 C CA . THR B 1 101 ? -6.559 10.188 15.227 1 93.75 101 THR B CA 1
ATOM 2347 C C . THR B 1 101 ? -7.684 9.578 14.391 1 93.75 101 THR B C 1
ATOM 2349 O O . THR B 1 101 ? -7.535 8.484 13.844 1 93.75 101 THR B O 1
ATOM 2352 N N . GLY B 1 102 ? -8.75 10.289 14.352 1 94.62 102 GLY B N 1
ATOM 2353 C CA . GLY B 1 102 ? -9.844 9.844 13.5 1 94.62 102 GLY B CA 1
ATOM 2354 C C . GLY B 1 102 ? -9.477 9.781 12.031 1 94.62 102 GLY B C 1
ATOM 2355 O O . GLY B 1 102 ? -9.875 8.852 11.328 1 94.62 102 GLY B O 1
ATOM 2356 N N . ASN B 1 103 ? -8.789 10.742 11.578 1 94.56 103 ASN B N 1
ATOM 2357 C CA . ASN B 1 103 ? -8.312 10.781 10.203 1 94.56 103 ASN B CA 1
ATOM 2358 C C . ASN B 1 103 ? -7.422 9.586 9.891 1 94.56 103 ASN B C 1
ATOM 2360 O O . ASN B 1 103 ? -7.57 8.953 8.844 1 94.56 103 ASN B O 1
ATOM 2364 N N . LEU B 1 104 ? -6.539 9.305 10.773 1 95.44 104 LEU B N 1
ATOM 2365 C CA . LEU B 1 104 ? -5.645 8.164 10.617 1 95.44 104 LEU B CA 1
ATOM 2366 C C . LEU B 1 104 ? -6.434 6.863 10.57 1 95.44 104 LEU B C 1
ATOM 2368 O O . LEU B 1 104 ? -6.199 6.02 9.703 1 95.44 104 LEU B O 1
ATOM 2372 N N . LEU B 1 105 ? -7.332 6.68 11.516 1 96.5 105 LEU B N 1
ATOM 2373 C CA . LEU B 1 105 ? -8.172 5.488 11.57 1 96.5 105 LEU B CA 1
ATOM 2374 C C . LEU B 1 105 ? -8.922 5.293 10.266 1 96.5 105 LEU B C 1
ATOM 2376 O O . LEU B 1 105 ? -8.898 4.207 9.68 1 96.5 105 LEU B O 1
ATOM 2380 N N . ASP B 1 106 ? -9.523 6.352 9.883 1 96.38 106 ASP B N 1
ATOM 2381 C CA . ASP B 1 106 ? -10.312 6.328 8.656 1 96.38 106 ASP B CA 1
ATOM 2382 C C . ASP B 1 106 ? -9.445 5.961 7.453 1 96.38 106 ASP B C 1
ATOM 2384 O O . ASP B 1 106 ? -9.781 5.055 6.688 1 96.38 106 ASP B O 1
ATOM 2388 N N . SER B 1 107 ? -8.328 6.566 7.285 1 96.62 107 SER B N 1
ATOM 2389 C CA . SER B 1 107 ? -7.445 6.367 6.145 1 96.62 107 SER B CA 1
ATOM 2390 C C . SER B 1 107 ? -6.914 4.941 6.098 1 96.62 107 SER B C 1
ATOM 2392 O O . SER B 1 107 ? -6.855 4.328 5.027 1 96.62 107 SER B O 1
ATOM 2394 N N . VAL B 1 108 ? -6.543 4.418 7.199 1 97.5 108 VAL B N 1
ATOM 2395 C CA . VAL B 1 108 ? -5.965 3.078 7.27 1 97.5 108 VAL B CA 1
ATOM 2396 C C . VAL B 1 108 ? -7.039 2.037 6.965 1 97.5 108 VAL B C 1
ATOM 2398 O O . VAL B 1 108 ? -6.82 1.121 6.172 1 97.5 108 VAL B O 1
ATOM 2401 N N . LEU B 1 109 ? -8.172 2.146 7.59 1 97.81 109 LEU B N 1
ATOM 2402 C CA . LEU B 1 109 ? -9.219 1.149 7.406 1 97.81 109 LEU B CA 1
ATOM 2403 C C . LEU B 1 109 ? -9.75 1.177 5.973 1 97.81 109 LEU B C 1
ATOM 2405 O O . LEU B 1 109 ? -10.141 0.141 5.43 1 97.81 109 LEU B O 1
ATOM 2409 N N . ASP B 1 110 ? -9.688 2.369 5.383 1 97.12 110 ASP B N 1
ATOM 2410 C CA . ASP B 1 110 ? -10.039 2.457 3.969 1 97.12 110 ASP B CA 1
ATOM 2411 C C . ASP B 1 110 ? -9.125 1.567 3.121 1 97.12 110 ASP B C 1
ATOM 2413 O O . ASP B 1 110 ? -9.586 0.935 2.168 1 97.12 110 ASP B O 1
ATOM 2417 N N . ARG B 1 111 ? -7.863 1.545 3.445 1 97.81 111 ARG B N 1
ATOM 2418 C CA . ARG B 1 111 ? -6.922 0.722 2.693 1 97.81 111 ARG B CA 1
ATOM 2419 C C . ARG B 1 111 ? -7.215 -0.762 2.887 1 97.81 111 ARG B C 1
ATOM 2421 O O . ARG B 1 111 ? -7.078 -1.555 1.953 1 97.81 111 ARG B O 1
ATOM 2428 N N . TYR B 1 112 ? -7.566 -1.127 4.039 1 98.38 112 TYR B N 1
ATOM 2429 C CA . TYR B 1 112 ? -7.945 -2.516 4.285 1 98.38 112 TYR B CA 1
ATOM 2430 C C . TYR B 1 112 ? -9.172 -2.9 3.459 1 98.38 112 TYR B C 1
ATOM 2432 O O . TYR B 1 112 ? -9.211 -3.984 2.873 1 98.38 112 TYR B O 1
ATOM 2440 N N . VAL B 1 113 ? -10.148 -2.061 3.461 1 98.31 113 VAL B N 1
ATOM 2441 C CA . VAL B 1 113 ? -11.367 -2.33 2.693 1 98.31 113 VAL B CA 1
ATOM 2442 C C . VAL B 1 113 ? -11.008 -2.533 1.223 1 98.31 113 VAL B C 1
ATOM 2444 O O . VAL B 1 113 ? -11.414 -3.529 0.614 1 98.31 113 VAL B O 1
ATOM 2447 N N . ASP B 1 114 ? -10.258 -1.598 0.705 1 98.12 114 ASP B N 1
ATOM 2448 C CA . ASP B 1 114 ? -9.875 -1.662 -0.704 1 98.12 114 ASP B CA 1
ATOM 2449 C C . ASP B 1 114 ? -9.133 -2.957 -1.014 1 98.12 114 ASP B C 1
ATOM 2451 O O . ASP B 1 114 ? -9.414 -3.619 -2.014 1 98.12 114 ASP B O 1
ATOM 2455 N N . PHE B 1 115 ? -8.227 -3.271 -0.211 1 98.69 115 PHE B N 1
ATOM 2456 C CA . PHE B 1 115 ? -7.406 -4.457 -0.419 1 98.69 115 PHE B CA 1
ATOM 2457 C C . PHE B 1 115 ? -8.258 -5.723 -0.359 1 98.69 115 PHE B C 1
ATOM 2459 O O . PHE B 1 115 ? -8.109 -6.617 -1.193 1 98.69 115 PHE B O 1
ATOM 2466 N N . LEU B 1 116 ? -9.148 -5.805 0.584 1 98.56 116 LEU B N 1
ATOM 2467 C CA . LEU B 1 116 ? -9.969 -6.992 0.779 1 98.56 116 LEU B CA 1
ATOM 2468 C C . LEU B 1 116 ? -10.922 -7.191 -0.391 1 98.56 116 LEU B C 1
ATOM 2470 O O . LEU B 1 116 ? -11.148 -8.32 -0.833 1 98.56 116 LEU B O 1
ATOM 2474 N N . ILE B 1 117 ? -11.438 -6.109 -0.862 1 98.69 117 ILE B N 1
ATOM 2475 C CA . ILE B 1 117 ? -12.359 -6.203 -1.987 1 98.69 117 ILE B CA 1
ATOM 2476 C C . ILE B 1 117 ? -11.625 -6.746 -3.213 1 98.69 117 ILE B C 1
ATOM 2478 O O . ILE B 1 117 ? -12.094 -7.684 -3.861 1 98.69 117 ILE B O 1
ATOM 2482 N N . ILE B 1 118 ? -10.5 -6.219 -3.521 1 98.75 118 ILE B N 1
ATOM 2483 C CA . ILE B 1 118 ? -9.758 -6.645 -4.703 1 98.75 118 ILE B CA 1
ATOM 2484 C C . ILE B 1 118 ? -9.258 -8.07 -4.508 1 98.75 118 ILE B C 1
ATOM 2486 O O . ILE B 1 118 ? -9.258 -8.867 -5.449 1 98.75 118 ILE B O 1
ATOM 2490 N N . SER B 1 119 ? -8.828 -8.391 -3.295 1 98.81 119 SER B N 1
ATOM 2491 C CA . SER B 1 119 ? -8.43 -9.766 -3.006 1 98.81 119 SER B CA 1
ATOM 2492 C C . SER B 1 119 ? -9.578 -10.742 -3.256 1 98.81 119 SER B C 1
ATOM 2494 O O . SER B 1 119 ? -9.375 -11.82 -3.805 1 98.81 119 SER B O 1
ATOM 2496 N N . ALA B 1 120 ? -10.789 -10.367 -2.844 1 98.75 120 ALA B N 1
ATOM 2497 C CA . ALA B 1 120 ? -11.961 -11.203 -3.072 1 98.75 120 ALA B CA 1
ATOM 2498 C C . ALA B 1 120 ? -12.219 -11.398 -4.562 1 98.75 120 ALA B C 1
ATOM 2500 O O . ALA B 1 120 ? -12.594 -12.484 -5.004 1 98.75 120 ALA B O 1
ATOM 2501 N N . LEU B 1 121 ? -12 -10.336 -5.281 1 98.69 121 LEU B N 1
ATOM 2502 C CA . LEU B 1 121 ? -12.188 -10.422 -6.727 1 98.69 121 LEU B CA 1
ATOM 2503 C C . LEU B 1 121 ? -11.172 -11.359 -7.352 1 98.69 121 LEU B C 1
ATOM 2505 O O . LEU B 1 121 ? -11.5 -12.109 -8.281 1 98.69 121 LEU B O 1
ATOM 2509 N N . ILE B 1 122 ? -9.945 -11.328 -6.883 1 98.62 122 ILE B N 1
ATOM 2510 C CA . ILE B 1 122 ? -8.906 -12.234 -7.352 1 98.62 122 ILE B CA 1
ATOM 2511 C C . ILE B 1 122 ? -9.312 -13.68 -7.055 1 98.62 122 ILE B C 1
ATOM 2513 O O . ILE B 1 122 ? -9.211 -14.555 -7.922 1 98.62 122 ILE B O 1
ATOM 2517 N N . LEU B 1 123 ? -9.836 -13.906 -5.871 1 98.19 123 LEU B N 1
ATOM 2518 C CA . LEU B 1 123 ? -10.133 -15.25 -5.379 1 98.19 123 LEU B CA 1
ATOM 2519 C C . LEU B 1 123 ? -11.391 -15.805 -6.039 1 98.19 123 LEU B C 1
ATOM 2521 O O . LEU B 1 123 ? -11.641 -17.016 -5.988 1 98.19 123 LEU B O 1
ATOM 2525 N N . ASP B 1 124 ? -12.188 -14.938 -6.594 1 96.88 124 ASP B N 1
ATOM 2526 C CA . ASP B 1 124 ? -13.406 -15.352 -7.285 1 96.88 124 ASP B CA 1
ATOM 2527 C C . ASP B 1 124 ? -13.086 -16.312 -8.43 1 96.88 124 ASP B C 1
ATOM 2529 O O . ASP B 1 124 ? -13.805 -17.281 -8.648 1 96.88 124 ASP B O 1
ATOM 2533 N N . ASN B 1 125 ? -12.109 -16.094 -9.172 1 96.44 125 ASN B N 1
ATOM 2534 C CA . ASN B 1 125 ? -11.555 -16.938 -10.234 1 96.44 125 ASN B CA 1
ATOM 2535 C C . ASN B 1 125 ? -10.047 -16.75 -10.367 1 96.44 125 ASN B C 1
ATOM 2537 O O . ASN B 1 125 ? -9.578 -16.094 -11.305 1 96.44 125 ASN B O 1
ATOM 2541 N N . PRO B 1 126 ? -9.344 -17.422 -9.477 1 96.62 126 PRO B N 1
ATOM 2542 C CA . PRO B 1 126 ? -7.902 -17.188 -9.406 1 96.62 126 PRO B CA 1
ATOM 2543 C C . PRO B 1 126 ? -7.188 -17.484 -10.727 1 96.62 126 PRO B C 1
ATOM 2545 O O . PRO B 1 126 ? -6.211 -16.812 -11.062 1 96.62 126 PRO B O 1
ATOM 2548 N N . ARG B 1 127 ? -7.641 -18.422 -11.453 1 95.19 127 ARG B N 1
ATOM 2549 C CA . ARG B 1 127 ? -6.988 -18.812 -12.703 1 95.19 127 ARG B CA 1
ATOM 2550 C C . ARG B 1 127 ? -6.902 -17.641 -13.664 1 95.19 127 ARG B C 1
ATOM 2552 O O . ARG B 1 127 ? -5.836 -17.344 -14.211 1 95.19 127 ARG B O 1
ATOM 2559 N N . ASP B 1 128 ? -7.992 -16.906 -13.828 1 96.88 128 ASP B N 1
ATOM 2560 C CA . ASP B 1 128 ? -8.055 -15.828 -14.805 1 96.88 128 ASP B CA 1
ATOM 2561 C C . ASP B 1 128 ? -7.676 -14.492 -14.172 1 96.88 128 ASP B C 1
ATOM 2563 O O . ASP B 1 128 ? -7.121 -13.617 -14.836 1 96.88 128 ASP B O 1
ATOM 2567 N N . ASN B 1 129 ? -7.918 -14.352 -12.875 1 98.31 129 ASN B N 1
ATOM 2568 C CA . ASN B 1 129 ? -7.934 -13.023 -12.266 1 98.31 129 ASN B CA 1
ATOM 2569 C C . ASN B 1 129 ? -6.617 -12.719 -11.555 1 98.31 129 ASN B C 1
ATOM 2571 O O . ASN B 1 129 ? -6.336 -11.57 -11.227 1 98.31 129 ASN B O 1
ATOM 2575 N N . LEU B 1 130 ? -5.824 -13.695 -11.32 1 98.5 130 LEU B N 1
ATOM 2576 C CA . LEU B 1 130 ? -4.703 -13.57 -10.398 1 98.5 130 LEU B CA 1
ATOM 2577 C C . LEU B 1 130 ? -3.738 -12.484 -10.859 1 98.5 130 LEU B C 1
ATOM 2579 O O . LEU B 1 130 ? -3.48 -11.523 -10.133 1 98.5 130 LEU B O 1
ATOM 2583 N N . VAL B 1 131 ? -3.232 -12.547 -12.055 1 98.5 131 VAL B N 1
ATOM 2584 C CA . VAL B 1 131 ? -2.189 -11.641 -12.531 1 98.5 131 VAL B CA 1
ATOM 2585 C C . VAL B 1 131 ? -2.744 -10.219 -12.625 1 98.5 131 VAL B C 1
ATOM 2587 O O . VAL B 1 131 ? -2.156 -9.273 -12.086 1 98.5 131 VAL B O 1
ATOM 2590 N N . VAL B 1 132 ? -3.891 -10.078 -13.312 1 98.62 132 VAL B N 1
ATOM 2591 C CA . VAL B 1 132 ? -4.48 -8.758 -13.484 1 98.62 132 VAL B CA 1
ATOM 2592 C C . VAL B 1 132 ? -4.906 -8.195 -12.125 1 98.62 132 VAL B C 1
ATOM 2594 O O . VAL B 1 132 ? -4.824 -6.992 -11.891 1 98.62 132 VAL B O 1
ATOM 2597 N N . GLY B 1 133 ? -5.375 -9.039 -11.234 1 98.81 133 GLY B N 1
ATOM 2598 C CA . GLY B 1 133 ? -5.727 -8.633 -9.883 1 98.81 133 GLY B CA 1
ATOM 2599 C C . GLY B 1 133 ? -4.543 -8.133 -9.078 1 98.81 133 GLY B C 1
ATOM 2600 O O . GLY B 1 133 ? -4.656 -7.152 -8.336 1 98.81 133 GLY B O 1
ATOM 2601 N N . LEU B 1 134 ? -3.393 -8.812 -9.219 1 98.81 134 LEU B N 1
ATOM 2602 C CA . LEU B 1 134 ? -2.18 -8.359 -8.547 1 98.81 134 LEU B CA 1
ATOM 2603 C C . LEU B 1 134 ? -1.742 -6.996 -9.062 1 98.81 134 LEU B C 1
ATOM 2605 O O . LEU B 1 134 ? -1.308 -6.141 -8.281 1 98.81 134 LEU B O 1
ATOM 2609 N N . ILE B 1 135 ? -1.852 -6.789 -10.336 1 98.75 135 ILE B N 1
ATOM 2610 C CA . ILE B 1 135 ? -1.509 -5.492 -10.914 1 98.75 135 ILE B CA 1
ATOM 2611 C C . ILE B 1 135 ? -2.471 -4.426 -10.398 1 98.75 135 ILE B C 1
ATOM 2613 O O . ILE B 1 135 ? -2.059 -3.301 -10.102 1 98.75 135 ILE B O 1
ATOM 2617 N N . ALA B 1 136 ? -3.732 -4.754 -10.312 1 98.75 136 ALA B N 1
ATOM 2618 C CA . ALA B 1 136 ? -4.723 -3.834 -9.758 1 98.75 136 ALA B CA 1
ATOM 2619 C C . ALA B 1 136 ? -4.402 -3.5 -8.305 1 98.75 136 ALA B C 1
ATOM 2621 O O . ALA B 1 136 ? -4.512 -2.346 -7.887 1 98.75 136 ALA B O 1
ATOM 2622 N N . LEU B 1 137 ? -4.031 -4.496 -7.527 1 98.69 137 LEU B N 1
ATOM 2623 C CA . LEU B 1 137 ? -3.662 -4.285 -6.133 1 98.69 137 LEU B CA 1
ATOM 2624 C C . LEU B 1 137 ? -2.447 -3.367 -6.023 1 98.69 137 LEU B C 1
ATOM 2626 O O . LEU B 1 137 ? -2.396 -2.5 -5.148 1 98.69 137 LEU B O 1
ATOM 2630 N N . LEU B 1 138 ? -1.524 -3.576 -6.891 1 98.56 138 LEU B N 1
ATOM 2631 C CA . LEU B 1 138 ? -0.333 -2.732 -6.906 1 98.56 138 LEU B CA 1
ATOM 2632 C C . LEU B 1 138 ? -0.708 -1.266 -7.082 1 98.56 138 LEU B C 1
ATOM 2634 O O . LEU B 1 138 ? -0.322 -0.421 -6.273 1 98.56 138 LEU B O 1
ATOM 2638 N N . GLY B 1 139 ? -1.454 -0.997 -8.086 1 97.75 139 GLY B N 1
ATOM 2639 C CA . GLY B 1 139 ? -1.87 0.376 -8.328 1 97.75 139 GLY B CA 1
ATOM 2640 C C . GLY B 1 139 ? -2.699 0.953 -7.195 1 97.75 139 GLY B C 1
ATOM 2641 O O . GLY B 1 139 ? -2.477 2.09 -6.773 1 97.75 139 GLY B O 1
ATOM 2642 N N . THR B 1 140 ? -3.615 0.188 -6.719 1 97.19 140 THR B N 1
ATOM 2643 C CA . THR B 1 140 ? -4.566 0.647 -5.711 1 97.19 140 THR B CA 1
ATOM 2644 C C . THR B 1 140 ? -3.854 0.938 -4.391 1 97.19 140 THR B C 1
ATOM 2646 O O . THR B 1 140 ? -4.262 1.83 -3.645 1 97.19 140 THR B O 1
ATOM 2649 N N . THR B 1 141 ? -2.77 0.243 -4.098 1 97.69 141 THR B N 1
ATOM 2650 C CA . THR B 1 141 ? -2.041 0.461 -2.854 1 97.69 141 THR B CA 1
ATOM 2651 C C . THR B 1 141 ? -1.02 1.583 -3.014 1 97.69 141 THR B C 1
ATOM 2653 O O . THR B 1 141 ? -0.703 2.283 -2.049 1 97.69 141 THR B O 1
ATOM 2656 N N . MET B 1 142 ? -0.584 1.782 -4.234 1 97.62 142 MET B N 1
ATOM 2657 C CA . MET B 1 142 ? 0.476 2.762 -4.457 1 97.62 142 MET B CA 1
ATOM 2658 C C . MET B 1 142 ? -0.086 4.18 -4.465 1 97.62 142 MET B C 1
ATOM 2660 O O . MET B 1 142 ? 0.584 5.121 -4.035 1 97.62 142 MET B O 1
ATOM 2664 N N . VAL B 1 143 ? -1.267 4.359 -4.887 1 95.88 143 VAL B N 1
ATOM 2665 C CA . VAL B 1 143 ? -1.858 5.688 -4.992 1 95.88 143 VAL B CA 1
ATOM 2666 C C . VAL B 1 143 ? -1.905 6.344 -3.611 1 95.88 143 VAL B C 1
ATOM 2668 O O . VAL B 1 143 ? -1.34 7.418 -3.408 1 95.88 143 VAL B O 1
ATOM 2671 N N . PRO B 1 144 ? -2.541 5.707 -2.641 1 95.75 144 PRO B N 1
ATOM 2672 C CA . PRO B 1 144 ? -2.574 6.34 -1.32 1 95.75 144 PRO B CA 1
ATOM 2673 C C . PRO B 1 144 ? -1.196 6.41 -0.666 1 95.75 144 PRO B C 1
ATOM 2675 O O . PRO B 1 144 ? -0.92 7.34 0.099 1 95.75 144 PRO B O 1
ATOM 2678 N N . TYR B 1 145 ? -0.323 5.461 -0.929 1 97.19 145 TYR B N 1
ATOM 2679 C CA . TYR B 1 145 ? 1.01 5.512 -0.338 1 97.19 145 TYR B CA 1
ATOM 2680 C C . TYR B 1 145 ? 1.774 6.738 -0.82 1 97.19 145 TYR B C 1
ATOM 2682 O O . TYR B 1 145 ? 2.375 7.461 -0.019 1 97.19 145 TYR B O 1
ATOM 2690 N N . ILE B 1 146 ? 1.753 6.961 -2.115 1 96.38 146 ILE B N 1
ATOM 2691 C CA . ILE B 1 146 ? 2.459 8.094 -2.699 1 96.38 146 ILE B CA 1
ATOM 2692 C C . ILE B 1 146 ? 1.893 9.398 -2.137 1 96.38 146 ILE B C 1
ATOM 2694 O O . ILE B 1 146 ? 2.645 10.32 -1.81 1 96.38 146 ILE B O 1
ATOM 2698 N N . ARG B 1 147 ? 0.617 9.438 -1.977 1 94.38 147 ARG B N 1
ATOM 2699 C CA . ARG B 1 147 ? -0.005 10.617 -1.379 1 94.38 147 ARG B CA 1
ATOM 2700 C C . ARG B 1 147 ? 0.486 10.828 0.049 1 94.38 147 ARG B C 1
ATOM 2702 O O . ARG B 1 147 ? 0.944 11.922 0.398 1 94.38 147 ARG B O 1
ATOM 2709 N N . ALA B 1 148 ? 0.419 9.797 0.822 1 95.06 148 ALA B N 1
ATOM 2710 C CA . ALA B 1 148 ? 0.8 9.898 2.229 1 95.06 148 ALA B CA 1
ATOM 2711 C C . ALA B 1 148 ? 2.277 10.258 2.373 1 95.06 148 ALA B C 1
ATOM 2713 O O . ALA B 1 148 ? 2.637 11.117 3.184 1 95.06 148 ALA B O 1
ATOM 2714 N N . LYS B 1 149 ? 3.062 9.641 1.576 1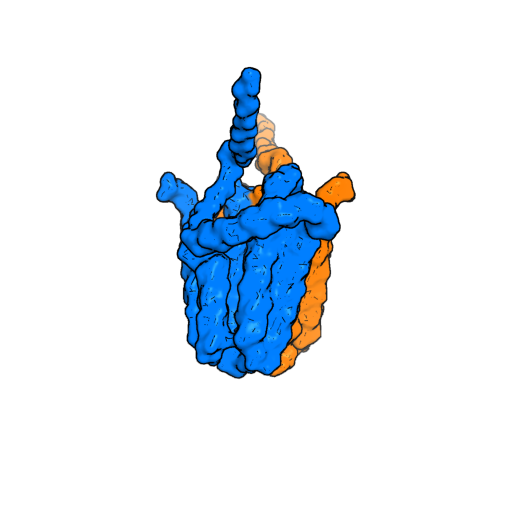 95.5 149 LYS B N 1
ATOM 2715 C CA . LYS B 1 149 ? 4.496 9.898 1.66 1 95.5 149 LYS B CA 1
ATOM 2716 C C . LYS B 1 149 ? 4.828 11.32 1.207 1 95.5 149 LYS B C 1
ATOM 2718 O O . LYS B 1 149 ? 5.648 12 1.828 1 95.5 149 LYS B O 1
ATOM 2723 N N . SER B 1 150 ? 4.211 11.758 0.142 1 94.19 150 SER B N 1
ATOM 2724 C CA . SER B 1 150 ? 4.418 13.125 -0.325 1 94.19 150 SER B CA 1
ATOM 2725 C C . SER B 1 150 ? 3.992 14.141 0.731 1 94.19 150 SER B C 1
ATOM 2727 O O . SER B 1 150 ? 4.707 15.117 0.989 1 94.19 150 SER B O 1
ATOM 2729 N N . GLU B 1 151 ? 2.92 13.883 1.345 1 92.38 151 GLU B N 1
ATOM 2730 C CA . GLU B 1 151 ? 2.41 14.781 2.375 1 92.38 151 GLU B CA 1
ATOM 2731 C C . GLU B 1 151 ? 3.32 14.789 3.6 1 92.38 151 GLU B C 1
ATOM 2733 O O . GLU B 1 151 ? 3.467 15.812 4.266 1 92.38 151 GLU B O 1
ATOM 2738 N N . SER B 1 152 ? 3.904 13.672 3.881 1 92.25 152 SER B N 1
ATOM 2739 C CA . SER B 1 152 ? 4.816 13.594 5.016 1 92.25 152 SER B CA 1
ATOM 2740 C C . SER B 1 152 ? 6.066 14.43 4.785 1 92.25 152 SER B C 1
ATOM 2742 O O . SER B 1 152 ? 6.754 14.812 5.734 1 92.25 152 SER B O 1
ATOM 2744 N N . LEU B 1 153 ? 6.301 14.719 3.527 1 91.88 153 LEU B N 1
ATOM 2745 C CA . LEU B 1 153 ? 7.461 15.523 3.158 1 91.88 153 LEU B CA 1
ATOM 2746 C C . LEU B 1 153 ? 7.062 16.984 2.918 1 91.88 153 LEU B C 1
ATOM 2748 O O . LEU B 1 153 ? 7.863 17.766 2.414 1 91.88 153 LEU B O 1
ATOM 2752 N N . GLY B 1 154 ? 5.793 17.25 3.209 1 87.38 154 GLY B N 1
ATOM 2753 C CA . GLY B 1 154 ? 5.309 18.609 3.092 1 87.38 154 GLY B CA 1
ATOM 2754 C C . GLY B 1 154 ? 4.895 18.984 1.679 1 87.38 154 GLY B C 1
ATOM 2755 O O . GLY B 1 154 ? 4.762 20.156 1.354 1 87.38 154 GLY B O 1
ATOM 2756 N N . ARG B 1 155 ? 4.793 18.031 0.902 1 84.94 155 ARG B N 1
ATOM 2757 C CA . ARG B 1 155 ? 4.398 18.281 -0.48 1 84.94 155 ARG B CA 1
ATOM 2758 C C . ARG B 1 155 ? 2.902 18.062 -0.672 1 84.94 155 ARG B C 1
ATOM 2760 O O . ARG B 1 155 ? 2.309 17.203 -0.01 1 84.94 155 ARG B O 1
ATOM 2767 N N . SER B 1 156 ? 2.367 18.938 -1.569 1 75.06 156 SER B N 1
ATOM 2768 C CA . SER B 1 156 ? 0.947 18.781 -1.867 1 75.06 156 SER B CA 1
ATOM 2769 C C . SER B 1 156 ? 0.716 17.656 -2.871 1 75.06 156 SER B C 1
ATOM 2771 O O . SER B 1 156 ? 1.577 17.375 -3.707 1 75.06 156 SER B O 1
ATOM 2773 N N . SER B 1 157 ? -0.301 16.938 -2.541 1 68.69 157 SER B N 1
ATOM 2774 C CA . SER B 1 157 ? -0.663 15.891 -3.482 1 68.69 157 SER B CA 1
ATOM 2775 C C . SER B 1 157 ? -1.865 16.297 -4.328 1 68.69 157 SER B C 1
ATOM 2777 O O . SER B 1 157 ? -2.809 16.906 -3.824 1 68.69 157 SER B O 1
ATOM 2779 N N . ILE B 1 158 ? -1.723 16.328 -5.719 1 63.19 158 ILE B N 1
ATOM 2780 C CA . ILE B 1 158 ? -2.818 16.672 -6.613 1 63.19 158 ILE B CA 1
ATOM 2781 C C . ILE B 1 158 ? -3.795 15.5 -6.715 1 63.19 158 ILE B C 1
ATOM 2783 O O . ILE B 1 158 ? -3.393 14.336 -6.609 1 63.19 158 ILE B O 1
ATOM 2787 N N . ALA B 1 159 ? -5.129 15.914 -6.562 1 61.41 159 ALA B N 1
ATOM 2788 C CA . ALA B 1 159 ? -6.18 14.938 -6.812 1 61.41 159 ALA B CA 1
ATOM 2789 C C . ALA B 1 159 ? -6.031 14.312 -8.203 1 61.41 159 ALA B C 1
ATOM 2791 O O . ALA B 1 159 ? -5.883 15.031 -9.195 1 61.41 159 ALA B O 1
ATOM 2792 N N . SER B 1 160 ? -5.516 13.039 -8.305 1 63 160 SER B N 1
ATOM 2793 C CA . SER B 1 160 ? -5.195 12.352 -9.547 1 63 160 SER B CA 1
ATOM 2794 C C . SER B 1 160 ? -6.441 11.75 -10.188 1 63 160 SER B C 1
ATOM 2796 O O . SER B 1 160 ? -7.5 11.695 -9.555 1 63 160 SER B O 1
ATOM 2798 N N . ILE B 1 161 ? -6.367 11.539 -11.375 1 70.25 161 ILE B N 1
ATOM 2799 C CA . ILE B 1 161 ? -7.207 10.625 -12.141 1 70.25 161 ILE B CA 1
ATOM 2800 C C . ILE B 1 161 ? -7.277 9.273 -11.43 1 70.25 161 ILE B C 1
ATOM 2802 O O . ILE B 1 161 ? -6.281 8.812 -10.867 1 70.25 161 ILE B O 1
ATOM 2806 N N . GLY B 1 162 ? -8.555 8.789 -11.023 1 74.5 162 GLY B N 1
ATOM 2807 C CA . GLY B 1 162 ? -8.664 7.473 -10.422 1 74.5 162 GLY B CA 1
ATOM 2808 C C . GLY B 1 162 ? -8.859 7.516 -8.922 1 74.5 162 GLY B C 1
ATOM 2809 O O . GLY B 1 162 ? -8.18 6.805 -8.18 1 74.5 162 GLY B O 1
ATOM 2810 N N . SER B 1 163 ? -9.531 8.523 -8.586 1 83.12 163 SER B N 1
ATOM 2811 C CA . SER B 1 163 ? -9.867 8.656 -7.176 1 83.12 163 SER B CA 1
ATOM 2812 C C . SER B 1 163 ? -10.5 7.383 -6.629 1 83.12 163 SER B C 1
ATOM 2814 O O . SER B 1 163 ? -10.844 6.48 -7.395 1 83.12 163 SER B O 1
ATOM 2816 N N . ARG B 1 164 ? -10.461 7.258 -5.355 1 88.44 164 ARG B N 1
ATOM 2817 C CA . ARG B 1 164 ? -11.07 6.086 -4.73 1 88.44 164 ARG B CA 1
ATOM 2818 C C . ARG B 1 164 ? -12.531 5.945 -5.137 1 88.44 164 ARG B C 1
ATOM 2820 O O . ARG B 1 164 ? -13.023 4.832 -5.324 1 88.44 164 ARG B O 1
ATOM 2827 N N . ALA B 1 165 ? -13.164 7.086 -5.277 1 87.25 165 ALA B N 1
ATOM 2828 C CA . ALA B 1 165 ? -14.562 7.078 -5.695 1 87.25 165 ALA B CA 1
ATOM 2829 C C . ALA B 1 165 ? -14.711 6.465 -7.086 1 87.25 165 ALA B C 1
ATOM 2831 O O . ALA B 1 165 ? -15.617 5.656 -7.32 1 87.25 165 ALA B O 1
ATOM 2832 N N . VAL B 1 166 ? -13.844 6.848 -7.965 1 89.31 166 VAL B N 1
ATOM 2833 C CA . VAL B 1 166 ? -13.875 6.328 -9.328 1 89.31 166 VAL B CA 1
ATOM 2834 C C . VAL B 1 166 ? -13.656 4.816 -9.312 1 89.31 166 VAL B C 1
ATOM 2836 O O . VAL B 1 166 ? -14.375 4.07 -9.984 1 89.31 166 VAL B O 1
ATOM 2839 N N . ARG B 1 167 ? -12.719 4.363 -8.594 1 94.94 167 ARG B N 1
ATOM 2840 C CA . ARG B 1 167 ? -12.438 2.934 -8.508 1 94.94 167 ARG B CA 1
ATOM 2841 C C . ARG B 1 167 ? -13.617 2.178 -7.902 1 94.94 167 ARG B C 1
ATOM 2843 O O . ARG B 1 167 ? -13.938 1.065 -8.328 1 94.94 167 ARG B O 1
ATOM 2850 N N . THR B 1 168 ? -14.258 2.799 -6.918 1 95.12 168 THR B N 1
ATOM 2851 C CA . THR B 1 168 ? -15.414 2.166 -6.293 1 95.12 168 THR B CA 1
ATOM 2852 C C . THR B 1 168 ? -16.562 2.033 -7.289 1 95.12 168 THR B C 1
ATOM 2854 O O . THR B 1 168 ? -17.219 0.994 -7.348 1 95.12 168 THR B O 1
ATOM 2857 N N . VAL B 1 169 ? -16.797 3.016 -8.055 1 94.25 169 VAL B N 1
ATOM 2858 C CA . VAL B 1 169 ? -17.828 2.969 -9.078 1 94.25 169 VAL B CA 1
ATOM 2859 C C . VAL B 1 169 ? -17.516 1.864 -10.086 1 94.25 169 VAL B C 1
ATOM 2861 O O . VAL B 1 169 ? -18.406 1.112 -10.484 1 94.25 169 VAL B O 1
ATOM 2864 N N . LEU B 1 170 ? -16.281 1.772 -10.484 1 96.5 170 LEU B N 1
ATOM 2865 C CA . LEU B 1 170 ? -15.883 0.714 -11.406 1 96.5 170 LEU B CA 1
ATOM 2866 C C . LEU B 1 170 ? -16.172 -0.661 -10.812 1 96.5 170 LEU B C 1
ATOM 2868 O O . LEU B 1 170 ? -16.641 -1.557 -11.516 1 96.5 170 LEU B O 1
ATOM 2872 N N . ILE B 1 171 ? -15.859 -0.805 -9.562 1 98.38 171 ILE B N 1
ATOM 2873 C CA . ILE B 1 171 ? -16.094 -2.076 -8.883 1 98.38 171 ILE B CA 1
ATOM 2874 C C . ILE B 1 171 ? -17.594 -2.389 -8.891 1 98.38 171 ILE B C 1
ATOM 2876 O O . ILE B 1 171 ? -18 -3.518 -9.188 1 98.38 171 ILE B O 1
ATOM 2880 N N . ILE B 1 172 ? -18.406 -1.421 -8.594 1 97.56 172 ILE B N 1
ATOM 2881 C CA . ILE B 1 172 ? -19.859 -1.589 -8.562 1 97.56 172 ILE B CA 1
ATOM 2882 C C . ILE B 1 172 ? -20.359 -2.014 -9.945 1 97.56 172 ILE B C 1
ATOM 2884 O O . ILE B 1 172 ? -21.094 -2.996 -10.062 1 97.56 172 ILE B O 1
ATOM 2888 N N . VAL B 1 173 ? -19.922 -1.313 -10.977 1 97.56 173 VAL B N 1
ATOM 2889 C CA . VAL B 1 173 ? -20.359 -1.604 -12.336 1 97.56 173 VAL B CA 1
ATOM 2890 C C . VAL B 1 173 ? -19.906 -3.004 -12.734 1 97.56 173 VAL B C 1
ATOM 2892 O O . VAL B 1 173 ? -20.672 -3.773 -13.32 1 97.56 173 VAL B O 1
ATOM 2895 N N . GLY B 1 174 ? -18.688 -3.326 -12.477 1 98 174 GLY B N 1
ATOM 2896 C CA . GLY B 1 174 ? -18.156 -4.645 -12.805 1 98 174 GLY B CA 1
ATOM 2897 C C . GLY B 1 174 ? -18.906 -5.77 -12.117 1 98 174 GLY B C 1
ATOM 2898 O O . GLY B 1 174 ? -19.172 -6.805 -12.727 1 98 174 GLY B O 1
ATOM 2899 N N . LEU B 1 175 ? -19.219 -5.566 -10.859 1 98.06 175 LEU B N 1
ATOM 2900 C CA . LEU B 1 175 ? -19.938 -6.59 -10.109 1 98.06 175 LEU B CA 1
ATOM 2901 C C . LEU B 1 175 ? -21.375 -6.738 -10.625 1 98.06 175 LEU B C 1
ATOM 2903 O O . LEU B 1 175 ? -21.875 -7.855 -10.75 1 98.06 175 LEU B O 1
ATOM 2907 N N . LEU B 1 176 ? -22.031 -5.637 -10.93 1 97.75 176 LEU B N 1
ATOM 2908 C CA . LEU B 1 176 ? -23.406 -5.672 -11.406 1 97.75 176 LEU B CA 1
ATOM 2909 C C . LEU B 1 176 ? -23.5 -6.375 -12.758 1 97.75 176 LEU B C 1
ATOM 2911 O O . LEU B 1 176 ? -24.469 -7.078 -13.031 1 97.75 176 LEU B O 1
ATOM 2915 N N . THR B 1 177 ? -22.5 -6.215 -13.578 1 97.31 177 THR B N 1
ATOM 2916 C CA . THR B 1 177 ? -22.5 -6.812 -14.914 1 97.31 177 THR B CA 1
ATOM 2917 C C . THR B 1 177 ? -21.922 -8.227 -14.867 1 97.31 177 THR B C 1
ATOM 2919 O O . THR B 1 177 ? -22.078 -8.984 -15.828 1 97.31 177 THR B O 1
ATOM 2922 N N . GLY B 1 178 ? -21.281 -8.523 -13.844 1 96.12 178 GLY B N 1
ATOM 2923 C CA . GLY B 1 178 ? -20.672 -9.844 -13.703 1 96.12 178 GLY B CA 1
ATOM 2924 C C . GLY B 1 178 ? -19.375 -9.984 -14.469 1 96.12 178 GLY B C 1
ATOM 2925 O O . GLY B 1 178 ? -18.844 -11.086 -14.602 1 96.12 178 GLY B O 1
ATOM 2926 N N . GLN B 1 179 ? -18.891 -8.859 -15.016 1 96.44 179 GLN B N 1
ATOM 2927 C CA . GLN B 1 179 ? -17.641 -8.867 -15.789 1 96.44 179 GLN B CA 1
ATOM 2928 C C . GLN B 1 179 ? -16.438 -8.562 -14.898 1 96.44 179 GLN B C 1
ATOM 2930 O O . GLN B 1 179 ? -15.867 -7.473 -14.977 1 96.44 179 GLN B O 1
ATOM 2935 N N . ILE B 1 180 ? -15.992 -9.578 -14.25 1 97.5 180 ILE B N 1
ATOM 2936 C CA . ILE B 1 180 ? -14.992 -9.391 -13.203 1 97.5 180 ILE B CA 1
ATOM 2937 C C . ILE B 1 180 ? -13.617 -9.188 -13.844 1 97.5 180 ILE B C 1
ATOM 2939 O O . ILE B 1 180 ? -12.859 -8.312 -13.438 1 97.5 180 ILE B O 1
ATOM 2943 N N . PHE B 1 181 ? -13.312 -10 -14.883 1 97.81 181 PHE B N 1
ATOM 2944 C CA . PHE B 1 181 ? -12 -9.906 -15.508 1 97.81 181 PHE B CA 1
ATOM 2945 C C . PHE B 1 181 ? -11.789 -8.539 -16.141 1 97.81 181 PHE B C 1
ATOM 2947 O O . PHE B 1 181 ? -10.812 -7.852 -15.836 1 97.81 181 PHE B O 1
ATOM 2954 N N . PRO B 1 182 ? -12.703 -7.996 -16.953 1 98.12 182 PRO B N 1
ATOM 2955 C CA . PRO B 1 182 ? -12.57 -6.637 -17.484 1 98.12 182 PRO B CA 1
ATOM 2956 C C . PRO B 1 182 ? -12.523 -5.582 -16.375 1 98.12 182 PRO B C 1
ATOM 2958 O O . PRO B 1 182 ? -11.836 -4.566 -16.516 1 98.12 182 PRO B O 1
ATOM 2961 N N . LEU B 1 183 ? -13.258 -5.777 -15.359 1 98.31 183 LEU B N 1
ATOM 2962 C CA . LEU B 1 183 ? -13.219 -4.883 -14.211 1 98.31 183 LEU B CA 1
ATOM 2963 C C . LEU B 1 183 ? -11.805 -4.789 -13.641 1 98.31 183 LEU B C 1
ATOM 2965 O O . LEU B 1 183 ? -11.312 -3.691 -13.383 1 98.31 183 LEU B O 1
ATOM 2969 N N . LEU B 1 184 ? -11.227 -5.965 -13.453 1 98.69 184 LEU B N 1
ATOM 2970 C CA . LEU B 1 184 ? -9.891 -5.984 -12.867 1 98.69 184 LEU B CA 1
ATOM 2971 C C . LEU B 1 184 ? -8.875 -5.336 -13.812 1 98.69 184 LEU B C 1
ATOM 2973 O O . LEU B 1 184 ? -7.938 -4.68 -13.359 1 98.69 184 LEU B O 1
ATOM 2977 N N . ILE B 1 185 ? -9.031 -5.488 -15.109 1 98.62 185 ILE B N 1
ATOM 2978 C CA . ILE B 1 185 ? -8.18 -4.812 -16.078 1 98.62 185 ILE B CA 1
ATOM 2979 C C . ILE B 1 185 ? -8.336 -3.301 -15.945 1 98.62 185 ILE B C 1
ATOM 2981 O O . ILE B 1 185 ? -7.348 -2.568 -15.898 1 98.62 185 ILE B O 1
ATOM 2985 N N . ALA B 1 186 ? -9.562 -2.885 -15.898 1 98.12 186 ALA B N 1
ATOM 2986 C CA . ALA B 1 186 ? -9.844 -1.458 -15.766 1 98.12 186 ALA B CA 1
ATOM 2987 C C . ALA B 1 186 ? -9.234 -0.899 -14.477 1 98.12 186 ALA B C 1
ATOM 2989 O O . ALA B 1 186 ? -8.617 0.171 -14.492 1 98.12 186 ALA B O 1
ATOM 2990 N N . LEU B 1 187 ? -9.398 -1.635 -13.406 1 98.12 187 LEU B N 1
ATOM 2991 C CA . LEU B 1 187 ? -8.844 -1.222 -12.125 1 98.12 187 LEU B CA 1
ATOM 2992 C C . LEU B 1 187 ? -7.316 -1.162 -12.195 1 98.12 187 LEU B C 1
ATOM 2994 O O . LEU B 1 187 ? -6.703 -0.235 -11.656 1 98.12 187 LEU B O 1
ATOM 2998 N N . ALA B 1 188 ? -6.734 -2.16 -12.797 1 98.44 188 ALA B N 1
ATOM 2999 C CA . ALA B 1 188 ? -5.281 -2.215 -12.938 1 98.44 188 ALA B CA 1
ATOM 3000 C C . ALA B 1 188 ? -4.758 -1.007 -13.711 1 98.44 188 ALA B C 1
ATOM 3002 O O . ALA B 1 188 ? -3.787 -0.369 -13.297 1 98.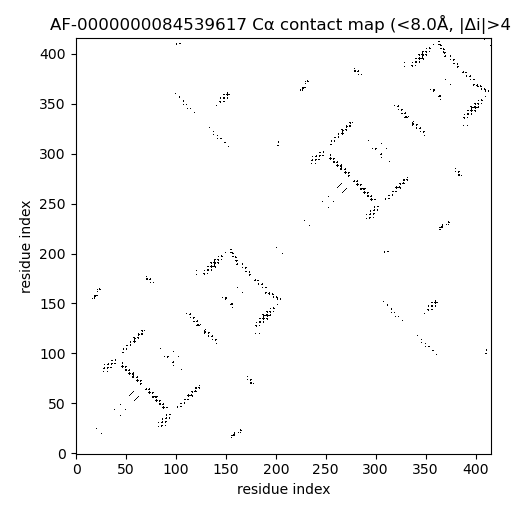44 188 ALA B O 1
ATOM 3003 N N . VAL B 1 189 ? -5.398 -0.674 -14.727 1 97.69 189 VAL B N 1
ATOM 3004 C CA . VAL B 1 189 ? -4.957 0.417 -15.586 1 97.69 189 VAL B CA 1
ATOM 3005 C C . VAL B 1 189 ? -5.164 1.753 -14.875 1 97.69 189 VAL B C 1
ATOM 3007 O O . VAL B 1 189 ? -4.219 2.531 -14.719 1 97.69 189 VAL B O 1
ATOM 3010 N N . ILE B 1 190 ? -6.312 2.01 -14.406 1 96.44 190 ILE B N 1
ATOM 3011 C CA . ILE B 1 190 ? -6.656 3.316 -13.852 1 96.44 190 ILE B CA 1
ATOM 3012 C C . ILE B 1 190 ? -5.828 3.584 -12.602 1 96.44 190 ILE B C 1
ATOM 3014 O O . ILE B 1 190 ? -5.344 4.699 -12.391 1 96.44 190 ILE B O 1
ATOM 3018 N N . SER B 1 191 ? -5.711 2.598 -11.742 1 96.56 191 SER B N 1
ATOM 3019 C CA . SER B 1 191 ? -5 2.803 -10.484 1 96.56 191 SER B CA 1
ATOM 3020 C C . SER B 1 191 ? -3.504 2.982 -10.719 1 96.56 191 SER B C 1
ATOM 3022 O O . SER B 1 191 ? -2.861 3.797 -10.055 1 96.56 191 SER B O 1
ATOM 3024 N N . ASN B 1 192 ? -2.924 2.223 -11.648 1 97.31 192 ASN B N 1
ATOM 3025 C CA . ASN B 1 192 ? -1.496 2.381 -11.914 1 97.31 192 ASN B CA 1
ATOM 3026 C C . ASN B 1 192 ? -1.202 3.68 -12.656 1 97.31 192 ASN B C 1
ATOM 3028 O O . ASN B 1 192 ? -0.177 4.32 -12.414 1 97.31 192 ASN B O 1
ATOM 3032 N N . VAL B 1 193 ? -2.035 4.066 -13.539 1 95.81 193 VAL B N 1
ATOM 3033 C CA . VAL B 1 193 ? -1.884 5.355 -14.203 1 95.81 193 VAL B CA 1
ATOM 3034 C C . VAL B 1 193 ? -1.983 6.48 -13.18 1 95.81 193 VAL B C 1
ATOM 3036 O O . VAL B 1 193 ? -1.186 7.422 -13.195 1 95.81 193 VAL B O 1
ATOM 3039 N N . ALA B 1 194 ? -2.939 6.363 -12.297 1 93.81 194 ALA B N 1
ATOM 3040 C CA . ALA B 1 194 ? -3.094 7.352 -11.234 1 93.81 194 ALA B CA 1
ATOM 3041 C C . ALA B 1 194 ? -1.848 7.406 -10.352 1 93.81 194 ALA B C 1
ATOM 3043 O O . ALA B 1 194 ? -1.391 8.492 -9.984 1 93.81 194 ALA B O 1
ATOM 3044 N N . ALA B 1 195 ? -1.314 6.258 -9.992 1 95.38 195 ALA B N 1
ATOM 3045 C CA . ALA B 1 195 ? -0.122 6.191 -9.156 1 95.38 195 ALA B CA 1
ATOM 3046 C C . ALA B 1 195 ? 1.072 6.848 -9.844 1 95.38 195 ALA B C 1
ATOM 3048 O O . ALA B 1 195 ? 1.794 7.637 -9.227 1 95.38 195 ALA B O 1
ATOM 3049 N N . ILE B 1 196 ? 1.235 6.59 -11.109 1 94.56 196 ILE B N 1
ATOM 3050 C CA . ILE B 1 196 ? 2.35 7.145 -11.875 1 94.56 196 ILE B CA 1
ATOM 3051 C C . ILE B 1 196 ? 2.18 8.656 -12.016 1 94.56 196 ILE B C 1
ATOM 3053 O O . ILE B 1 196 ? 3.145 9.406 -11.875 1 94.56 196 ILE B O 1
ATOM 3057 N N . HIS B 1 197 ? 0.983 9.055 -12.289 1 92.56 197 HIS B N 1
ATOM 3058 C CA . HIS B 1 197 ? 0.7 10.477 -12.43 1 92.56 197 HIS B CA 1
ATOM 3059 C C . HIS B 1 197 ? 1 11.227 -11.133 1 92.56 197 HIS B C 1
ATOM 3061 O O . HIS B 1 197 ? 1.652 12.273 -11.148 1 92.56 197 HIS B O 1
ATOM 3067 N N . ARG B 1 198 ? 0.566 10.695 -10.07 1 91.44 198 ARG B N 1
ATOM 3068 C CA . ARG B 1 198 ? 0.797 11.305 -8.766 1 91.44 198 ARG B CA 1
ATOM 3069 C C . ARG B 1 198 ? 2.285 11.32 -8.43 1 91.44 198 ARG B C 1
ATOM 3071 O O . ARG B 1 198 ? 2.785 12.297 -7.867 1 91.44 198 ARG B O 1
ATOM 3078 N N . PHE B 1 199 ? 2.871 10.281 -8.742 1 93.5 199 PHE B N 1
ATOM 3079 C CA . PHE B 1 199 ? 4.297 10.148 -8.469 1 93.5 199 PHE B CA 1
ATOM 3080 C C . PHE B 1 199 ? 5.098 11.172 -9.273 1 93.5 199 PHE B C 1
ATOM 3082 O O . PHE B 1 199 ? 5.969 11.852 -8.734 1 93.5 199 PHE B O 1
ATOM 3089 N N . ALA B 1 200 ? 4.758 11.328 -10.492 1 91.69 200 ALA B N 1
ATOM 3090 C CA . ALA B 1 200 ? 5.434 12.281 -11.367 1 91.69 200 ALA B CA 1
ATOM 3091 C C . ALA B 1 200 ? 5.242 13.711 -10.875 1 91.69 200 ALA B C 1
ATOM 3093 O O . ALA B 1 200 ? 6.184 14.508 -10.875 1 91.69 200 ALA B O 1
ATOM 3094 N N . HIS B 1 201 ? 4.121 13.977 -10.43 1 88.44 201 HIS B N 1
ATOM 3095 C CA . HIS B 1 201 ? 3.834 15.305 -9.906 1 88.44 201 HIS B CA 1
ATOM 3096 C C . HIS B 1 201 ? 4.594 15.562 -8.609 1 88.44 201 HIS B C 1
ATOM 3098 O O . HIS B 1 201 ? 5.086 16.672 -8.383 1 88.44 201 HIS B O 1
ATOM 3104 N N . ALA B 1 202 ? 4.652 14.555 -7.789 1 89 202 ALA B N 1
ATOM 3105 C CA . ALA B 1 202 ? 5.324 14.695 -6.5 1 89 202 ALA B CA 1
ATOM 3106 C C . ALA B 1 202 ? 6.828 14.883 -6.68 1 89 202 ALA B C 1
ATOM 3108 O O . ALA B 1 202 ? 7.484 15.531 -5.859 1 89 202 ALA B O 1
ATOM 3109 N N . LEU B 1 203 ? 7.383 14.312 -7.73 1 90.75 203 LEU B N 1
ATOM 3110 C CA . LEU B 1 203 ? 8.812 14.422 -7.996 1 90.75 203 LEU B CA 1
ATOM 3111 C C . LEU B 1 203 ? 9.148 15.789 -8.578 1 90.75 203 LEU B C 1
ATOM 3113 O O . LEU B 1 203 ? 10.305 16.234 -8.523 1 90.75 203 LEU B O 1
ATOM 3117 N N . ASN B 1 204 ? 8.188 16.422 -9.203 1 85 204 ASN B N 1
ATOM 3118 C CA . ASN B 1 204 ? 8.383 17.75 -9.789 1 85 204 ASN B CA 1
ATOM 3119 C C . ASN B 1 204 ? 7.348 18.75 -9.289 1 85 204 ASN B C 1
ATOM 3121 O O . ASN B 1 204 ? 6.473 19.172 -10.047 1 85 204 ASN B O 1
ATOM 3125 N N . PRO B 1 205 ? 7.457 19.188 -7.977 1 68.25 205 PRO B N 1
ATOM 3126 C CA . PRO B 1 205 ? 6.414 20.062 -7.422 1 68.25 205 PRO B CA 1
ATOM 3127 C C . PRO B 1 205 ? 6.34 21.406 -8.125 1 68.25 205 PRO B C 1
ATOM 3129 O O . PRO B 1 205 ? 5.344 22.125 -7.992 1 68.25 205 PRO B O 1
ATOM 3132 N N . GLY B 1 206 ? 7.367 22 -8.656 1 61.69 206 GLY B N 1
ATOM 3133 C CA . GLY B 1 206 ? 7.391 23.312 -9.289 1 61.69 206 GLY B CA 1
ATOM 3134 C C . GLY B 1 206 ? 6.426 23.422 -10.453 1 61.69 206 GLY B C 1
ATOM 3135 O O . GLY B 1 206 ? 6.188 24.516 -10.969 1 61.69 206 GLY B O 1
ATOM 3136 N N . ASN B 1 207 ? 6.055 22.5 -11.086 1 46.75 207 ASN B N 1
ATOM 3137 C CA . ASN B 1 207 ? 5.137 22.781 -12.18 1 46.75 207 ASN B CA 1
ATOM 3138 C C . ASN B 1 207 ? 3.754 23.172 -11.672 1 46.75 207 ASN B C 1
ATOM 3140 O O . ASN B 1 207 ? 2.787 23.203 -12.438 1 46.75 207 ASN B O 1
ATOM 3144 N N . GLU B 1 208 ? 3.555 23.328 -10.469 1 40.62 208 GLU B N 1
ATOM 3145 C CA . GLU B 1 208 ? 2.377 24.109 -10.117 1 40.62 208 GLU B CA 1
ATOM 3146 C C . GLU B 1 208 ? 2.697 25.594 -10.078 1 40.62 208 GLU B C 1
ATOM 3148 O O . GLU B 1 208 ? 3.828 25.984 -9.781 1 40.62 208 GLU B O 1
#

InterPro domains:
  IPR000462 CDP-alcohol phosphatidyltransferase [PF01066] (44-187)
  IPR043130 CDP-alcohol phosphatidyltransferase, transmembrane domain [G3DSA:1.20.120.1760] (25-204)
  IPR048254 CDP-alcohol phosphatidyltransferase, conserved site [PS00379] (88-110)

Organism: NCBI:txid376219

pLDDT: mean 85.76, std 19.13, range [29.34, 98.81]

Nearest PDB structures (foldseek):
  6h5a-assembly1_B  TM=9.048E-01  e=3.743E-06  Mycobacterium tuberculosis H37Rv
  6wmv-assembly1_A  TM=9.128E-01  e=3.261E-06  Archaeoglobus fulgidus
  4mnd-assembly1_A-2  TM=8.081E-01  e=1.133E-06  Archaeoglobus fulgidus
  5d92-assembly1_A  TM=8.362E-01  e=4.498E-06  Archaeoglobus fulgidus DSM 4304
  5d92-assembly2_B  TM=8.327E-01  e=5.661E-06  Archaeoglobus fulgidus DSM 4304

Foldseek 3Di:
DPPPPPPPPVPDPPLPLDADDDPLRVVLLVVLLVVLVVCLPVVVDALLNLLVVLLCQLQPVLLVCLLVLVLLVSLVSNVSSVSSLSNSVSNCVVNVNDDPVSVVSSLVSVLNSVLRNLVSLCNSDVVLAVPLSVLLNVLQNLLVVLCVVLVVVVHRFHPFQQPPSNLSVLSSVCSVVVPSNVSSNVSSVRSNVRNVVRNVCSVPVPVD/DDPPPPPPPVPDPPLPLDADDDPLRVVLLVVLLVVLVVCLPVVVDALLVLLVVLLCQLQVVLLVCLLVLVLLVSLVSNVSSVSSLSNSQSNCVVNVNDDPVSVVSSLVSVLNSVLRNLVSLCNSDVVLAVPLSVLLNVLQNLLVVLCVVLVVVVHRFHPFQQPPSNLSVLSSVCSVVVPSNVSSNVSSVRSNVRNVVRNVCSVPVPVD

Sequence (416 aa):
MSDTVYEKTSELPENSIVSPQSPLDKILQFFTLKIAKVLINVSWITPNGITWTSLLIGGGLAGFLILKHYYLWAVVAIVISGLLDCLDGDLARSRGIASDTGNLLDSVLDRYVDFLIISALILDNPRDNLVVGLIALLGTTMVPYIRAKSESLGRSSIASIGSRAVRTVLIIVGLLTGQIFPLLIALAVISNVAAIHRFAHALNPGNEMSDTVYEKTSELPENSIVSPQSPLDKILQFFTLKIAKVLINVSWITPNGITWTSLLIGGGLAGFLILKHYYLWAVVAIVISGLLDCLDGDLARSRGIASDTGNLLDSVLDRYVDFLIISALILDNPRDNLVVGLIALLGTTMVPYIRAKSESLGRSSIASIGSRAVRTVLIIVGLLTGQIFPLLIALAVISNVAAIHRFAHALNPGNE

Radius of gyration: 22.82 Å; Cα contacts (8 Å, |Δi|>4): 561; chains: 2; bounding box: 83×65×43 Å

Solvent-accessible surface area (backbone atoms only — not comparable to full-atom values): 21374 Å² total; per-residue (Å²): 136,85,83,76,75,78,76,72,69,79,72,63,69,87,84,57,79,74,59,66,74,52,72,66,54,53,57,53,43,57,56,26,46,57,52,22,64,66,44,65,75,42,78,87,64,42,42,67,56,34,39,52,49,19,32,46,33,24,15,50,47,16,19,52,27,38,61,69,66,38,32,65,60,18,41,52,29,38,53,52,17,54,48,29,50,50,24,21,53,43,33,22,53,75,70,67,63,64,47,71,53,57,50,50,52,47,55,52,44,50,52,51,20,54,50,35,35,49,50,22,55,16,64,56,42,45,88,78,22,39,68,44,30,51,46,18,50,51,12,58,54,40,35,60,34,52,41,25,42,37,34,44,72,72,38,76,56,72,68,47,66,57,40,70,66,54,52,49,50,46,51,42,54,18,40,71,70,64,42,54,64,64,34,32,46,51,42,20,50,43,21,35,51,20,26,52,53,42,46,54,44,58,65,47,63,72,82,106,138,85,83,77,76,78,76,72,71,79,71,65,69,85,82,57,80,73,61,66,74,54,74,66,52,53,57,53,43,57,57,26,46,59,52,22,64,67,44,66,75,40,80,86,65,42,41,67,57,34,40,52,48,18,32,47,34,25,14,50,47,16,18,53,27,38,61,68,66,38,33,64,61,16,40,52,28,38,53,51,16,53,49,30,52,50,24,20,55,42,33,23,52,76,70,66,63,63,46,70,54,56,51,49,51,46,57,52,44,48,51,51,20,54,51,36,35,49,50,23,56,18,64,56,42,45,89,77,21,37,68,45,30,50,46,18,49,50,11,58,55,40,35,59,36,51,42,24,42,36,34,44,70,71,37,75,55,71,66,47,66,58,41,72,66,53,52,49,50,46,50,41,53,19,40,70,69,64,42,54,62,64,32,31,47,50,43,19,50,42,21,36,51,21,25,50,52,42,48,54,44,58,65,46,63,74,82,107